Protein AF-A0A1W9GJD9-F1 (afdb_monomer)

Foldseek 3Di:
DALVVLLVLLVVLLVVLVVLLVVLLVAAALDCLLVLVSLLLNLLSVLLNVLSVPDSDPVLSVLSSVVSVVSVVCSVLSVQRGPVNALSLVPVVLVVLLCLQVVQEAEGEGEDQDPDKAKDFPLVVCCVSCCVNRPPSSVVSCVPRPTYIRIYDYSVCRLVVLLCLCVLLNSLLVLLVVLVVPPPPVVLLVLLLVLCPPANVVVDPVRRDDDPVVVVVVSVVLSCLLSQLLSQLSSNLSSLVRSCQQQNVSSLVSLVVVLVVDQQQDQQDPVNSNHQRSLVSSLSSLVVCVVQVVLVLLVVQDDDPPSVLLSVLVNVVSVVSVVSSVDCSSVVSQCVNSSSVSSCVCSVVSVVCSVVVCCVSSPPNGPHPVLLNQQQSVLLVCQLALAASQWGDDPPDIAGGDLSSSSVNLVSCVSSLADTNGDPPDGRDVVRSSSSSVSSSVNSSNSVVRVVVVVVVVVD

Solvent-accessible surface area (backbone atoms only — not comparable to full-atom values): 24378 Å² total; per-residue (Å²): 128,54,60,70,54,40,48,56,49,35,53,52,47,44,52,49,42,52,56,49,48,55,62,54,66,71,52,66,53,80,57,67,49,53,58,52,52,52,50,32,53,52,42,49,46,54,54,46,49,52,48,54,76,76,50,83,53,58,68,59,43,50,48,49,38,50,52,47,52,52,52,53,59,53,48,56,53,55,65,19,31,22,50,93,53,39,67,68,46,51,47,64,60,50,49,51,58,45,36,58,77,36,75,75,52,45,56,41,60,19,41,31,92,50,87,58,71,46,69,42,52,55,40,54,51,45,48,72,67,40,35,89,78,47,47,73,63,46,52,66,40,45,68,80,55,70,40,30,36,44,34,35,40,18,56,90,50,64,71,42,57,55,51,53,36,48,55,40,26,52,53,11,42,60,52,25,51,59,53,60,70,66,50,58,63,68,59,52,51,51,49,53,50,57,72,57,52,96,57,49,54,85,80,34,82,87,44,64,78,50,57,73,77,54,41,53,53,50,50,52,50,52,48,50,52,27,50,47,34,27,50,38,36,48,34,53,51,43,4,48,47,41,10,32,44,52,40,33,70,34,21,55,54,25,49,46,64,57,41,73,80,50,69,44,52,44,71,56,34,82,91,62,67,16,43,62,24,45,40,55,52,52,38,54,53,49,55,47,41,58,74,68,42,47,65,62,48,51,71,66,54,62,67,64,90,64,40,62,58,27,44,52,33,41,54,50,52,52,50,50,51,50,57,60,42,66,57,56,63,38,58,47,50,34,59,72,34,65,56,48,33,58,23,52,66,55,48,66,67,55,57,72,53,40,64,66,53,45,53,73,65,38,60,94,55,55,53,46,70,67,55,52,67,72,39,34,44,52,23,42,55,32,37,42,71,61,40,48,32,33,57,34,86,54,101,87,48,82,41,61,51,60,56,54,46,23,42,37,32,42,49,36,47,60,61,39,51,61,29,71,46,60,42,97,87,49,74,63,53,72,69,46,59,56,47,45,25,51,30,34,43,52,11,37,35,51,23,54,53,50,51,53,51,51,55,55,62,73,76,107

Nearest PDB structures (foldseek):
  6i1z-assembly1_B  TM=1.817E-01  e=1.310E+00  Zea mays

pLDDT: mean 94.55, std 4.41, range [67.75, 98.62]

Structure (mmCIF, N/CA/C/O backbone):
data_AF-A0A1W9GJD9-F1
#
_entry.id   AF-A0A1W9GJD9-F1
#
loop_
_atom_site.group_PDB
_atom_site.id
_atom_site.type_symbol
_atom_site.label_atom_id
_atom_site.label_alt_id
_atom_site.label_comp_id
_atom_site.label_asym_id
_atom_site.label_entity_id
_atom_site.label_seq_id
_atom_site.pdbx_PDB_ins_code
_atom_site.Cartn_x
_atom_site.Cartn_y
_atom_site.Cartn_z
_atom_site.occupancy
_atom_site.B_iso_or_equiv
_atom_site.auth_seq_id
_atom_site.auth_comp_id
_atom_site.auth_asym_id
_atom_site.auth_atom_id
_atom_site.pdbx_PDB_model_num
ATOM 1 N N . MET A 1 1 ? -37.606 2.541 19.329 1.00 88.31 1 MET A N 1
ATOM 2 C CA . MET A 1 1 ? -38.007 1.178 18.948 1.00 88.31 1 MET A CA 1
ATOM 3 C C . MET A 1 1 ? -38.103 0.367 20.220 1.00 88.31 1 MET A C 1
ATOM 5 O O . MET A 1 1 ? -37.184 0.472 21.024 1.00 88.31 1 MET A O 1
ATOM 9 N N . THR A 1 2 ? -39.187 -0.367 20.432 1.00 96.25 2 THR A N 1
ATOM 10 C CA . THR A 1 2 ? -39.323 -1.299 21.561 1.00 96.25 2 THR A CA 1
ATOM 11 C C . THR A 1 2 ? -38.389 -2.510 21.383 1.00 96.25 2 THR A C 1
ATOM 13 O O . THR A 1 2 ? -37.925 -2.753 20.263 1.00 96.25 2 THR A O 1
ATOM 16 N N . PRO A 1 3 ? -38.103 -3.294 22.442 1.00 96.31 3 PRO A N 1
ATOM 17 C CA . PRO A 1 3 ? -37.350 -4.546 22.313 1.00 96.31 3 PRO A CA 1
ATOM 18 C C . PRO A 1 3 ? -37.915 -5.483 21.232 1.00 96.31 3 PRO A C 1
ATOM 20 O O . PRO A 1 3 ? -37.163 -5.961 20.389 1.00 96.31 3 PRO A O 1
ATOM 23 N N . ASP A 1 4 ? -39.239 -5.642 21.157 1.00 97.19 4 A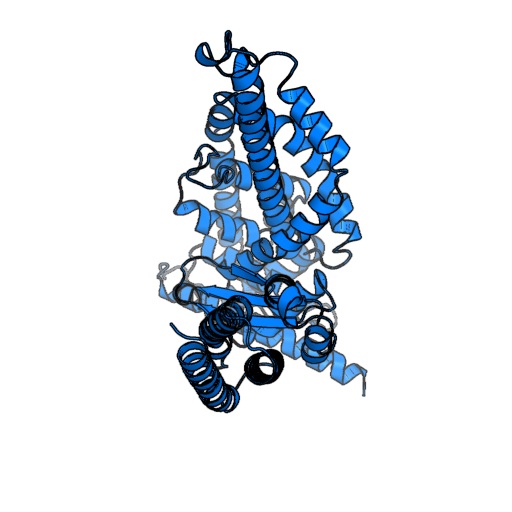SP A N 1
ATOM 24 C CA . ASP A 1 4 ? -39.904 -6.448 20.122 1.00 97.19 4 ASP A CA 1
ATOM 25 C C . ASP A 1 4 ? -39.663 -5.928 18.697 1.00 97.19 4 ASP A C 1
ATOM 27 O O . ASP A 1 4 ? -39.474 -6.705 17.758 1.00 97.19 4 ASP A O 1
ATOM 31 N N . GLU A 1 5 ? -39.669 -4.606 18.508 1.00 97.94 5 GLU A N 1
ATOM 32 C CA . GLU A 1 5 ? -39.357 -3.992 17.214 1.00 97.94 5 GLU A CA 1
ATOM 33 C C . GLU A 1 5 ? -37.888 -4.206 16.831 1.00 97.94 5 GLU A C 1
ATOM 35 O O . GLU A 1 5 ? -37.589 -4.442 15.658 1.00 97.94 5 GLU A O 1
ATOM 40 N N . LEU A 1 6 ? -36.972 -4.154 17.806 1.00 98.00 6 LEU A N 1
ATOM 41 C CA . LEU A 1 6 ? -35.551 -4.436 17.594 1.00 98.00 6 LEU A CA 1
ATOM 42 C C . LEU A 1 6 ? -35.319 -5.904 17.229 1.00 98.00 6 LEU A C 1
ATOM 44 O O . LEU A 1 6 ? -34.577 -6.168 16.289 1.00 98.00 6 LEU A O 1
ATOM 48 N N . LEU A 1 7 ? -35.994 -6.848 17.891 1.00 98.06 7 LEU A N 1
ATOM 49 C CA . LEU A 1 7 ? -35.930 -8.271 17.544 1.00 98.06 7 LEU A CA 1
ATOM 50 C C . LEU A 1 7 ? -36.388 -8.510 16.103 1.00 98.06 7 LEU A C 1
ATOM 52 O O . LEU A 1 7 ? -35.661 -9.108 15.310 1.00 98.06 7 LEU A O 1
ATOM 56 N N . LYS A 1 8 ? -37.558 -7.976 15.725 1.00 98.12 8 LYS A N 1
ATOM 57 C CA . LYS A 1 8 ? -38.079 -8.075 14.350 1.00 98.12 8 LYS A CA 1
ATOM 58 C C . LYS A 1 8 ? -37.104 -7.496 13.326 1.00 98.12 8 LYS A C 1
ATOM 60 O O . LYS A 1 8 ? -36.872 -8.118 12.288 1.00 98.12 8 LYS A O 1
ATOM 65 N N . LEU A 1 9 ? -36.517 -6.333 13.617 1.00 98.25 9 LEU A N 1
ATOM 66 C CA . LEU A 1 9 ? -35.498 -5.724 12.763 1.00 98.25 9 LEU A CA 1
ATOM 67 C C . LEU A 1 9 ? -34.250 -6.611 12.655 1.00 98.25 9 LEU A C 1
ATOM 69 O O . LEU A 1 9 ? -33.761 -6.831 11.549 1.00 98.25 9 LEU A O 1
ATOM 73 N N . GLY A 1 10 ? -33.752 -7.130 13.777 1.00 98.31 10 GLY A N 1
ATOM 74 C CA . GLY A 1 10 ? -32.588 -8.010 13.832 1.00 98.31 10 GLY A CA 1
ATOM 75 C C . GLY A 1 10 ? -32.769 -9.262 12.974 1.00 98.31 10 GLY A C 1
ATOM 76 O O . GLY A 1 10 ? -31.940 -9.527 12.104 1.00 98.31 10 GLY A O 1
ATOM 77 N N . TYR A 1 11 ? -33.893 -9.972 13.118 1.00 98.62 11 TYR A N 1
ATOM 78 C CA . TYR A 1 11 ? -34.207 -11.137 12.279 1.00 98.62 11 TYR A CA 1
ATOM 79 C C . TYR A 1 11 ? -34.337 -10.785 10.796 1.00 98.62 11 TYR A C 1
ATOM 81 O O . TYR A 1 11 ? -33.850 -11.527 9.942 1.00 98.62 11 TYR A O 1
ATOM 89 N N . ALA A 1 12 ? -34.970 -9.654 10.470 1.00 98.50 12 ALA A N 1
ATOM 90 C CA . ALA A 1 12 ? -35.096 -9.206 9.087 1.00 98.50 12 ALA A CA 1
ATOM 91 C C . ALA A 1 12 ? -33.720 -8.927 8.453 1.00 98.50 12 ALA A C 1
ATOM 93 O O . ALA A 1 12 ? -33.458 -9.379 7.336 1.00 98.50 12 ALA A O 1
ATOM 94 N N . LEU A 1 13 ? -32.825 -8.243 9.176 1.00 98.56 13 LEU A N 1
ATOM 95 C CA . LEU A 1 13 ? -31.450 -7.985 8.737 1.00 98.56 13 LEU A CA 1
ATOM 96 C C . LEU A 1 13 ? -30.664 -9.287 8.565 1.00 98.56 13 LEU A C 1
ATOM 98 O O . LEU A 1 13 ? -30.047 -9.493 7.522 1.00 98.56 13 LEU A O 1
ATOM 102 N N . ALA A 1 14 ? -30.721 -10.181 9.552 1.00 98.62 14 ALA A N 1
ATOM 103 C CA . ALA A 1 14 ? -30.008 -11.451 9.519 1.00 98.62 14 ALA A CA 1
ATOM 104 C C . ALA A 1 14 ? -30.457 -12.334 8.342 1.00 98.62 14 ALA A C 1
ATOM 106 O O . ALA A 1 14 ? -29.620 -12.833 7.589 1.00 98.62 14 ALA A O 1
ATOM 107 N N . ARG A 1 15 ? -31.773 -12.445 8.111 1.00 98.44 15 ARG A N 1
ATOM 108 C CA . ARG A 1 15 ? -32.338 -13.170 6.963 1.00 98.44 15 ARG A CA 1
ATOM 109 C C . ARG A 1 15 ? -31.908 -12.555 5.632 1.00 98.44 15 ARG A C 1
ATOM 111 O O . ARG A 1 15 ? -31.566 -13.288 4.706 1.00 98.44 15 ARG A O 1
ATOM 118 N N . ASN A 1 16 ? -31.908 -11.225 5.526 1.00 98.38 16 ASN A N 1
ATOM 119 C CA . ASN A 1 16 ? -31.428 -10.547 4.322 1.00 98.38 16 ASN A CA 1
ATOM 120 C C . ASN A 1 16 ? -29.951 -10.872 4.048 1.00 98.38 16 ASN A C 1
ATOM 122 O O . ASN A 1 16 ? -29.607 -11.239 2.928 1.00 98.38 16 ASN A O 1
ATOM 126 N N . ILE A 1 17 ? -29.099 -10.809 5.075 1.00 98.56 17 ILE A N 1
ATOM 127 C CA . ILE A 1 17 ? -27.674 -11.143 4.957 1.00 98.56 17 ILE A CA 1
ATOM 128 C C . ILE A 1 17 ? -27.485 -12.597 4.517 1.00 98.56 17 ILE A C 1
ATOM 130 O O . ILE A 1 17 ? -26.717 -12.854 3.596 1.00 98.56 17 ILE A O 1
ATOM 134 N N . GLN A 1 18 ? -28.202 -13.549 5.121 1.00 98.44 18 GLN A N 1
ATOM 135 C CA . GLN A 1 18 ? -28.119 -14.968 4.753 1.00 98.44 18 GLN A CA 1
ATOM 136 C C . GLN A 1 18 ? -28.527 -15.217 3.293 1.00 98.44 18 GLN A C 1
ATOM 138 O O . GLN A 1 18 ? -27.819 -15.923 2.573 1.00 98.44 18 GLN A O 1
ATOM 143 N N . ASN A 1 19 ? -29.622 -14.599 2.836 1.00 98.19 19 ASN A N 1
ATOM 144 C CA . ASN A 1 19 ? -30.072 -14.695 1.446 1.00 98.19 19 ASN A CA 1
ATOM 145 C C . ASN A 1 19 ? -29.029 -14.119 0.475 1.00 98.19 19 ASN A C 1
ATOM 147 O O . ASN A 1 19 ? -28.698 -14.752 -0.529 1.00 98.19 19 ASN A O 1
ATOM 151 N N . GLN A 1 20 ? -28.487 -12.935 0.783 1.00 98.31 20 GLN A N 1
ATOM 152 C CA . GLN A 1 20 ? -27.457 -12.300 -0.039 1.00 98.31 20 GLN A CA 1
ATOM 153 C C . GLN A 1 20 ? -26.171 -13.131 -0.062 1.00 98.31 20 GLN A C 1
ATOM 155 O O . GLN A 1 20 ? -25.635 -13.380 -1.136 1.00 98.31 20 GLN A O 1
ATOM 160 N N . LEU A 1 21 ? -25.713 -13.640 1.084 1.00 98.25 21 LEU A N 1
ATOM 161 C CA . LEU A 1 21 ? -24.542 -14.515 1.163 1.00 98.25 21 LEU A CA 1
ATOM 162 C C . LEU A 1 21 ? -24.723 -15.792 0.348 1.00 98.25 21 LEU A C 1
ATOM 164 O O . LEU A 1 21 ? -23.796 -16.183 -0.349 1.00 98.25 21 LEU A O 1
ATOM 168 N N . SER A 1 22 ? -25.901 -16.419 0.384 1.00 98.06 22 SER A N 1
ATOM 169 C CA . SER A 1 22 ? -26.183 -17.596 -0.444 1.00 98.06 22 SER A CA 1
ATOM 170 C C . SER A 1 22 ? -26.040 -17.282 -1.938 1.00 98.06 22 SER A C 1
ATOM 172 O O . SER A 1 22 ? -25.368 -18.023 -2.653 1.00 98.06 22 SER A O 1
ATOM 174 N N . HIS A 1 23 ? -26.587 -16.150 -2.390 1.00 97.81 23 HIS A N 1
ATOM 175 C CA . HIS A 1 23 ? -26.451 -15.699 -3.776 1.00 97.81 23 HIS A CA 1
ATOM 176 C C . HIS A 1 23 ? -25.009 -15.315 -4.150 1.00 97.81 23 HIS A C 1
ATOM 178 O O . HIS A 1 23 ? -24.555 -15.584 -5.258 1.00 97.81 23 HIS A O 1
ATOM 184 N N . ILE A 1 24 ? -24.270 -14.664 -3.250 1.00 97.56 24 ILE A N 1
ATOM 185 C CA . ILE A 1 24 ? -22.880 -14.264 -3.495 1.00 97.56 24 ILE A CA 1
ATOM 186 C C . ILE A 1 24 ? -21.978 -15.498 -3.559 1.00 97.56 24 ILE A C 1
ATOM 188 O O . ILE A 1 24 ? -21.172 -15.622 -4.475 1.00 97.56 24 ILE A O 1
ATOM 192 N N . LEU A 1 25 ? -22.139 -16.435 -2.625 1.00 97.56 25 LEU A N 1
ATOM 193 C CA . LEU A 1 25 ? -21.327 -17.647 -2.541 1.00 97.56 25 LEU A CA 1
ATOM 194 C C . LEU A 1 25 ? -21.620 -18.655 -3.658 1.00 97.56 25 LEU A C 1
ATOM 196 O O . LEU A 1 25 ? -20.788 -19.527 -3.903 1.00 97.56 25 LEU A O 1
ATOM 200 N N . SER A 1 26 ? -22.744 -18.527 -4.372 1.00 97.00 26 SER A N 1
ATOM 201 C CA . SER A 1 26 ? -22.999 -19.311 -5.585 1.00 97.00 26 SER A CA 1
ATOM 202 C C . SER A 1 26 ? -22.218 -18.813 -6.806 1.00 97.00 26 SER A C 1
ATOM 204 O O . SER A 1 26 ? -22.279 -19.449 -7.856 1.00 97.00 26 SER A O 1
ATOM 206 N N . LYS A 1 27 ? -21.536 -17.665 -6.712 1.00 96.81 27 LYS A N 1
ATOM 207 C CA . LYS A 1 27 ? -20.702 -17.124 -7.791 1.00 96.81 27 LYS A CA 1
ATOM 208 C C . LYS A 1 27 ? -19.327 -17.788 -7.808 1.00 96.81 27 LYS A C 1
ATOM 210 O O . LYS A 1 27 ? -18.915 -18.466 -6.858 1.00 96.81 27 LYS A O 1
ATOM 215 N N . ASP A 1 28 ? -18.636 -17.582 -8.921 1.00 96.06 28 ASP A N 1
ATOM 216 C CA . ASP A 1 28 ? -17.248 -17.986 -9.070 1.00 96.06 28 ASP A CA 1
ATOM 217 C C . ASP A 1 28 ? -16.301 -16.982 -8.398 1.00 96.06 28 ASP A C 1
ATOM 219 O O . ASP A 1 28 ? -16.518 -15.763 -8.445 1.00 96.06 28 ASP A O 1
ATOM 223 N N . PHE A 1 29 ? -15.267 -17.527 -7.764 1.00 95.94 29 PHE A N 1
ATOM 224 C CA . PHE A 1 29 ? -14.221 -16.775 -7.091 1.00 95.94 29 PHE A CA 1
ATOM 225 C C . PHE A 1 29 ? -12.864 -17.300 -7.540 1.00 95.94 29 PHE A C 1
ATOM 227 O O . PHE A 1 29 ? -12.702 -18.511 -7.678 1.00 95.94 29 PHE A O 1
ATOM 234 N N . PRO A 1 30 ? -11.872 -16.415 -7.680 1.00 91.50 30 PRO A N 1
ATOM 235 C CA . PRO A 1 30 ? -10.554 -16.811 -8.149 1.00 91.50 30 PRO A CA 1
ATOM 236 C C . PRO A 1 30 ? -9.754 -17.610 -7.111 1.00 91.50 30 PRO A C 1
ATOM 238 O O . PRO A 1 30 ? -8.827 -18.326 -7.472 1.00 91.50 30 PRO A O 1
ATOM 241 N N . THR A 1 31 ? -10.099 -17.494 -5.824 1.00 93.38 31 THR A N 1
ATOM 242 C CA . THR A 1 31 ? -9.481 -18.241 -4.719 1.00 93.38 31 THR A CA 1
ATOM 243 C C . THR A 1 31 ? -10.536 -18.662 -3.693 1.00 93.38 31 THR A C 1
ATOM 245 O O . THR A 1 31 ? -11.693 -18.238 -3.745 1.00 93.38 31 THR A O 1
ATOM 248 N N . GLU A 1 32 ? -10.141 -19.474 -2.709 1.00 95.50 32 GLU A N 1
ATOM 249 C CA . GLU A 1 32 ? -11.020 -19.899 -1.610 1.00 95.50 32 GLU A CA 1
ATOM 250 C C . GLU A 1 32 ? -11.216 -18.826 -0.523 1.00 95.50 32 GLU A C 1
ATOM 252 O O . GLU A 1 32 ? -12.148 -18.913 0.285 1.0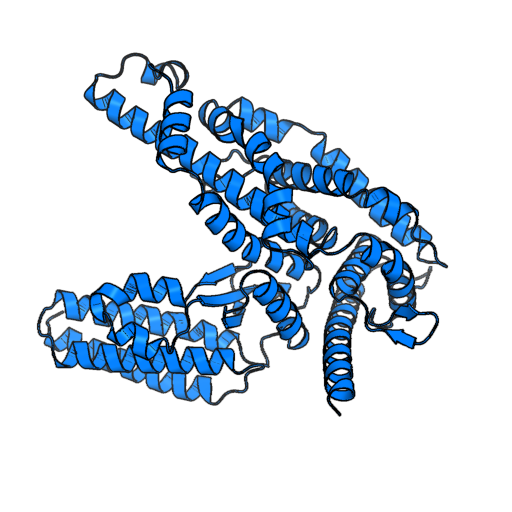0 95.50 32 GLU A O 1
ATOM 257 N N . ALA A 1 33 ? -10.375 -17.787 -0.488 1.00 96.12 33 ALA A N 1
ATOM 258 C CA . ALA A 1 33 ? -10.413 -16.777 0.566 1.00 96.12 33 ALA A CA 1
ATOM 259 C C . ALA A 1 33 ? -11.763 -16.024 0.656 1.00 96.12 33 ALA A C 1
ATOM 261 O O . ALA A 1 33 ? -12.299 -15.930 1.767 1.00 96.12 33 ALA A O 1
ATOM 262 N N . PRO A 1 34 ? -12.405 -15.579 -0.449 1.00 97.12 34 PRO A N 1
ATOM 263 C CA . PRO A 1 34 ? -13.757 -15.017 -0.401 1.00 97.12 34 PRO A CA 1
ATOM 264 C C . PRO A 1 34 ? -14.793 -15.977 0.196 1.00 97.12 34 PRO A C 1
ATOM 266 O O . PRO A 1 34 ? -15.632 -15.565 1.000 1.00 97.12 34 PRO A O 1
ATOM 269 N N . ARG A 1 35 ? -14.722 -17.275 -0.131 1.00 97.44 35 ARG A N 1
ATOM 270 C CA . ARG A 1 35 ? -15.640 -18.281 0.428 1.00 97.44 35 ARG A CA 1
ATOM 271 C C . ARG A 1 35 ? -15.437 -18.430 1.931 1.00 97.44 35 ARG A C 1
ATOM 273 O O . ARG A 1 35 ? -16.414 -18.515 2.677 1.00 97.44 35 ARG A O 1
ATOM 280 N N . LYS A 1 36 ? -14.182 -18.417 2.388 1.00 97.88 36 LYS A N 1
ATOM 281 C CA . LYS A 1 36 ? -13.843 -18.454 3.815 1.00 97.88 36 LYS A CA 1
ATOM 282 C C . LYS A 1 36 ? -14.366 -17.220 4.555 1.00 97.88 36 LYS A C 1
ATOM 284 O O . LYS A 1 36 ? -14.995 -17.379 5.598 1.00 97.88 36 LYS A O 1
ATOM 289 N N . LEU A 1 37 ? -14.218 -16.020 3.991 1.00 97.94 37 LEU A N 1
ATOM 290 C CA . LEU A 1 37 ? -14.795 -14.801 4.570 1.00 97.94 37 LEU A CA 1
ATOM 291 C C . LEU A 1 37 ? -16.329 -14.852 4.623 1.00 97.94 37 LEU A C 1
ATOM 293 O O . LEU A 1 37 ? -16.925 -14.497 5.638 1.00 97.94 37 LEU A O 1
ATOM 297 N N . GLY A 1 38 ? -16.981 -15.363 3.575 1.00 98.12 38 GLY A N 1
ATOM 298 C CA . GLY A 1 38 ? -18.430 -15.570 3.579 1.00 98.12 38 GLY A CA 1
ATOM 299 C C . GLY A 1 38 ? -18.897 -16.532 4.674 1.00 98.12 38 GLY A C 1
ATOM 300 O O . GLY A 1 38 ? -19.896 -16.252 5.335 1.00 98.12 38 GLY A O 1
ATOM 301 N N . LYS A 1 39 ? -18.153 -17.616 4.934 1.00 98.00 39 LYS A N 1
ATOM 302 C CA . LYS A 1 39 ? -18.423 -18.533 6.058 1.00 98.00 39 LYS A CA 1
ATOM 303 C C . LYS A 1 39 ? -18.260 -17.846 7.417 1.00 98.00 39 LYS A C 1
ATOM 305 O O . LYS A 1 39 ? -19.092 -18.061 8.295 1.00 98.00 39 LYS A O 1
ATOM 310 N N . ILE A 1 40 ? -17.249 -16.986 7.579 1.00 98.31 40 ILE A N 1
ATOM 311 C CA . ILE A 1 40 ? -17.082 -16.160 8.788 1.00 98.31 40 ILE A CA 1
ATOM 312 C C . ILE A 1 40 ? -18.309 -15.258 8.974 1.00 98.31 40 ILE A C 1
ATOM 314 O O . ILE A 1 40 ? -18.906 -15.251 10.047 1.00 98.31 40 ILE A O 1
ATOM 318 N N . PHE A 1 41 ? -18.755 -14.556 7.926 1.00 98.44 41 PHE A N 1
ATOM 319 C CA . PHE A 1 41 ? -19.955 -13.713 8.005 1.00 98.44 41 PHE A CA 1
ATOM 320 C C . PHE A 1 41 ? -21.204 -14.521 8.378 1.00 98.44 41 PHE A C 1
ATOM 322 O O . PHE A 1 41 ? -21.967 -14.094 9.243 1.00 98.44 41 PHE A O 1
ATOM 329 N N . GLN A 1 42 ? -21.399 -15.703 7.782 1.00 98.38 42 GLN A N 1
ATOM 330 C CA . GLN A 1 42 ? -22.498 -16.607 8.141 1.00 98.38 42 GLN A CA 1
ATOM 331 C C . GLN A 1 42 ? -22.439 -17.011 9.619 1.00 98.38 42 GLN A C 1
ATOM 333 O O . GLN A 1 42 ? -23.452 -16.925 10.312 1.00 98.38 42 GLN A O 1
ATOM 338 N N . GLY A 1 43 ? -21.260 -17.403 10.112 1.00 98.31 43 GLY A N 1
ATOM 339 C CA . GLY A 1 43 ? -21.061 -17.773 11.511 1.00 98.31 43 GLY A CA 1
ATOM 340 C C . GLY A 1 43 ? -21.358 -16.620 12.471 1.00 98.31 43 GLY A C 1
ATOM 341 O O . GLY A 1 43 ? -22.068 -16.821 13.455 1.00 98.31 43 GLY A O 1
ATOM 342 N N . ILE A 1 44 ? -20.905 -15.401 12.153 1.00 98.50 44 ILE A N 1
ATOM 343 C CA . ILE A 1 44 ? -21.171 -14.213 12.976 1.00 98.50 44 ILE A CA 1
ATOM 344 C C . ILE A 1 44 ? -22.677 -13.960 13.039 1.00 98.50 44 ILE A C 1
ATOM 346 O O . ILE A 1 44 ? -23.219 -13.766 14.122 1.00 98.50 44 ILE A O 1
ATOM 350 N N . VAL A 1 45 ? -23.372 -13.999 11.898 1.00 98.56 45 VAL A N 1
ATOM 351 C CA . VAL A 1 45 ? -24.824 -13.775 11.846 1.00 98.56 45 VAL A CA 1
ATOM 352 C C . VAL A 1 45 ? -25.572 -14.796 12.702 1.00 98.56 45 VAL A C 1
ATOM 354 O O . VAL A 1 45 ? -26.462 -14.405 13.450 1.00 98.56 45 VAL A O 1
ATOM 357 N N . VAL A 1 46 ? -25.190 -16.076 12.655 1.00 98.50 46 VAL A N 1
ATOM 358 C CA . VAL A 1 46 ? -25.792 -17.124 13.499 1.00 98.50 46 VAL A CA 1
ATOM 359 C C . VAL A 1 46 ? -25.584 -16.835 14.987 1.00 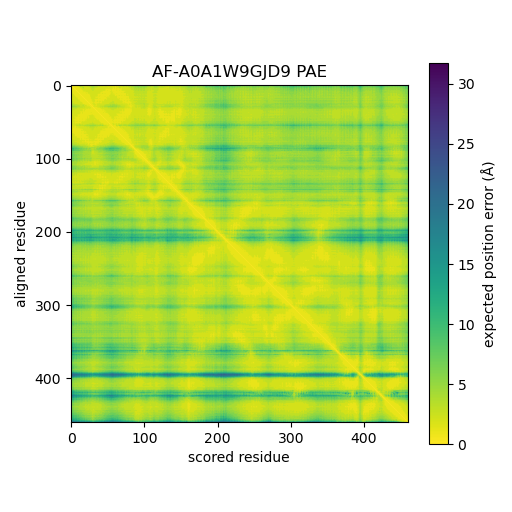98.50 46 VAL A C 1
ATOM 361 O O . VAL A 1 46 ? -26.537 -16.910 15.762 1.00 98.50 46 VAL A O 1
ATOM 364 N N . LYS A 1 47 ? -24.370 -16.455 15.403 1.00 98.44 47 LYS A N 1
ATOM 365 C CA . LYS A 1 47 ? -24.096 -16.125 16.811 1.00 98.44 47 LYS A CA 1
ATOM 366 C C . LYS A 1 47 ? -24.836 -14.859 17.260 1.00 98.44 47 LYS A C 1
ATOM 368 O O . LYS A 1 47 ? -25.368 -14.830 18.363 1.00 98.44 47 LYS A O 1
ATOM 373 N N . VAL A 1 48 ? -24.953 -13.845 16.400 1.00 98.25 48 VAL A N 1
ATOM 374 C CA . VAL A 1 48 ? -25.731 -12.631 16.704 1.00 98.25 48 VAL A CA 1
ATOM 375 C C . VAL A 1 48 ? -27.231 -12.928 16.806 1.00 98.25 48 VAL A C 1
ATOM 377 O O . VAL A 1 48 ? -27.883 -12.371 17.685 1.00 98.25 48 VAL A O 1
ATOM 380 N N . ILE A 1 49 ? -27.783 -13.826 15.978 1.00 98.44 49 ILE A N 1
ATOM 381 C CA . ILE A 1 49 ? -29.170 -14.305 16.134 1.00 98.44 49 ILE A CA 1
ATOM 382 C C . ILE A 1 49 ? -29.361 -14.940 17.515 1.00 98.44 49 ILE A C 1
ATOM 384 O O . ILE A 1 49 ? -30.307 -14.585 18.210 1.00 98.44 49 ILE A O 1
ATOM 388 N N . SER A 1 50 ? -28.438 -15.805 17.945 1.00 98.12 50 SER A N 1
ATOM 389 C CA . SER A 1 50 ? -28.511 -16.415 19.278 1.00 98.12 50 SER A CA 1
ATOM 390 C C . SER A 1 50 ? -28.524 -15.359 20.390 1.00 98.12 50 SER A C 1
ATOM 392 O O . SER A 1 50 ? -29.303 -15.485 21.329 1.00 98.12 50 SER A O 1
ATOM 394 N N . VAL A 1 51 ? -27.746 -14.277 20.261 1.00 98.00 51 VAL A N 1
ATOM 395 C CA . VAL A 1 51 ? -27.792 -13.158 21.219 1.00 98.00 51 VAL A CA 1
ATOM 396 C C . VAL A 1 51 ? -29.144 -12.440 21.205 1.00 98.00 51 VAL A C 1
ATOM 398 O O . VAL A 1 51 ? -29.649 -12.094 22.272 1.00 98.00 51 VAL A O 1
ATOM 401 N N . LEU A 1 52 ? -29.742 -12.218 20.028 1.00 98.06 52 LEU A N 1
ATOM 402 C CA . LEU A 1 52 ? -31.086 -11.639 19.919 1.00 98.06 52 LEU A CA 1
ATOM 403 C C . LEU A 1 52 ? -32.137 -12.533 20.601 1.00 98.06 52 LEU A C 1
ATOM 405 O O . LEU A 1 52 ? -33.042 -12.021 21.245 1.00 98.06 52 LEU A O 1
ATOM 409 N N . GLU A 1 53 ? -32.016 -13.856 20.493 1.00 97.62 53 GLU A N 1
ATOM 410 C CA . GLU A 1 53 ? -32.951 -14.821 21.092 1.00 97.62 53 GLU A CA 1
ATOM 411 C C . GLU A 1 53 ? -32.864 -14.882 22.620 1.00 97.62 53 GLU A C 1
ATOM 413 O O . GLU A 1 53 ? -33.882 -15.052 23.292 1.00 97.62 53 GLU A O 1
ATOM 418 N N . THR A 1 54 ? -31.659 -14.755 23.181 1.00 97.44 54 THR A N 1
ATOM 419 C CA . THR A 1 54 ? -31.420 -14.989 24.614 1.00 97.44 54 THR A CA 1
ATOM 420 C C . THR A 1 54 ? -31.328 -13.719 25.454 1.00 97.44 54 THR A C 1
ATOM 422 O O . THR A 1 54 ? -31.154 -13.814 26.668 1.00 97.44 54 THR A O 1
ATOM 425 N N . ASN A 1 55 ? -31.383 -12.530 24.847 1.00 96.38 55 ASN A N 1
ATOM 426 C CA . ASN A 1 55 ? -31.168 -11.267 25.548 1.00 96.38 55 ASN A CA 1
ATOM 427 C C . ASN A 1 55 ? -32.370 -10.322 25.412 1.00 96.38 55 ASN A C 1
ATOM 429 O O . ASN A 1 55 ? -32.903 -10.124 24.325 1.00 96.38 55 ASN A O 1
ATOM 433 N N . SER A 1 56 ? -32.779 -9.705 26.521 1.00 96.31 56 SER A N 1
ATOM 434 C CA . SER A 1 56 ? -33.878 -8.732 26.565 1.00 96.31 56 SER A CA 1
ATOM 435 C C . SER A 1 56 ? -33.412 -7.290 26.799 1.00 96.31 56 SER A C 1
ATOM 437 O O . SER A 1 56 ? -34.243 -6.383 26.842 1.00 96.31 56 SER A O 1
ATOM 439 N N . ASP A 1 57 ? -32.108 -7.053 26.984 1.00 97.75 57 ASP A N 1
ATOM 440 C CA . ASP A 1 57 ? -31.554 -5.714 27.187 1.00 97.75 57 ASP A CA 1
ATOM 441 C C . ASP A 1 57 ? -31.583 -4.919 25.873 1.00 97.75 57 ASP A C 1
ATOM 443 O O . ASP A 1 57 ? -30.943 -5.267 24.878 1.00 97.75 57 ASP A O 1
ATOM 447 N N . GLU A 1 58 ? -32.310 -3.800 25.877 1.00 97.56 58 GLU A N 1
ATOM 448 C CA . GLU A 1 58 ? -32.484 -2.936 24.709 1.00 97.56 58 GLU A CA 1
ATOM 449 C C . GLU A 1 58 ? -31.149 -2.451 24.110 1.00 97.56 58 GLU A C 1
ATOM 451 O O . GLU A 1 58 ? -31.037 -2.300 22.891 1.00 97.56 58 GLU A O 1
ATOM 456 N N . ARG A 1 59 ? -30.118 -2.206 24.930 1.00 97.75 59 ARG A N 1
ATOM 457 C CA . ARG A 1 59 ? -28.799 -1.750 24.462 1.00 97.75 59 ARG A CA 1
ATOM 458 C C . ARG A 1 59 ? -28.083 -2.858 23.705 1.00 97.75 59 ARG A C 1
ATOM 460 O O . ARG A 1 59 ? -27.522 -2.590 22.644 1.00 97.75 59 ARG A O 1
ATOM 467 N N . VAL A 1 60 ? -28.147 -4.088 24.215 1.00 97.94 60 VAL A N 1
ATOM 468 C CA . VAL A 1 60 ? -27.574 -5.268 23.554 1.00 97.94 60 VAL A CA 1
ATOM 469 C C . VAL A 1 60 ? -28.288 -5.520 22.228 1.00 97.94 60 VAL A C 1
ATOM 471 O O . VAL A 1 60 ? -27.630 -5.678 21.202 1.00 97.94 60 VAL A O 1
ATOM 474 N N . LEU A 1 61 ? -29.623 -5.449 22.208 1.00 98.31 61 LEU A N 1
ATOM 475 C CA . LEU A 1 61 ? -30.417 -5.606 20.985 1.00 98.31 61 LEU A CA 1
ATOM 476 C C . LEU A 1 61 ? -30.107 -4.524 19.938 1.00 98.31 61 LEU A C 1
ATOM 478 O O . LEU A 1 61 ? -29.952 -4.828 18.751 1.00 98.31 61 LEU A O 1
ATOM 482 N N . LYS A 1 62 ? -29.966 -3.258 20.359 1.00 98.19 62 LYS A N 1
ATOM 483 C CA . LYS A 1 62 ? -29.528 -2.161 19.478 1.00 98.19 62 LYS A CA 1
ATOM 484 C C . LYS A 1 62 ? -28.141 -2.424 18.909 1.00 98.19 62 LYS A C 1
ATOM 486 O O . LYS A 1 62 ? -27.938 -2.219 17.711 1.00 98.19 62 LYS A O 1
ATOM 491 N N . PHE A 1 63 ? -27.211 -2.879 19.746 1.00 98.12 63 PHE A N 1
ATOM 492 C CA . PHE A 1 63 ? -25.853 -3.178 19.318 1.00 98.12 63 PHE A CA 1
ATOM 493 C C . PHE A 1 63 ? -25.823 -4.332 18.313 1.00 98.12 63 PHE A C 1
ATOM 495 O O . PHE A 1 63 ? -25.273 -4.165 17.230 1.00 98.12 63 PHE A O 1
ATOM 502 N N . ALA A 1 64 ? -26.529 -5.431 18.586 1.00 98.38 64 ALA A N 1
ATOM 503 C CA . ALA A 1 64 ? -26.688 -6.553 17.663 1.00 98.38 64 ALA A CA 1
ATOM 504 C C . ALA A 1 64 ? -27.271 -6.118 16.303 1.00 98.38 64 ALA A C 1
ATOM 506 O O . ALA A 1 64 ? -26.730 -6.459 15.249 1.00 98.38 64 ALA A O 1
ATOM 507 N N . CYS A 1 65 ? -28.330 -5.299 16.299 1.00 98.50 65 CYS A N 1
ATOM 508 C CA . CYS A 1 65 ? -28.897 -4.752 15.061 1.00 98.50 65 CYS A CA 1
ATOM 509 C C . CYS A 1 65 ? -27.897 -3.867 14.301 1.00 98.50 65 CYS A C 1
ATOM 511 O O . CYS A 1 65 ? -27.829 -3.917 13.072 1.00 98.50 65 CYS A O 1
ATOM 513 N N . HIS A 1 66 ? -27.130 -3.041 15.015 1.00 98.31 66 HIS A N 1
ATOM 514 C CA . HIS A 1 66 ? -26.096 -2.200 14.419 1.00 98.31 66 HIS A CA 1
ATOM 515 C C . HIS A 1 66 ? -24.974 -3.041 13.795 1.00 98.31 66 HIS A C 1
ATOM 517 O O . HIS A 1 66 ? -24.609 -2.813 12.642 1.00 98.31 66 HIS A O 1
ATOM 523 N N . SER A 1 67 ? -24.507 -4.072 14.498 1.00 98.19 67 SER A N 1
ATOM 524 C CA . SER A 1 67 ? -23.536 -5.041 13.992 1.00 98.19 67 SER A CA 1
ATOM 525 C C . SER A 1 67 ? -24.016 -5.730 12.714 1.00 98.19 67 SER A C 1
ATOM 527 O O . SER A 1 67 ? -23.269 -5.790 11.739 1.00 98.19 67 SER A O 1
ATOM 529 N N . LEU A 1 68 ? -25.276 -6.182 12.665 1.00 98.56 68 LEU A N 1
ATOM 530 C CA . LEU A 1 68 ? -25.859 -6.766 11.451 1.00 98.56 68 LEU A CA 1
ATOM 531 C C . LEU A 1 68 ? -25.891 -5.762 10.290 1.00 98.56 68 LEU A C 1
ATOM 533 O O . LEU A 1 68 ? -25.586 -6.135 9.161 1.00 98.56 68 LEU A O 1
ATOM 537 N N . LYS A 1 69 ? -26.192 -4.479 10.538 1.00 98.38 69 LYS A N 1
ATOM 538 C CA . LYS A 1 69 ? -26.118 -3.441 9.492 1.00 98.38 69 LYS A CA 1
ATOM 539 C C . LYS A 1 69 ? -24.698 -3.267 8.950 1.00 98.38 69 LYS A C 1
ATOM 541 O O . LYS A 1 69 ? -24.541 -3.167 7.736 1.00 98.38 69 LYS A O 1
ATOM 546 N N . ILE A 1 70 ? -23.681 -3.270 9.814 1.00 98.00 70 ILE A N 1
ATOM 547 C CA . ILE A 1 70 ? -22.272 -3.188 9.391 1.00 98.00 70 ILE A CA 1
ATOM 548 C C . ILE A 1 70 ? -21.888 -4.410 8.549 1.00 98.00 70 ILE A C 1
ATOM 550 O O . ILE A 1 70 ? -21.324 -4.253 7.468 1.00 98.00 70 ILE A O 1
ATOM 554 N N . ILE A 1 71 ? -22.241 -5.621 8.990 1.00 98.19 71 ILE A N 1
ATOM 555 C CA . ILE A 1 71 ? -21.973 -6.862 8.242 1.00 98.19 71 ILE A CA 1
ATOM 556 C C . ILE A 1 71 ? -22.684 -6.843 6.886 1.00 98.19 71 ILE A C 1
ATOM 558 O O . ILE A 1 71 ? -22.061 -7.143 5.872 1.00 98.19 71 ILE A O 1
ATOM 562 N N . SER A 1 72 ? -23.957 -6.432 6.850 1.00 98.25 72 SER A N 1
ATOM 563 C CA . SER A 1 72 ? -24.700 -6.242 5.600 1.00 98.25 72 SER A CA 1
ATOM 564 C C . SER A 1 72 ? -23.997 -5.248 4.681 1.00 98.25 72 SER A C 1
ATOM 566 O O . SER A 1 72 ? -23.939 -5.477 3.477 1.00 98.25 72 SER A O 1
ATOM 568 N N . GLY A 1 73 ? -23.445 -4.172 5.249 1.00 97.06 73 GLY A N 1
ATOM 569 C CA . GLY A 1 73 ? -22.576 -3.240 4.550 1.00 97.06 73 GLY A CA 1
ATOM 570 C C . GLY A 1 73 ? -21.394 -3.967 3.927 1.00 97.06 73 GLY A C 1
ATOM 571 O O . GLY A 1 73 ? -21.212 -3.865 2.729 1.00 97.06 73 GLY A O 1
ATOM 572 N N . HIS A 1 74 ? -20.642 -4.767 4.680 1.00 98.06 74 HIS A N 1
ATOM 573 C CA . HIS A 1 74 ? -19.432 -5.457 4.208 1.00 98.06 74 HIS A CA 1
ATOM 574 C C . HIS A 1 74 ? -19.662 -6.592 3.191 1.00 98.06 74 HIS A C 1
ATOM 576 O O . HIS A 1 74 ? -18.692 -7.075 2.607 1.00 98.06 74 HIS A O 1
ATOM 582 N N . LEU A 1 75 ? -20.903 -6.997 2.894 1.00 97.94 75 LEU A N 1
ATOM 583 C CA . LEU A 1 75 ? -21.176 -8.004 1.854 1.00 97.94 75 LEU A CA 1
ATOM 584 C C . LEU A 1 75 ? -20.665 -7.588 0.469 1.00 97.94 75 LEU A C 1
ATOM 586 O O . LEU A 1 75 ? -20.239 -8.441 -0.312 1.00 97.94 75 LEU A O 1
ATOM 590 N N . HIS A 1 76 ? -20.613 -6.282 0.189 1.00 96.00 76 HIS A N 1
ATOM 591 C CA . HIS A 1 76 ? -20.057 -5.777 -1.066 1.00 96.00 76 HIS A CA 1
ATOM 592 C C . HIS A 1 76 ? -18.560 -6.096 -1.238 1.00 96.00 76 HIS A C 1
ATOM 594 O O . HIS A 1 76 ? -18.063 -6.068 -2.363 1.00 96.00 76 HIS A O 1
ATOM 600 N N . TYR A 1 77 ? -17.831 -6.421 -0.160 1.00 97.25 77 TYR A N 1
ATOM 601 C CA . TYR A 1 77 ? -16.445 -6.882 -0.262 1.00 97.25 77 TYR A CA 1
ATOM 602 C C . TYR A 1 77 ? -16.352 -8.217 -1.003 1.00 97.25 77 TYR A C 1
ATOM 604 O O . TYR A 1 77 ? -15.496 -8.366 -1.869 1.00 97.25 77 TYR A O 1
ATOM 612 N N . LEU A 1 78 ? -17.275 -9.143 -0.721 1.00 97.62 78 LEU A N 1
ATOM 613 C CA . LEU A 1 78 ? -17.374 -10.428 -1.414 1.00 97.62 78 LEU A CA 1
ATOM 614 C C . LEU A 1 78 ? -17.905 -10.259 -2.838 1.00 97.62 78 LEU A C 1
ATOM 616 O O . LEU A 1 78 ? -17.432 -10.893 -3.769 1.00 97.62 78 LEU A O 1
ATOM 620 N N . GLU A 1 79 ? -18.877 -9.373 -3.052 1.00 95.94 79 GLU A N 1
ATOM 621 C CA . GLU A 1 79 ? -19.360 -9.105 -4.411 1.00 95.94 79 GLU A CA 1
ATOM 622 C C . GLU A 1 79 ? -18.270 -8.525 -5.313 1.00 95.94 79 GLU A C 1
ATOM 624 O O . GLU A 1 79 ? -18.226 -8.816 -6.510 1.00 95.94 79 GLU A O 1
ATOM 629 N N . GLY A 1 80 ? -17.418 -7.667 -4.753 1.00 95.25 80 GLY A N 1
ATOM 630 C CA . GLY A 1 80 ? -16.309 -7.039 -5.456 1.00 95.25 80 GLY A CA 1
ATOM 631 C C . GLY A 1 80 ? -15.148 -7.982 -5.764 1.00 95.25 80 GLY A C 1
ATOM 632 O O . GLY A 1 80 ? -14.350 -7.624 -6.619 1.00 95.25 80 GLY A O 1
ATOM 633 N N . SER A 1 81 ? -15.064 -9.153 -5.122 1.00 96.06 81 SER A N 1
ATOM 634 C CA . SER A 1 81 ? -13.956 -10.114 -5.265 1.00 96.06 81 SER A CA 1
ATOM 635 C C . SER A 1 81 ? -14.238 -11.287 -6.214 1.00 96.06 81 SER A C 1
ATOM 637 O O . SER A 1 81 ? -13.485 -12.258 -6.260 1.00 96.06 81 SER A O 1
ATOM 639 N N . THR A 1 82 ? -15.334 -11.218 -6.967 1.00 94.62 82 THR A N 1
ATOM 640 C CA . THR A 1 82 ? -15.719 -12.236 -7.959 1.00 94.62 82 THR A CA 1
ATOM 641 C C . THR A 1 82 ? -14.765 -12.255 -9.160 1.00 94.62 82 THR A C 1
ATOM 643 O O . THR A 1 82 ? -14.210 -11.219 -9.529 1.00 94.62 82 THR A O 1
ATOM 646 N N . SER A 1 83 ? -14.590 -13.419 -9.803 1.00 91.00 83 SER A N 1
ATOM 647 C CA . SER A 1 83 ? -13.593 -13.626 -10.878 1.00 91.00 83 SER A CA 1
ATOM 648 C C . SER A 1 83 ? -13.749 -12.669 -12.067 1.00 91.00 83 SER A C 1
ATOM 650 O O . SER A 1 83 ? -12.782 -12.347 -12.744 1.00 91.00 83 SER A O 1
ATOM 652 N N . ASN A 1 84 ? -14.961 -12.174 -12.325 1.00 88.88 84 ASN A N 1
ATOM 653 C CA . ASN A 1 84 ? -15.239 -11.228 -13.409 1.00 88.88 84 ASN A CA 1
ATOM 654 C C . ASN A 1 84 ? -14.958 -9.756 -13.051 1.00 88.88 84 ASN A C 1
ATOM 656 O O . ASN A 1 84 ? -15.211 -8.877 -13.874 1.00 88.88 84 ASN A O 1
ATOM 660 N N . ARG A 1 85 ? -14.509 -9.472 -11.824 1.00 88.56 85 ARG A N 1
ATOM 661 C CA . ARG A 1 85 ? -14.254 -8.117 -11.311 1.00 88.56 85 ARG A CA 1
ATOM 662 C C . ARG A 1 85 ? -12.821 -7.888 -10.853 1.00 88.56 85 ARG A C 1
ATOM 664 O O . ARG A 1 85 ? -12.501 -6.756 -10.509 1.00 88.56 85 ARG A O 1
ATOM 671 N N . ILE A 1 86 ? -11.992 -8.929 -10.816 1.00 86.81 86 ILE A N 1
ATOM 672 C CA . ILE A 1 86 ? -10.597 -8.878 -10.365 1.00 86.81 86 ILE A CA 1
ATOM 673 C C . ILE A 1 86 ? -9.700 -9.397 -11.480 1.00 86.81 86 ILE A C 1
ATOM 675 O O . ILE A 1 86 ? -10.042 -10.428 -12.063 1.00 86.81 86 ILE A O 1
ATOM 679 N N . PRO A 1 87 ? -8.558 -8.743 -11.772 1.00 83.12 87 PRO A N 1
ATOM 680 C CA . PRO A 1 87 ? -7.623 -9.290 -12.733 1.00 83.12 87 PRO A CA 1
ATOM 681 C C . PRO A 1 87 ? -7.006 -10.506 -12.053 1.00 83.12 87 PRO A C 1
ATOM 683 O O . PRO A 1 87 ? -6.237 -10.366 -11.103 1.00 83.12 87 PRO A O 1
ATOM 686 N N . THR A 1 88 ? -7.388 -11.704 -12.489 1.00 85.94 88 THR A N 1
ATOM 687 C CA . THR A 1 88 ? -6.944 -12.960 -11.869 1.00 85.94 88 THR A CA 1
ATOM 688 C C . THR A 1 88 ? -5.423 -13.065 -11.836 1.00 85.94 88 THR A C 1
ATOM 690 O O . THR A 1 88 ? -4.862 -13.534 -10.849 1.00 85.94 88 THR A O 1
ATOM 693 N N . SER A 1 89 ? -4.764 -12.509 -12.855 1.00 87.25 89 SER A N 1
ATOM 694 C CA . SER A 1 89 ? -3.311 -12.385 -12.967 1.00 87.25 89 SER A CA 1
ATOM 695 C C . SER A 1 89 ? -2.647 -11.616 -11.820 1.00 87.25 89 SER A C 1
ATOM 697 O O . SER A 1 89 ? -1.471 -11.828 -11.560 1.00 87.25 89 SER A O 1
ATOM 699 N N . MET A 1 90 ? -3.368 -10.739 -11.113 1.00 86.56 90 MET A N 1
ATOM 700 C CA . MET A 1 90 ? -2.827 -9.961 -9.991 1.00 86.56 90 MET A CA 1
ATOM 701 C C . MET A 1 90 ? -2.945 -10.669 -8.645 1.00 86.56 90 MET A C 1
ATOM 703 O O . MET A 1 90 ? -2.315 -10.244 -7.681 1.00 86.56 90 MET A O 1
ATOM 707 N N . ILE A 1 91 ? -3.748 -11.727 -8.546 1.00 89.38 91 ILE A N 1
ATOM 708 C CA . ILE A 1 91 ? -4.092 -12.303 -7.246 1.00 89.38 91 ILE A CA 1
ATOM 709 C C . ILE A 1 91 ? -2.901 -13.020 -6.630 1.00 89.38 91 ILE A C 1
ATOM 711 O O . ILE A 1 91 ? -2.507 -12.643 -5.535 1.00 89.38 91 ILE A O 1
ATOM 715 N N . ALA A 1 92 ? -2.310 -13.992 -7.328 1.00 88.88 92 ALA A N 1
ATOM 716 C CA . ALA A 1 92 ? -1.162 -14.736 -6.810 1.00 88.88 92 ALA A CA 1
ATOM 717 C C . ALA A 1 92 ? 0.062 -13.838 -6.511 1.00 88.88 92 ALA A C 1
ATOM 719 O O . ALA A 1 92 ? 0.623 -13.946 -5.426 1.00 88.88 92 ALA A O 1
ATOM 720 N N . PRO A 1 93 ? 0.451 -12.874 -7.369 1.00 88.00 93 PRO A N 1
ATOM 721 C CA . PRO A 1 93 ? 1.543 -11.954 -7.044 1.00 88.00 93 PRO A CA 1
ATOM 722 C C . PRO A 1 93 ? 1.261 -11.094 -5.811 1.00 88.00 93 PRO A C 1
ATOM 724 O O . PRO A 1 93 ? 2.146 -10.904 -4.980 1.00 88.00 93 PRO A O 1
ATOM 727 N N . VAL A 1 94 ? 0.036 -10.573 -5.672 1.00 89.19 94 VAL A N 1
ATOM 728 C CA . VAL A 1 94 ? -0.332 -9.778 -4.493 1.00 89.19 94 VAL A CA 1
ATOM 729 C C . VAL A 1 94 ? -0.438 -10.664 -3.250 1.00 89.19 94 VAL A C 1
ATOM 731 O O . VAL A 1 94 ? 0.001 -10.240 -2.187 1.00 89.19 94 VAL A O 1
ATOM 734 N N . GLU A 1 95 ? -0.937 -11.897 -3.373 1.00 89.19 95 GLU A N 1
ATOM 735 C CA . GLU A 1 95 ? -0.912 -12.913 -2.311 1.00 89.19 95 GLU A CA 1
ATOM 736 C C . GLU A 1 95 ? 0.505 -13.137 -1.810 1.00 89.19 95 GLU A C 1
ATOM 738 O O . GLU A 1 95 ? 0.767 -12.997 -0.618 1.00 89.19 95 GLU A O 1
ATOM 743 N N . ASN A 1 96 ? 1.424 -13.392 -2.739 1.00 86.50 96 ASN A N 1
ATOM 744 C CA . ASN A 1 96 ? 2.826 -13.602 -2.442 1.00 86.50 96 ASN A CA 1
ATOM 745 C C . ASN A 1 96 ? 3.406 -12.378 -1.728 1.00 86.50 96 ASN A C 1
ATOM 747 O O . ASN A 1 96 ? 3.966 -12.534 -0.648 1.00 86.50 96 ASN A O 1
ATOM 751 N N . LEU A 1 97 ? 3.199 -11.159 -2.242 1.00 86.31 97 LEU A N 1
ATOM 752 C CA . LEU A 1 97 ? 3.639 -9.922 -1.576 1.00 86.31 97 LEU A CA 1
ATOM 753 C C . LEU A 1 97 ? 3.067 -9.771 -0.157 1.00 86.31 97 LEU A C 1
ATOM 755 O O . LEU A 1 97 ? 3.773 -9.347 0.754 1.00 86.31 97 LEU A O 1
ATOM 759 N N . ILE A 1 98 ? 1.800 -10.125 0.059 1.00 89.25 98 ILE A N 1
ATOM 760 C CA . ILE A 1 98 ? 1.191 -10.082 1.393 1.00 89.25 98 ILE A CA 1
ATOM 761 C C . ILE A 1 98 ? 1.835 -11.119 2.295 1.00 89.25 98 ILE A C 1
ATOM 763 O O . ILE A 1 98 ? 2.182 -10.787 3.421 1.00 89.25 98 ILE A O 1
ATOM 767 N N . HIS A 1 99 ? 2.023 -12.352 1.830 1.00 89.19 99 HIS A N 1
ATOM 768 C CA . HIS A 1 99 ? 2.623 -13.425 2.625 1.00 89.19 99 HIS A CA 1
ATOM 769 C C . HIS A 1 99 ? 4.092 -13.169 2.955 1.00 89.19 99 HIS A C 1
ATOM 771 O O . HIS A 1 99 ? 4.575 -13.665 3.969 1.00 89.19 99 HIS A O 1
ATOM 777 N N . GLN A 1 100 ? 4.784 -12.337 2.177 1.00 82.88 100 GLN A N 1
ATOM 778 C CA . GLN A 1 100 ? 6.117 -11.838 2.525 1.00 82.88 100 GLN A CA 1
ATOM 779 C C . GLN A 1 100 ? 6.107 -10.947 3.772 1.00 82.88 100 GLN A C 1
ATOM 781 O O . GLN A 1 100 ? 7.062 -10.957 4.545 1.00 82.88 100 GLN A O 1
ATOM 786 N N . VAL A 1 101 ? 5.030 -10.188 3.978 1.00 85.44 101 VAL A N 1
ATOM 787 C CA . VAL A 1 101 ? 4.870 -9.254 5.103 1.00 85.44 101 VAL A CA 1
ATOM 788 C C . VAL A 1 101 ? 4.120 -9.902 6.275 1.00 85.44 101 VAL A C 1
ATOM 790 O O . VAL A 1 101 ? 4.411 -9.643 7.445 1.00 85.44 101 VAL A O 1
ATOM 793 N N . GLU A 1 102 ? 3.145 -10.750 5.962 1.00 89.06 102 GLU A N 1
ATOM 794 C CA . GLU A 1 102 ? 2.257 -11.459 6.873 1.00 89.06 102 GLU A CA 1
ATOM 795 C C . GLU A 1 102 ? 1.995 -12.893 6.382 1.00 89.06 102 GLU A C 1
ATOM 797 O O . GLU A 1 102 ? 0.953 -13.169 5.779 1.00 89.06 102 GLU A O 1
ATOM 802 N N . PRO A 1 103 ? 2.886 -13.853 6.695 1.00 88.31 103 PRO A N 1
ATOM 803 C CA . PRO A 1 103 ? 2.815 -15.225 6.173 1.00 88.31 103 PRO A CA 1
ATOM 804 C C . PRO A 1 103 ? 1.529 -15.995 6.500 1.00 88.31 103 PRO A C 1
ATOM 806 O O . PRO A 1 103 ? 1.252 -17.032 5.907 1.00 88.31 103 PRO A O 1
ATOM 809 N N . LYS A 1 104 ? 0.762 -15.539 7.496 1.00 91.69 104 LYS A N 1
ATOM 810 C CA . LYS A 1 104 ? -0.482 -16.183 7.948 1.00 91.69 104 LYS A CA 1
ATOM 811 C C . LYS A 1 104 ? -1.736 -15.385 7.595 1.00 91.69 104 LYS A C 1
ATOM 813 O O . LYS A 1 104 ? -2.833 -15.804 7.969 1.00 91.69 104 LYS A O 1
ATOM 818 N N . ALA A 1 105 ? -1.596 -14.235 6.937 1.00 93.69 105 ALA A N 1
ATOM 819 C CA . ALA A 1 105 ? -2.749 -13.437 6.563 1.00 93.69 105 ALA A CA 1
ATOM 820 C C . ALA A 1 105 ? -3.537 -14.118 5.443 1.00 93.69 105 ALA A C 1
ATOM 822 O O . ALA A 1 105 ? -2.986 -14.630 4.469 1.00 93.69 105 ALA A O 1
ATOM 823 N N . LEU A 1 106 ? -4.857 -14.081 5.580 1.00 95.69 106 LEU A N 1
ATOM 824 C CA . LEU A 1 106 ? -5.751 -14.268 4.449 1.00 95.69 106 LEU A CA 1
ATOM 825 C C . LEU A 1 106 ? -6.036 -12.913 3.827 1.00 95.69 106 LEU A C 1
ATOM 827 O O . LEU A 1 106 ? -5.995 -11.890 4.512 1.00 95.69 106 LEU A O 1
ATOM 831 N N . PHE A 1 107 ? -6.392 -12.899 2.552 1.00 95.56 107 PHE A N 1
ATOM 832 C CA . PHE A 1 107 ? -6.839 -11.668 1.932 1.00 95.56 107 PHE A CA 1
ATOM 833 C C . PHE A 1 107 ? -7.799 -11.920 0.776 1.00 95.56 107 PHE A C 1
ATOM 835 O O . PHE A 1 107 ? -7.936 -13.036 0.276 1.00 95.56 107 PHE A O 1
ATOM 842 N N . ILE A 1 108 ? -8.470 -10.855 0.357 1.00 95.75 108 ILE A N 1
ATOM 843 C CA . ILE A 1 108 ? -9.184 -10.788 -0.913 1.00 95.75 108 ILE A CA 1
ATOM 844 C C . ILE A 1 108 ? -8.835 -9.484 -1.621 1.00 95.75 108 ILE A C 1
ATOM 846 O O . ILE A 1 108 ? -8.719 -8.437 -0.981 1.00 95.75 108 ILE A O 1
ATOM 850 N N . LEU A 1 109 ? -8.736 -9.538 -2.947 1.00 95.06 109 LEU A N 1
ATOM 851 C CA . LEU A 1 109 ? -8.807 -8.346 -3.786 1.00 95.06 109 LEU A CA 1
ATOM 852 C C . LEU A 1 109 ? -10.270 -8.057 -4.104 1.00 95.06 109 LEU A C 1
ATOM 854 O O . LEU A 1 109 ? -11.044 -8.978 -4.368 1.00 95.06 109 LEU A O 1
ATOM 858 N N . ARG A 1 110 ? -10.652 -6.782 -4.106 1.00 94.75 110 ARG A N 1
ATOM 859 C CA . ARG A 1 110 ? -11.971 -6.344 -4.561 1.00 94.75 110 ARG A CA 1
ATOM 860 C C . ARG A 1 110 ? -11.869 -5.104 -5.442 1.00 94.75 110 ARG A C 1
ATOM 862 O O . ARG A 1 110 ? -11.115 -4.183 -5.137 1.00 94.75 110 ARG A O 1
ATOM 869 N N . ALA A 1 111 ? -12.706 -5.030 -6.469 1.00 93.69 111 ALA A N 1
ATOM 870 C CA . ALA A 1 111 ? -12.936 -3.784 -7.176 1.00 93.69 111 ALA A CA 1
ATOM 871 C C . ALA A 1 111 ? -13.773 -2.859 -6.286 1.00 93.69 111 ALA A C 1
ATOM 873 O O . ALA A 1 111 ? -14.739 -3.289 -5.641 1.00 93.69 111 ALA A O 1
ATOM 874 N N . GLN A 1 112 ? -13.421 -1.578 -6.251 1.00 94.69 112 GLN A N 1
ATOM 875 C CA . GLN A 1 112 ? -14.171 -0.565 -5.520 1.00 94.69 112 GLN A CA 1
ATOM 876 C C . GLN A 1 112 ? -14.441 0.682 -6.355 1.00 94.69 112 GLN A C 1
ATOM 878 O O . GLN A 1 112 ? -13.777 0.952 -7.353 1.00 94.69 112 GLN A O 1
ATOM 883 N N . ARG A 1 113 ? -15.460 1.439 -5.937 1.00 93.25 113 ARG A N 1
ATOM 884 C CA . ARG A 1 113 ? -15.836 2.719 -6.560 1.00 93.25 113 ARG A CA 1
ATOM 885 C C . ARG A 1 113 ? -15.029 3.907 -6.033 1.00 93.25 113 ARG A C 1
ATOM 887 O O . ARG A 1 113 ? -15.104 4.975 -6.622 1.00 93.25 113 ARG A O 1
ATOM 894 N N . SER A 1 114 ? -14.318 3.732 -4.917 1.00 92.62 114 SER A N 1
ATOM 895 C CA . SER A 1 114 ? -13.381 4.741 -4.416 1.00 92.62 114 SER A CA 1
ATOM 896 C C . SER A 1 114 ? -12.218 4.898 -5.392 1.00 92.62 114 SER A C 1
ATOM 898 O O . SER A 1 114 ? -11.810 3.915 -6.010 1.00 92.62 114 SER A O 1
ATOM 900 N N . TYR A 1 115 ? -11.691 6.117 -5.498 1.00 90.25 115 TYR A N 1
ATOM 901 C CA . TYR A 1 115 ? -10.525 6.433 -6.327 1.00 90.25 115 TYR A CA 1
ATOM 902 C C . TYR A 1 115 ? -9.195 6.062 -5.661 1.00 90.25 115 TYR A C 1
ATOM 904 O O . TYR A 1 115 ? -8.194 5.927 -6.352 1.00 90.25 115 TYR A O 1
ATOM 912 N N . ASN A 1 116 ? -9.193 5.842 -4.345 1.00 91.31 116 ASN A N 1
ATOM 913 C CA . ASN A 1 116 ? -7.989 5.474 -3.603 1.00 91.31 116 ASN A CA 1
ATOM 914 C C . ASN A 1 116 ? -7.882 3.958 -3.467 1.00 91.31 116 ASN A C 1
ATOM 916 O O . ASN A 1 116 ? -8.903 3.269 -3.400 1.00 91.31 116 ASN A O 1
ATOM 920 N N . TYR A 1 117 ? -6.658 3.449 -3.379 1.00 94.00 117 TYR A N 1
ATOM 921 C CA . TYR A 1 117 ? -6.408 2.087 -2.918 1.00 94.00 117 TYR A CA 1
ATOM 922 C C . TYR A 1 117 ? -6.720 1.994 -1.418 1.00 94.00 117 TYR A C 1
ATOM 924 O O . TYR A 1 117 ? -6.860 3.011 -0.737 1.00 94.00 117 TYR A O 1
ATOM 932 N N . SER A 1 118 ? -6.964 0.787 -0.914 1.00 93.69 118 SER A N 1
ATOM 933 C CA . SER A 1 118 ? -7.159 0.594 0.524 1.00 93.69 118 SER A CA 1
ATOM 934 C C . SER A 1 118 ? -6.828 -0.820 0.969 1.00 93.69 118 SER A C 1
ATOM 936 O O . SER A 1 118 ? -7.134 -1.780 0.264 1.00 93.69 118 SER A O 1
ATOM 938 N N . VAL A 1 119 ? -6.277 -0.956 2.176 1.00 94.44 119 VAL A N 1
ATOM 939 C CA . VAL A 1 119 ? -6.086 -2.244 2.858 1.00 94.44 119 VAL A CA 1
ATOM 940 C C . VAL A 1 119 ? -6.777 -2.216 4.219 1.00 94.44 119 VAL A C 1
ATOM 942 O O . VAL A 1 119 ? -6.369 -1.506 5.140 1.00 94.44 119 VAL A O 1
ATOM 945 N N . PHE A 1 120 ? -7.826 -3.025 4.362 1.00 94.75 120 PHE A N 1
ATOM 946 C CA . PHE A 1 120 ? -8.639 -3.097 5.576 1.00 94.75 120 PHE A CA 1
ATOM 947 C C . PHE A 1 120 ? -8.517 -4.461 6.262 1.00 94.75 120 PHE A C 1
ATOM 949 O O . PHE A 1 120 ? -8.888 -5.474 5.670 1.00 94.75 120 PHE A O 1
ATOM 956 N N . ASP A 1 121 ? -8.045 -4.499 7.513 1.00 95.69 121 ASP A N 1
ATOM 957 C CA . ASP A 1 121 ? -8.079 -5.718 8.337 1.00 95.69 121 ASP A CA 1
ATOM 958 C C . ASP A 1 121 ? -9.485 -5.948 8.904 1.00 95.69 121 ASP A C 1
ATOM 960 O O . ASP A 1 121 ? -9.871 -5.417 9.952 1.00 95.69 121 ASP A O 1
ATOM 964 N N . ILE A 1 122 ? -10.272 -6.754 8.192 1.00 97.38 122 ILE A N 1
ATOM 965 C CA . ILE A 1 122 ? -11.648 -7.041 8.590 1.00 97.38 122 ILE A CA 1
ATOM 966 C C . ILE A 1 122 ? -11.712 -7.943 9.825 1.00 97.38 122 ILE A C 1
ATOM 968 O O . ILE A 1 122 ? -12.646 -7.814 10.621 1.00 97.38 122 ILE A O 1
ATOM 972 N N . ALA A 1 123 ? -10.723 -8.823 10.023 1.00 97.06 123 ALA A N 1
ATOM 973 C CA . ALA A 1 123 ? -10.688 -9.713 11.178 1.00 97.06 123 ALA A CA 1
ATOM 974 C C . ALA A 1 123 ? -10.421 -8.918 12.463 1.00 97.06 123 ALA A C 1
ATOM 976 O O . ALA A 1 123 ? -11.190 -9.025 13.423 1.00 97.06 123 ALA A O 1
ATOM 977 N N . GLY A 1 124 ? -9.395 -8.059 12.464 1.00 96.00 124 GLY A N 1
ATOM 978 C CA . GLY A 1 124 ? -9.106 -7.152 13.578 1.00 96.00 124 GLY A CA 1
ATOM 979 C C . GLY A 1 124 ? -10.270 -6.207 13.883 1.00 96.00 124 GLY A C 1
ATOM 980 O O . GLY A 1 124 ? -10.674 -6.061 15.042 1.00 96.00 124 GLY A O 1
ATOM 981 N N . HIS A 1 125 ? -10.894 -5.636 12.845 1.00 97.12 125 HIS A N 1
ATOM 982 C CA . HIS A 1 125 ? -12.076 -4.786 13.008 1.00 97.12 125 HIS A CA 1
ATOM 983 C C . HIS A 1 125 ? -13.230 -5.514 13.710 1.00 97.12 125 HIS A C 1
ATOM 985 O O . HIS A 1 125 ? -13.816 -4.982 14.656 1.00 97.12 125 HIS A O 1
ATOM 991 N N . TYR A 1 126 ? -13.546 -6.741 13.292 1.00 97.62 126 TYR A N 1
ATOM 992 C CA . TYR A 1 126 ? -14.614 -7.523 13.908 1.00 97.62 126 TYR A CA 1
ATOM 993 C C . TYR A 1 126 ? -14.290 -7.995 15.315 1.00 97.62 126 TYR A C 1
ATOM 995 O O . TYR A 1 126 ? -15.196 -7.982 16.140 1.00 97.62 126 TYR A O 1
ATOM 1003 N N . ARG A 1 127 ? -13.038 -8.313 15.650 1.00 97.50 127 ARG A N 1
ATOM 1004 C CA . ARG A 1 127 ? -12.667 -8.574 17.051 1.00 97.50 127 ARG A CA 1
ATOM 1005 C C . ARG A 1 127 ? -12.926 -7.377 17.948 1.00 97.50 127 ARG A C 1
ATOM 1007 O O . ARG A 1 127 ? -13.571 -7.512 18.982 1.00 97.50 127 ARG A O 1
ATOM 1014 N N . LYS A 1 128 ? -12.492 -6.190 17.521 1.00 96.94 128 LYS A N 1
ATOM 1015 C CA . LYS A 1 128 ? -12.704 -4.951 18.277 1.00 96.94 128 LYS A CA 1
ATOM 1016 C C . LYS A 1 128 ? -14.188 -4.608 18.415 1.00 96.94 128 LYS A C 1
ATOM 1018 O O . LYS A 1 128 ? -14.630 -4.202 19.485 1.00 96.94 128 LYS A O 1
ATOM 1023 N N . MET A 1 129 ? -14.951 -4.760 17.334 1.00 97.38 129 MET A N 1
ATOM 1024 C CA . MET A 1 129 ? -16.369 -4.412 17.299 1.00 97.38 129 MET A CA 1
ATOM 1025 C C . MET A 1 129 ? -17.247 -5.449 18.010 1.00 97.38 129 MET A C 1
ATOM 1027 O O . MET A 1 129 ? -18.105 -5.083 18.799 1.00 97.38 129 MET A O 1
ATOM 1031 N N . LEU A 1 130 ? -17.074 -6.737 17.723 1.00 97.88 130 LEU A N 1
ATOM 1032 C CA . LEU A 1 130 ? -17.974 -7.808 18.166 1.00 97.88 130 LEU A CA 1
ATOM 1033 C C . LEU A 1 130 ? -17.480 -8.545 19.405 1.00 97.88 130 LEU A C 1
ATOM 1035 O O . LEU A 1 130 ? -18.278 -9.246 20.021 1.00 97.88 130 LEU A O 1
ATOM 1039 N N . GLY A 1 131 ? -16.215 -8.379 19.799 1.00 97.38 131 GLY A N 1
ATOM 1040 C CA . GLY A 1 131 ? -15.655 -8.984 21.008 1.00 97.38 131 GLY A CA 1
ATOM 1041 C C . GLY A 1 131 ? -16.517 -8.745 22.255 1.00 97.38 131 GLY A C 1
ATOM 1042 O O . GLY A 1 131 ? -16.866 -9.719 22.917 1.00 97.38 131 GLY A O 1
ATOM 1043 N N . PRO A 1 132 ? -16.978 -7.507 22.533 1.00 97.00 132 PRO A N 1
ATOM 1044 C CA . PRO A 1 132 ? -17.871 -7.240 23.665 1.00 97.00 132 PRO A CA 1
ATOM 1045 C C . PRO A 1 132 ? -19.238 -7.940 23.594 1.00 97.00 132 PRO A C 1
ATOM 1047 O O . PRO A 1 132 ? -19.884 -8.104 24.624 1.00 97.00 132 PRO A O 1
ATOM 1050 N N . LEU A 1 133 ? -19.703 -8.311 22.395 1.00 96.88 133 LEU A N 1
ATOM 1051 C CA . LEU A 1 133 ? -21.010 -8.943 22.181 1.00 96.88 133 LEU A CA 1
ATOM 1052 C C . LEU A 1 133 ? -20.930 -10.472 22.184 1.00 96.88 133 LEU A C 1
ATOM 1054 O O . LEU A 1 133 ? -21.841 -11.129 22.676 1.00 96.88 133 LEU A O 1
ATOM 1058 N N . LEU A 1 134 ? -19.876 -11.029 21.587 1.00 97.50 134 LEU A N 1
ATOM 1059 C CA . LEU A 1 134 ? -19.769 -12.455 21.277 1.00 97.50 134 LEU A CA 1
ATOM 1060 C C . LEU A 1 134 ? -18.693 -13.181 22.100 1.00 97.50 134 LEU A C 1
ATOM 1062 O O . LEU A 1 134 ? -18.754 -14.407 22.205 1.00 97.50 134 LEU A O 1
ATOM 1066 N N . GLY A 1 135 ? -17.734 -12.463 22.694 1.00 95.50 135 GLY A N 1
ATOM 1067 C CA . GLY A 1 135 ? -16.648 -13.049 23.486 1.00 95.50 135 GLY A CA 1
ATOM 1068 C C . GLY A 1 135 ? -15.936 -14.188 22.750 1.00 95.50 135 GLY A C 1
ATOM 1069 O O . GLY A 1 135 ? -15.674 -14.094 21.550 1.00 95.50 135 GLY A O 1
ATOM 1070 N N . ASP A 1 136 ? -15.698 -15.295 23.452 1.00 96.00 136 ASP A N 1
ATOM 1071 C CA . ASP A 1 136 ? -14.997 -16.475 22.923 1.00 96.00 136 ASP A CA 1
ATOM 1072 C C . ASP A 1 136 ? -15.702 -17.115 21.715 1.00 96.00 136 ASP A C 1
ATOM 1074 O O . ASP A 1 136 ? -15.051 -17.689 20.840 1.00 96.00 136 ASP A O 1
ATOM 1078 N N . THR A 1 137 ? -17.028 -16.959 21.596 1.00 96.75 137 THR A N 1
ATOM 1079 C CA . THR A 1 137 ? -17.771 -17.505 20.447 1.00 96.75 137 THR A CA 1
ATOM 1080 C C . THR A 1 137 ? -17.403 -16.825 19.129 1.00 96.75 137 THR A C 1
ATOM 1082 O O . THR A 1 137 ? -17.622 -17.402 18.062 1.00 96.75 137 THR A O 1
ATOM 1085 N N . LEU A 1 138 ? -16.825 -15.618 19.176 1.00 97.56 138 LEU A N 1
ATOM 1086 C CA . LEU A 1 138 ? -16.286 -14.961 17.990 1.00 97.56 138 LEU A CA 1
ATOM 1087 C C . LEU A 1 138 ? -15.054 -15.695 17.460 1.00 97.56 138 LEU A C 1
ATOM 1089 O O . LEU A 1 138 ? -14.937 -15.879 16.251 1.00 97.56 138 LEU A O 1
ATOM 1093 N N . GLU A 1 139 ? -14.158 -16.148 18.336 1.00 96.69 139 GLU A N 1
ATOM 1094 C CA . GLU A 1 139 ? -12.941 -16.848 17.913 1.00 96.69 139 GLU A CA 1
ATOM 1095 C C . GLU A 1 139 ? -13.252 -18.233 17.328 1.00 96.69 139 GLU A C 1
ATOM 1097 O O . GLU A 1 139 ? -12.616 -18.641 16.353 1.00 96.69 139 GLU A O 1
ATOM 1102 N N . GLU A 1 140 ? -14.298 -18.912 17.820 1.00 96.81 140 GLU A N 1
ATOM 1103 C CA . GLU A 1 140 ? -14.837 -20.125 17.181 1.00 96.81 140 GLU A CA 1
ATOM 1104 C C . GLU A 1 140 ? -15.223 -19.862 15.716 1.00 96.81 140 GLU A C 1
ATOM 1106 O O . GLU A 1 140 ? -14.911 -20.652 14.821 1.00 96.81 140 GLU A O 1
ATOM 1111 N N . VAL A 1 141 ? -15.889 -18.730 15.460 1.00 97.00 141 VAL A N 1
ATOM 1112 C CA . VAL A 1 141 ? -16.327 -18.330 14.118 1.00 97.00 141 VAL A CA 1
ATOM 1113 C C . VAL A 1 141 ? -15.155 -17.903 13.237 1.00 97.00 141 VAL A C 1
ATOM 1115 O O . VAL A 1 141 ? -15.168 -18.181 12.037 1.00 97.00 141 VAL A O 1
ATOM 1118 N N . MET A 1 142 ? -14.132 -17.263 13.808 1.00 96.94 142 MET A N 1
ATOM 1119 C CA . MET A 1 142 ? -12.930 -16.864 13.071 1.00 96.94 142 MET A CA 1
ATOM 1120 C C . MET A 1 142 ? -12.084 -18.062 12.622 1.00 96.94 142 MET A C 1
ATOM 1122 O O . MET A 1 142 ? -11.262 -17.903 11.723 1.00 96.94 142 MET A O 1
ATOM 1126 N N . GLN A 1 143 ? -12.276 -19.260 13.192 1.00 93.00 143 GLN A N 1
ATOM 1127 C CA . GLN A 1 143 ? -11.597 -20.499 12.773 1.00 93.00 143 GLN A CA 1
ATOM 1128 C C . GLN A 1 143 ? -10.065 -20.346 12.702 1.00 93.00 143 GLN A C 1
ATOM 1130 O O . GLN A 1 143 ? -9.420 -20.769 11.740 1.00 93.00 143 GLN A O 1
ATOM 1135 N N . GLY A 1 144 ? -9.486 -19.674 13.701 1.00 93.62 144 GLY A N 1
ATOM 1136 C CA . GLY A 1 144 ? -8.045 -19.422 13.785 1.00 93.62 144 GLY A CA 1
ATOM 1137 C C . GLY A 1 144 ? -7.502 -18.375 12.805 1.00 93.62 144 GLY A C 1
ATOM 1138 O O . GLY A 1 144 ? -6.290 -18.184 12.743 1.00 93.62 144 GLY A O 1
ATOM 1139 N N . VAL A 1 145 ? -8.354 -17.681 12.041 1.00 96.12 145 VAL A N 1
ATOM 1140 C CA . VAL A 1 145 ? -7.925 -16.569 11.181 1.00 96.12 145 VAL A CA 1
ATOM 1141 C C . VAL A 1 145 ? -7.555 -15.377 12.046 1.00 96.12 145 VAL A C 1
ATOM 1143 O O . VAL A 1 145 ? -8.431 -14.665 12.527 1.00 96.12 145 VAL A O 1
ATOM 1146 N N . THR A 1 146 ? -6.263 -15.129 12.230 1.00 94.56 146 THR A N 1
ATOM 1147 C CA . THR A 1 146 ? -5.781 -13.965 12.986 1.00 94.56 146 THR A CA 1
ATOM 1148 C C . THR A 1 146 ? -5.937 -12.679 12.187 1.00 94.56 146 THR A C 1
ATOM 1150 O O . THR A 1 146 ? -6.433 -11.696 12.723 1.00 94.56 146 THR A O 1
ATOM 1153 N N . THR A 1 147 ? -5.613 -12.716 10.897 1.00 95.12 147 THR A N 1
ATOM 1154 C CA . THR A 1 147 ? -5.564 -11.532 10.036 1.00 95.12 147 THR A CA 1
ATOM 1155 C C . THR A 1 147 ? -6.292 -11.822 8.733 1.00 95.12 147 THR A C 1
ATOM 1157 O O . THR A 1 147 ? -6.051 -12.856 8.103 1.00 95.12 147 THR A O 1
ATOM 1160 N N . PHE A 1 148 ? -7.190 -10.919 8.332 1.00 97.12 148 PHE A N 1
ATOM 1161 C CA . PHE A 1 148 ? -7.886 -11.017 7.053 1.00 97.12 148 PHE A CA 1
ATOM 1162 C C . PHE A 1 148 ? -7.919 -9.640 6.390 1.00 97.12 148 PHE A C 1
ATOM 1164 O O . PHE A 1 148 ? -8.662 -8.762 6.822 1.00 97.12 148 PHE A O 1
ATOM 1171 N N . TYR A 1 149 ? -7.165 -9.458 5.309 1.00 96.38 149 TYR A N 1
ATOM 1172 C CA . TYR A 1 149 ? -7.125 -8.197 4.576 1.00 96.38 149 TYR A CA 1
ATOM 1173 C C . TYR A 1 149 ? -8.145 -8.138 3.437 1.00 96.38 149 TYR A C 1
ATOM 1175 O O . TYR A 1 149 ? -8.305 -9.062 2.643 1.00 96.38 149 TYR A O 1
ATOM 1183 N N . VAL A 1 150 ? -8.828 -7.007 3.320 1.00 96.44 150 VAL A N 1
ATOM 1184 C CA . VAL A 1 150 ? -9.637 -6.653 2.155 1.00 96.44 150 VAL A CA 1
ATOM 1185 C C . VAL A 1 150 ? -8.910 -5.540 1.418 1.00 96.44 150 VAL A C 1
ATOM 1187 O O . VAL A 1 150 ? -8.835 -4.421 1.926 1.00 96.44 150 VAL A O 1
ATOM 1190 N N . ILE A 1 151 ? -8.393 -5.849 0.230 1.00 95.62 151 ILE A N 1
ATOM 1191 C CA . ILE A 1 151 ? -7.648 -4.901 -0.599 1.00 95.62 151 ILE A CA 1
ATOM 1192 C C . ILE A 1 151 ? -8.570 -4.338 -1.672 1.00 95.62 151 ILE A C 1
ATOM 1194 O O . ILE A 1 151 ? -9.051 -5.064 -2.543 1.00 95.62 151 ILE A O 1
ATOM 1198 N N . GLY A 1 152 ? -8.854 -3.045 -1.584 1.00 95.12 152 GLY A N 1
ATOM 1199 C CA . GLY A 1 152 ? -9.669 -2.321 -2.545 1.00 95.12 152 GLY A CA 1
ATOM 1200 C C . GLY A 1 152 ? -8.829 -1.749 -3.680 1.00 95.12 152 GLY A C 1
ATOM 1201 O O . GLY A 1 152 ? -7.959 -0.917 -3.441 1.00 95.12 152 GLY A O 1
ATOM 1202 N N . ILE A 1 153 ? -9.138 -2.145 -4.914 1.00 94.00 153 ILE A N 1
ATOM 1203 C CA . ILE A 1 153 ? -8.557 -1.585 -6.139 1.00 94.00 153 ILE A CA 1
ATOM 1204 C C . ILE A 1 153 ? -9.605 -0.678 -6.799 1.00 94.00 153 ILE A C 1
ATOM 1206 O O . ILE A 1 153 ? -10.731 -1.137 -7.043 1.00 94.00 153 ILE A O 1
ATOM 1210 N N . PRO A 1 154 ? -9.295 0.599 -7.086 1.00 93.81 154 PRO A N 1
ATOM 1211 C CA . PRO A 1 154 ? -10.193 1.473 -7.831 1.00 93.81 154 PRO A CA 1
ATOM 1212 C C . PRO A 1 154 ? -10.583 0.848 -9.170 1.00 93.81 154 PRO A C 1
ATOM 1214 O O . PRO A 1 154 ? -9.729 0.436 -9.948 1.00 93.81 154 PRO A O 1
ATOM 1217 N N . THR A 1 155 ? -11.880 0.803 -9.475 1.00 92.31 155 THR A N 1
ATOM 1218 C CA . THR A 1 155 ? -12.369 0.186 -10.725 1.00 92.31 155 THR A CA 1
ATOM 1219 C C . THR A 1 155 ? -11.815 0.902 -11.962 1.00 92.31 155 THR A C 1
ATOM 1221 O O . THR A 1 155 ? -11.600 0.270 -12.989 1.00 92.31 155 THR A O 1
ATOM 1224 N N . VAL A 1 156 ? -11.560 2.211 -11.861 1.00 91.19 156 VAL A N 1
ATOM 1225 C CA . VAL A 1 156 ? -10.965 3.010 -12.946 1.00 91.19 156 VAL A CA 1
ATOM 1226 C C . VAL A 1 156 ? -9.497 2.660 -13.200 1.00 91.19 156 VAL A C 1
ATOM 1228 O O . VAL A 1 156 ? -9.054 2.725 -14.339 1.00 91.19 156 VAL A O 1
ATOM 1231 N N . GLU A 1 157 ? -8.781 2.206 -12.168 1.00 90.94 157 GLU A N 1
ATOM 1232 C CA . GLU A 1 157 ? -7.376 1.790 -12.253 1.00 90.94 157 GLU A CA 1
ATOM 1233 C C . GLU A 1 157 ? -7.219 0.287 -12.476 1.00 90.94 157 GLU A C 1
ATOM 1235 O O . GLU A 1 157 ? -6.104 -0.204 -12.586 1.00 90.94 157 GLU A O 1
ATOM 1240 N N . TYR A 1 158 ? -8.322 -0.458 -12.571 1.00 86.56 158 TYR A N 1
ATOM 1241 C CA . TYR A 1 158 ? -8.326 -1.903 -12.783 1.00 86.56 158 TYR A CA 1
ATOM 1242 C C . TYR A 1 158 ? -7.395 -2.398 -13.908 1.00 86.56 158 TYR A C 1
ATOM 1244 O O . TYR A 1 158 ? -6.714 -3.402 -13.705 1.00 86.56 158 TYR A O 1
ATOM 1252 N N . PRO A 1 159 ? -7.339 -1.757 -15.096 1.00 88.12 159 PRO A N 1
ATOM 1253 C CA . PRO A 1 159 ? -6.418 -2.193 -16.139 1.00 88.12 159 PRO A CA 1
ATOM 1254 C C . PRO A 1 159 ? -4.987 -1.679 -15.929 1.00 88.12 159 PRO A C 1
ATOM 1256 O O . PRO A 1 159 ? -4.103 -2.091 -16.668 1.00 88.12 159 PRO A O 1
ATOM 1259 N N . ASN A 1 160 ? -4.736 -0.777 -14.979 1.00 93.19 160 ASN A N 1
ATOM 1260 C CA . ASN A 1 160 ? -3.468 -0.073 -14.806 1.00 93.19 160 ASN A CA 1
ATOM 1261 C C . ASN A 1 160 ? -2.531 -0.818 -13.842 1.00 93.19 160 ASN A C 1
ATOM 1263 O O . ASN A 1 160 ? -2.267 -0.384 -12.718 1.00 93.19 160 ASN A O 1
ATOM 1267 N N . VAL A 1 161 ? -2.001 -1.953 -14.300 1.00 94.31 161 VAL A N 1
ATOM 1268 C CA . VAL A 1 161 ? -1.101 -2.806 -13.507 1.00 94.31 161 VAL A CA 1
ATOM 1269 C C . VAL A 1 161 ? 0.154 -2.088 -13.023 1.00 94.31 161 VAL A C 1
ATOM 1271 O O . VAL A 1 161 ? 0.684 -2.416 -11.965 1.00 94.31 161 VAL A O 1
ATOM 1274 N N . LEU A 1 162 ? 0.615 -1.078 -13.758 1.00 96.00 162 LEU A N 1
ATOM 1275 C CA . LEU A 1 162 ? 1.778 -0.290 -13.361 1.00 96.00 162 LEU A CA 1
ATOM 1276 C C . LEU A 1 162 ? 1.513 0.509 -12.079 1.00 96.00 162 LEU A C 1
ATOM 1278 O O . LEU A 1 162 ? 2.384 0.585 -11.210 1.00 96.00 162 LEU A O 1
ATOM 1282 N N . LEU A 1 163 ? 0.299 1.047 -11.930 1.00 94.56 163 LEU A N 1
ATOM 1283 C CA . LEU A 1 163 ? -0.106 1.797 -10.743 1.00 94.56 163 LEU A CA 1
ATOM 1284 C C . LEU A 1 163 ? -0.379 0.890 -9.538 1.00 94.56 163 LEU A C 1
ATOM 1286 O O . LEU A 1 163 ? -0.241 1.330 -8.400 1.00 94.56 163 LEU A O 1
ATOM 1290 N N . HIS A 1 164 ? -0.685 -0.394 -9.757 1.00 92.69 164 HIS A N 1
ATOM 1291 C CA . HIS A 1 164 ? -0.875 -1.365 -8.673 1.00 92.69 164 HIS A CA 1
ATOM 1292 C C . HIS A 1 164 ? 0.374 -1.578 -7.808 1.00 92.69 164 HIS A C 1
ATOM 1294 O O . HIS A 1 164 ? 0.261 -2.155 -6.727 1.00 92.69 164 HIS A O 1
ATOM 1300 N N . ALA A 1 165 ? 1.537 -1.050 -8.204 1.00 93.19 165 ALA A N 1
ATOM 1301 C CA . ALA A 1 165 ? 2.692 -0.958 -7.319 1.00 93.19 165 ALA A CA 1
ATOM 1302 C C . ALA A 1 165 ? 2.382 -0.222 -5.996 1.00 93.19 165 ALA A C 1
ATOM 1304 O O . ALA A 1 165 ? 2.993 -0.521 -4.972 1.00 93.19 165 ALA A O 1
ATOM 1305 N N . ILE A 1 166 ? 1.377 0.663 -5.971 1.00 94.88 166 ILE A N 1
ATOM 1306 C CA . ILE A 1 166 ? 0.934 1.332 -4.740 1.00 94.88 166 ILE A CA 1
ATOM 1307 C C . ILE A 1 166 ? 0.311 0.375 -3.712 1.00 94.88 166 ILE A C 1
ATOM 1309 O O . ILE A 1 166 ? 0.271 0.689 -2.529 1.00 94.88 166 ILE A O 1
ATOM 1313 N N . ILE A 1 167 ? -0.108 -0.835 -4.104 1.00 93.62 167 ILE A N 1
ATOM 1314 C CA . ILE A 1 167 ? -0.562 -1.847 -3.136 1.00 93.62 167 ILE A CA 1
ATOM 1315 C C . ILE A 1 167 ? 0.549 -2.139 -2.117 1.00 93.62 167 ILE A C 1
ATOM 1317 O O . ILE A 1 167 ? 0.260 -2.335 -0.941 1.00 93.62 167 ILE A O 1
ATOM 1321 N N . ALA A 1 168 ? 1.820 -2.104 -2.531 1.00 94.31 168 ALA A N 1
ATOM 1322 C CA . ALA A 1 168 ? 2.939 -2.294 -1.614 1.00 94.31 168 ALA A CA 1
ATOM 1323 C C . ALA A 1 168 ? 3.061 -1.161 -0.575 1.00 94.31 168 ALA A C 1
ATOM 1325 O O . ALA A 1 168 ? 3.475 -1.431 0.549 1.00 94.31 168 ALA A O 1
ATOM 1326 N N . HIS A 1 169 ? 2.647 0.069 -0.907 1.00 96.31 169 HIS A N 1
ATOM 1327 C CA . HIS A 1 169 ? 2.547 1.174 0.056 1.00 96.31 169 HIS A CA 1
ATOM 1328 C C . HIS A 1 169 ? 1.445 0.896 1.084 1.00 96.31 169 HIS A C 1
ATOM 1330 O O . HIS A 1 169 ? 1.688 0.957 2.285 1.00 96.31 169 HIS A O 1
ATOM 1336 N N . GLU A 1 170 ? 0.268 0.462 0.632 1.00 94.69 170 GLU A N 1
ATOM 1337 C CA . GLU A 1 170 ? -0.836 0.126 1.537 1.00 94.69 170 GLU A CA 1
ATOM 1338 C C . GLU A 1 170 ? -0.500 -1.042 2.486 1.00 94.69 170 GLU A C 1
ATOM 1340 O O . GLU A 1 170 ? -0.929 -1.073 3.642 1.00 94.69 170 GLU A O 1
ATOM 1345 N N . LEU A 1 171 ? 0.285 -2.018 2.013 1.00 92.62 171 LEU A N 1
ATOM 1346 C CA . LEU A 1 171 ? 0.850 -3.078 2.859 1.00 92.62 171 LEU A CA 1
ATOM 1347 C C . LEU A 1 171 ? 1.926 -2.536 3.806 1.00 92.62 171 LEU A C 1
ATOM 1349 O O . LEU A 1 171 ? 2.028 -2.990 4.949 1.00 92.62 171 LEU A O 1
ATOM 1353 N N . GLY A 1 172 ? 2.684 -1.541 3.348 1.00 94.50 172 GLY A N 1
ATOM 1354 C CA . GLY A 1 172 ? 3.651 -0.782 4.127 1.00 94.50 172 GLY A CA 1
ATOM 1355 C C . GLY A 1 172 ? 3.067 -0.212 5.416 1.00 94.50 172 GLY A C 1
ATOM 1356 O O . GLY A 1 172 ? 3.726 -0.325 6.448 1.00 94.50 172 GLY A O 1
ATOM 1357 N N . HIS A 1 173 ? 1.806 0.236 5.419 1.00 94.94 173 HIS A N 1
ATOM 1358 C CA . HIS A 1 173 ? 1.148 0.712 6.643 1.00 94.94 173 HIS A CA 1
ATOM 1359 C C . HIS A 1 173 ? 1.140 -0.343 7.756 1.00 94.94 173 HIS A C 1
ATOM 1361 O O . HIS A 1 173 ? 1.330 -0.014 8.917 1.00 94.94 173 HIS A O 1
ATOM 1367 N N . ARG A 1 174 ? 1.023 -1.638 7.434 1.00 91.62 174 ARG A N 1
ATOM 1368 C CA . ARG A 1 174 ? 1.039 -2.722 8.443 1.00 91.62 174 ARG A CA 1
ATOM 1369 C C . ARG A 1 174 ? 2.425 -3.000 9.002 1.00 91.62 174 ARG A C 1
ATOM 1371 O O . ARG A 1 174 ? 2.574 -3.497 10.120 1.00 91.62 174 ARG A O 1
ATOM 1378 N N . VAL A 1 175 ? 3.450 -2.723 8.208 1.00 92.69 175 VAL A N 1
ATOM 1379 C CA . VAL A 1 175 ? 4.840 -2.777 8.656 1.00 92.69 175 VAL A CA 1
ATOM 1380 C C . VAL A 1 175 ? 5.141 -1.555 9.517 1.00 92.69 175 VAL A C 1
ATOM 1382 O O . VAL A 1 175 ? 5.756 -1.705 10.572 1.00 92.69 175 VAL A O 1
ATOM 1385 N N . ALA A 1 176 ? 4.654 -0.381 9.109 1.00 95.38 176 ALA A N 1
ATOM 1386 C CA . ALA A 1 176 ? 4.775 0.865 9.847 1.00 95.38 176 ALA A CA 1
ATOM 1387 C C . ALA A 1 176 ? 4.069 0.794 11.206 1.00 95.38 176 ALA A C 1
ATOM 1389 O O . ALA A 1 176 ? 4.712 1.063 12.215 1.00 95.38 176 ALA A O 1
ATOM 1390 N N . ASP A 1 177 ? 2.819 0.324 11.254 1.00 93.50 177 ASP A N 1
ATOM 1391 C CA . ASP A 1 177 ? 2.059 0.089 12.489 1.00 93.50 177 ASP A CA 1
ATOM 1392 C C . ASP A 1 177 ? 2.884 -0.743 13.475 1.00 93.50 177 ASP A C 1
ATOM 1394 O O . ASP A 1 177 ? 3.162 -0.314 14.592 1.00 93.50 177 ASP A O 1
ATOM 1398 N N . ARG A 1 178 ? 3.378 -1.904 13.030 1.00 91.50 178 ARG A N 1
ATOM 1399 C CA . ARG A 1 178 ? 4.181 -2.802 13.870 1.00 91.50 178 ARG A CA 1
ATOM 1400 C C . ARG A 1 178 ? 5.517 -2.218 14.291 1.00 91.50 178 ARG A C 1
ATOM 1402 O O . ARG A 1 178 ? 6.020 -2.588 15.350 1.00 91.50 178 ARG A O 1
ATOM 1409 N N . TYR A 1 179 ? 6.125 -1.379 13.460 1.00 94.06 179 TYR A N 1
ATOM 1410 C CA . TYR A 1 179 ? 7.343 -0.671 13.824 1.00 94.06 179 TYR A CA 1
ATOM 1411 C C . TYR A 1 179 ? 7.063 0.365 14.917 1.00 94.06 179 TYR A C 1
ATOM 1413 O O . TYR A 1 179 ? 7.740 0.383 15.941 1.00 94.06 179 TYR A O 1
ATOM 1421 N N . LEU A 1 180 ? 6.031 1.185 14.729 1.00 94.81 180 LEU A N 1
ATOM 1422 C CA . LEU A 1 180 ? 5.662 2.260 15.647 1.00 94.81 180 LEU A CA 1
ATOM 1423 C C . LEU A 1 180 ? 5.105 1.721 16.973 1.00 94.81 180 LEU A C 1
ATOM 1425 O O . LEU A 1 180 ? 5.347 2.306 18.023 1.00 94.81 180 LEU A O 1
ATOM 1429 N N . GLU A 1 181 ? 4.440 0.564 16.965 1.00 93.06 181 GLU A N 1
ATOM 1430 C CA . GLU A 1 181 ? 4.012 -0.151 18.177 1.00 93.06 181 GLU A CA 1
ATOM 1431 C C . GLU A 1 181 ? 5.183 -0.687 19.020 1.00 93.06 181 GLU A C 1
ATOM 1433 O O . GLU A 1 181 ? 5.001 -0.961 20.207 1.00 93.06 181 GLU A O 1
ATOM 1438 N N . GLN A 1 182 ? 6.378 -0.841 18.436 1.00 92.69 182 GLN A N 1
ATOM 1439 C CA . GLN A 1 182 ? 7.593 -1.222 19.169 1.00 92.69 182 GLN A CA 1
ATOM 1440 C C . GLN A 1 182 ? 8.292 -0.023 19.818 1.00 92.69 182 GLN A C 1
ATOM 1442 O O . GLN A 1 182 ? 9.216 -0.227 20.610 1.00 92.69 182 GLN A O 1
ATOM 1447 N N . GLU A 1 183 ? 7.892 1.215 19.501 1.00 93.50 183 GL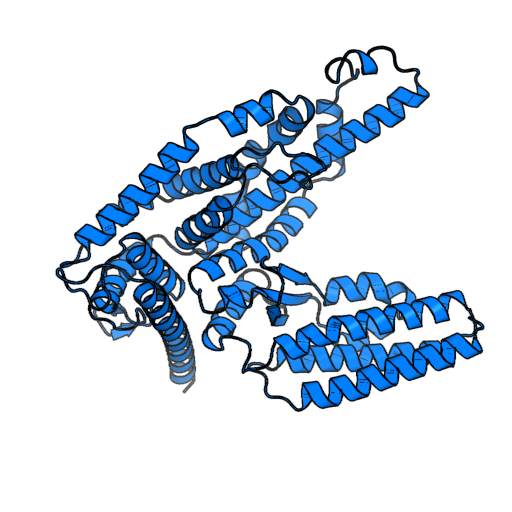U A N 1
ATOM 1448 C CA . GLU A 1 183 ? 8.419 2.379 20.204 1.00 93.50 183 GLU A CA 1
ATOM 1449 C C . GLU A 1 183 ? 7.984 2.337 21.674 1.00 93.50 183 GLU A C 1
ATOM 1451 O O . GLU A 1 183 ? 6.824 2.079 22.008 1.00 93.50 183 GLU A O 1
ATOM 1456 N N . ASP A 1 184 ? 8.920 2.631 22.577 1.00 94.25 184 ASP A N 1
ATOM 1457 C CA . ASP A 1 184 ? 8.583 2.820 23.982 1.00 94.25 184 ASP A CA 1
ATOM 1458 C C . ASP A 1 184 ? 7.688 4.059 24.111 1.00 94.25 184 ASP A C 1
ATOM 1460 O O . ASP A 1 184 ? 8.137 5.204 23.985 1.00 94.25 184 ASP A O 1
ATOM 1464 N N . ARG A 1 185 ? 6.397 3.812 24.355 1.00 94.25 185 ARG A N 1
ATOM 1465 C CA . ARG A 1 185 ? 5.371 4.848 24.455 1.00 94.25 185 ARG A CA 1
ATOM 1466 C C . ARG A 1 185 ? 5.702 5.885 25.523 1.00 94.25 185 ARG A C 1
ATOM 1468 O O . ARG A 1 185 ? 5.400 7.059 25.313 1.00 94.25 185 ARG A O 1
ATOM 1475 N N . GLU A 1 186 ? 6.299 5.487 26.644 1.00 95.69 186 GLU A N 1
ATOM 1476 C CA . GLU A 1 186 ? 6.676 6.424 27.705 1.00 95.69 186 GLU A CA 1
ATOM 1477 C C . GLU A 1 186 ? 7.802 7.341 27.227 1.00 95.69 186 GLU A C 1
ATOM 1479 O O . GLU A 1 186 ? 7.716 8.557 27.406 1.00 95.69 186 GLU A O 1
ATOM 1484 N N . ASN A 1 187 ? 8.789 6.790 26.514 1.00 96.00 187 ASN A N 1
ATOM 1485 C CA . ASN A 1 187 ? 9.868 7.582 25.922 1.00 96.00 187 ASN A CA 1
ATOM 1486 C C . ASN A 1 187 ? 9.366 8.528 24.829 1.00 96.00 187 ASN A C 1
ATOM 1488 O O . ASN A 1 187 ? 9.789 9.681 24.800 1.00 96.00 187 ASN A O 1
ATOM 1492 N N . VAL A 1 188 ? 8.446 8.095 23.960 1.00 95.44 188 VAL A N 1
ATOM 1493 C CA . VAL A 1 188 ? 7.862 8.975 22.930 1.00 95.44 188 VAL A CA 1
ATOM 1494 C C . VAL A 1 188 ? 7.057 10.102 23.578 1.00 95.44 188 VAL A C 1
ATOM 1496 O O . VAL A 1 188 ? 7.195 11.262 23.195 1.00 95.44 188 VAL A O 1
ATOM 1499 N N . VAL A 1 189 ? 6.253 9.797 24.602 1.00 96.44 189 VAL A N 1
ATOM 1500 C CA . VAL A 1 189 ? 5.504 10.814 25.358 1.00 96.44 189 VAL A CA 1
ATOM 1501 C C . VAL A 1 189 ? 6.458 11.793 26.047 1.00 96.44 189 VAL A C 1
ATOM 1503 O O . VAL A 1 189 ? 6.240 13.004 25.983 1.00 96.44 189 VAL A O 1
ATOM 1506 N N . ALA A 1 190 ? 7.517 11.300 26.693 1.00 97.12 190 ALA A N 1
ATOM 1507 C CA . ALA A 1 190 ? 8.526 12.136 27.338 1.00 97.12 190 ALA A CA 1
ATOM 1508 C C . ALA A 1 190 ? 9.252 13.030 26.322 1.00 97.12 190 ALA A C 1
ATOM 1510 O O . ALA A 1 190 ? 9.401 14.229 26.558 1.00 97.12 190 ALA A O 1
ATOM 1511 N N . TYR A 1 191 ? 9.621 12.474 25.168 1.00 96.81 191 TYR A N 1
ATOM 1512 C CA . TYR A 1 191 ? 10.253 13.195 24.069 1.00 96.81 191 TYR A CA 1
ATOM 1513 C C . TYR A 1 191 ? 9.358 14.313 23.520 1.00 96.81 191 TYR A C 1
ATOM 1515 O O . TYR A 1 191 ? 9.788 15.463 23.439 1.00 96.81 191 TYR A O 1
ATOM 1523 N N . VAL A 1 192 ? 8.087 14.029 23.218 1.00 96.88 192 VAL A N 1
ATOM 1524 C CA . VAL A 1 192 ? 7.151 15.057 22.732 1.00 96.88 192 VAL A CA 1
ATOM 1525 C C . VAL A 1 192 ? 6.949 16.149 23.785 1.00 96.88 192 VAL A C 1
ATOM 1527 O O . VAL A 1 192 ? 6.981 17.331 23.455 1.00 96.88 192 VAL A O 1
ATOM 1530 N N . ASN A 1 193 ? 6.824 15.795 25.067 1.00 96.69 193 ASN A N 1
ATOM 1531 C CA . ASN A 1 193 ? 6.749 16.793 26.139 1.00 96.69 193 ASN A CA 1
ATOM 1532 C C . ASN A 1 193 ? 8.027 17.642 26.252 1.00 96.69 193 ASN A C 1
ATOM 1534 O O . ASN A 1 193 ? 7.941 18.841 26.520 1.00 96.69 193 ASN A O 1
ATOM 1538 N N . GLN A 1 194 ? 9.201 17.058 26.002 1.00 96.62 194 GLN A N 1
ATOM 1539 C CA . GLN A 1 194 ? 10.461 17.797 25.937 1.00 96.62 194 GLN A CA 1
ATOM 1540 C C . GLN A 1 194 ? 10.474 18.801 24.774 1.00 96.62 194 GLN A C 1
ATOM 1542 O O . GLN A 1 194 ? 10.958 19.918 24.954 1.00 96.62 194 GLN A O 1
ATOM 1547 N N . LEU A 1 195 ? 9.920 18.444 23.608 1.00 95.25 195 LEU A N 1
ATOM 1548 C CA . LEU A 1 195 ? 9.793 19.356 22.462 1.00 95.25 195 LEU A CA 1
ATOM 1549 C C . LEU A 1 195 ? 8.859 20.541 22.742 1.00 95.25 195 LEU A C 1
ATOM 1551 O O . LEU A 1 195 ? 9.101 21.644 22.244 1.00 95.25 195 LEU A O 1
ATOM 1555 N N . ILE A 1 196 ? 7.807 20.319 23.537 1.00 95.19 196 ILE A N 1
ATOM 1556 C CA . ILE A 1 196 ? 6.891 21.376 23.987 1.00 95.19 196 ILE A CA 1
ATOM 1557 C C . ILE A 1 196 ? 7.607 22.324 24.952 1.00 95.19 196 ILE A C 1
ATOM 1559 O O . ILE A 1 196 ? 7.453 23.537 24.837 1.00 95.19 196 ILE A O 1
ATOM 1563 N N . GLY A 1 197 ? 8.411 21.780 25.868 1.00 93.50 197 GLY A N 1
ATOM 1564 C CA . GLY A 1 197 ? 9.171 22.554 26.844 1.00 93.50 197 GLY A CA 1
ATOM 1565 C C . GLY A 1 197 ? 8.354 23.009 28.066 1.00 93.50 197 GLY A C 1
ATOM 1566 O O . GLY A 1 197 ? 7.206 22.592 28.268 1.00 93.50 197 GLY A O 1
ATOM 1567 N N . PRO A 1 198 ? 8.961 23.827 28.948 1.00 89.94 198 PRO A N 1
ATOM 1568 C CA . PRO A 1 198 ? 8.341 24.282 30.193 1.00 89.94 198 PRO A CA 1
ATOM 1569 C C . PRO A 1 198 ? 7.330 25.423 30.004 1.00 89.94 198 PRO A C 1
ATOM 1571 O O . PRO A 1 198 ? 6.461 25.583 30.854 1.00 89.94 198 PRO A O 1
ATOM 1574 N N . ASP A 1 199 ? 7.383 26.165 28.898 1.00 87.81 199 ASP A N 1
ATOM 1575 C CA . ASP A 1 199 ? 6.401 27.197 28.558 1.00 87.81 199 ASP A CA 1
ATOM 1576 C C . ASP A 1 199 ? 5.892 27.042 27.114 1.00 87.81 199 ASP A C 1
ATOM 1578 O O . ASP A 1 199 ? 6.509 26.369 26.289 1.00 87.81 199 ASP A O 1
ATOM 1582 N N . LEU A 1 200 ? 4.724 27.626 26.826 1.00 92.75 200 LEU A N 1
ATOM 1583 C CA . LEU A 1 200 ? 4.100 27.613 25.498 1.00 92.75 200 LEU A CA 1
ATOM 1584 C C . LEU A 1 200 ? 4.392 28.893 24.698 1.00 92.75 200 LEU A C 1
ATOM 1586 O O . LEU A 1 200 ? 3.690 29.181 23.734 1.00 92.75 200 LEU A O 1
ATOM 1590 N N . LYS A 1 201 ? 5.413 29.682 25.063 1.00 90.56 201 LYS A N 1
ATOM 1591 C CA . LYS A 1 201 ? 5.639 31.007 24.448 1.00 90.56 201 LYS A CA 1
ATOM 1592 C C . LYS A 1 201 ? 5.899 30.929 22.946 1.00 90.56 201 LYS A C 1
ATOM 1594 O O . LYS A 1 201 ? 5.498 31.802 22.188 1.00 90.56 201 LYS A O 1
ATOM 1599 N N . TRP A 1 202 ? 6.524 29.842 22.501 1.00 92.19 202 TRP A N 1
ATOM 1600 C CA . TRP A 1 202 ? 6.789 29.595 21.084 1.00 92.19 202 TRP A CA 1
ATOM 1601 C C . TRP A 1 202 ? 5.521 29.319 20.259 1.00 92.19 202 TRP A C 1
ATOM 1603 O O . TRP A 1 202 ? 5.588 29.378 19.035 1.00 92.19 202 TRP A O 1
ATOM 1613 N N . CYS A 1 203 ? 4.386 29.012 20.898 1.00 91.25 203 CYS A N 1
ATOM 1614 C CA . CYS A 1 203 ? 3.119 28.751 20.214 1.00 91.25 203 CYS A CA 1
ATOM 1615 C C . CYS A 1 203 ? 2.418 30.037 19.742 1.00 91.25 203 CYS A C 1
ATOM 1617 O O . CYS A 1 203 ? 1.490 29.936 18.948 1.00 91.25 203 CYS A O 1
ATOM 1619 N N . GLY A 1 204 ? 2.836 31.214 20.226 1.00 90.50 204 GLY A N 1
ATOM 1620 C CA . GLY A 1 204 ? 2.218 32.504 19.910 1.00 90.50 204 GLY A CA 1
ATOM 1621 C C . GLY A 1 204 ? 1.878 33.325 21.156 1.00 90.50 204 GLY A C 1
ATOM 1622 O O . GLY A 1 204 ? 1.854 32.812 22.279 1.00 90.50 204 GLY A O 1
ATOM 1623 N N . SER A 1 205 ? 1.609 34.618 20.958 1.00 89.44 205 SER A N 1
ATOM 1624 C CA . SER A 1 205 ? 1.311 35.563 22.046 1.00 89.44 205 SER A CA 1
ATOM 1625 C C . SER A 1 205 ? 0.030 35.208 22.808 1.00 89.44 205 SER A C 1
ATOM 1627 O O . SER A 1 205 ? -0.104 35.530 23.989 1.00 89.44 205 SER A O 1
ATOM 1629 N N . GLU A 1 206 ? -0.887 34.477 22.175 1.00 89.69 206 GLU A N 1
ATOM 1630 C CA . GLU A 1 206 ? -2.104 33.950 22.785 1.00 89.69 206 GLU A CA 1
ATOM 1631 C C . GLU A 1 206 ? -1.841 32.879 23.861 1.00 89.69 206 GLU A C 1
ATOM 1633 O O . GLU A 1 206 ? -2.710 32.631 24.698 1.00 89.69 206 GLU A O 1
ATOM 1638 N N . TYR A 1 207 ? -0.639 32.289 23.893 1.00 90.19 207 TYR A N 1
ATOM 1639 C CA . TYR A 1 207 ? -0.245 31.274 24.874 1.00 90.19 207 TYR A CA 1
ATOM 1640 C C . TYR A 1 207 ? 0.615 31.821 26.026 1.00 90.19 207 TYR A C 1
ATOM 1642 O O . TYR A 1 207 ? 0.771 31.137 27.038 1.00 90.19 207 TYR A O 1
ATOM 1650 N N . GLU A 1 208 ? 1.155 33.043 25.921 1.00 85.38 208 GLU A N 1
ATOM 1651 C CA . GLU A 1 208 ? 2.163 33.566 26.862 1.00 85.38 208 GLU A CA 1
ATOM 1652 C C . GLU A 1 208 ? 1.638 33.820 28.285 1.00 85.38 208 GLU A C 1
ATOM 1654 O O . GLU A 1 208 ? 2.432 33.893 29.220 1.00 85.38 208 GLU A O 1
ATOM 1659 N N . ASN A 1 209 ? 0.319 33.937 28.470 1.00 87.62 209 ASN A N 1
ATOM 1660 C CA . ASN A 1 209 ? -0.298 34.291 29.755 1.00 87.62 209 ASN A CA 1
ATOM 1661 C C . ASN A 1 209 ? -1.580 33.492 30.052 1.00 87.62 209 ASN A C 1
ATOM 1663 O O . ASN A 1 209 ? -2.512 34.005 30.679 1.00 87.62 209 ASN A O 1
ATOM 1667 N N . LEU A 1 210 ? -1.666 32.245 29.578 1.00 89.44 210 LEU A N 1
ATOM 1668 C CA . LEU A 1 210 ? -2.827 31.401 29.861 1.00 89.44 210 LEU A CA 1
ATOM 1669 C C . LEU A 1 210 ? -2.936 31.110 31.369 1.00 89.44 210 LEU A C 1
ATOM 1671 O O . LEU A 1 210 ? -1.941 30.745 31.996 1.00 89.44 210 LEU A O 1
ATOM 1675 N N . PRO A 1 211 ? -4.133 31.212 31.978 1.00 90.25 211 PRO A N 1
ATOM 1676 C CA . PRO A 1 211 ? -4.326 30.755 33.349 1.00 90.25 211 PRO A CA 1
ATOM 1677 C C . PRO A 1 211 ? -4.031 29.247 33.470 1.00 90.25 211 PRO A C 1
ATOM 1679 O O . PRO A 1 211 ? -4.295 28.514 32.511 1.00 90.25 211 PRO A O 1
ATOM 1682 N N . PRO A 1 212 ? -3.598 28.739 34.643 1.00 88.06 212 PRO A N 1
ATOM 1683 C CA . PRO A 1 212 ? -3.106 27.361 34.788 1.00 88.06 212 PRO A CA 1
ATOM 1684 C C . PRO A 1 212 ? -4.040 26.266 34.245 1.00 88.06 212 PRO A C 1
ATOM 1686 O O . PRO A 1 212 ? -3.591 25.288 33.653 1.00 88.06 212 PRO A O 1
ATOM 1689 N N . LEU A 1 213 ? -5.359 26.433 34.397 1.00 86.88 213 LEU A N 1
ATOM 1690 C CA . LEU A 1 213 ? -6.349 25.473 33.891 1.00 86.88 213 LEU A CA 1
ATOM 1691 C C . LEU A 1 213 ? -6.399 25.421 32.350 1.00 86.88 213 LEU A C 1
ATOM 1693 O O . LEU A 1 213 ? -6.577 24.349 31.766 1.00 86.88 213 LEU A O 1
ATOM 1697 N N . PHE A 1 214 ? -6.231 26.568 31.687 1.00 91.19 214 PHE A N 1
ATOM 1698 C CA . PHE A 1 214 ? -6.198 26.657 30.226 1.00 91.19 214 PHE A CA 1
ATOM 1699 C C . PHE A 1 214 ? -4.839 26.241 29.669 1.00 91.19 214 PHE A C 1
ATOM 1701 O O . PHE A 1 214 ? -4.794 25.637 28.601 1.00 91.19 214 PHE A O 1
ATOM 1708 N N . GLU A 1 215 ? -3.752 26.483 30.410 1.00 92.12 215 GLU A N 1
ATOM 1709 C CA . GLU A 1 215 ? -2.411 26.034 30.029 1.00 92.12 215 GLU A CA 1
ATOM 1710 C C . GLU A 1 215 ? -2.352 24.506 29.891 1.00 92.12 215 GLU A C 1
ATOM 1712 O O . GLU A 1 215 ? -1.832 24.001 28.899 1.00 92.12 215 GLU A O 1
ATOM 1717 N N . LEU A 1 216 ? -2.951 23.756 30.825 1.00 92.00 216 LEU A N 1
ATOM 1718 C CA . LEU A 1 216 ? -3.011 22.289 30.744 1.00 92.00 216 LEU A CA 1
ATOM 1719 C C . LEU A 1 216 ? -3.733 21.802 29.480 1.00 92.00 216 LEU A C 1
ATOM 1721 O O . LEU A 1 216 ? -3.244 20.909 28.787 1.00 92.00 216 LEU A O 1
ATOM 1725 N N . SER A 1 217 ? -4.876 22.412 29.157 1.00 93.94 217 SER A N 1
ATOM 1726 C CA . SER A 1 217 ? -5.659 22.056 27.966 1.00 93.94 217 SER A CA 1
ATOM 1727 C C . SER A 1 217 ? -4.914 22.414 26.675 1.00 93.94 217 SER A C 1
ATOM 1729 O O . SER A 1 217 ? -4.870 21.615 25.740 1.00 93.94 217 SER A O 1
ATOM 1731 N N . ALA A 1 218 ? -4.274 23.587 26.639 1.00 94.81 218 ALA A N 1
ATOM 1732 C CA . ALA A 1 218 ? -3.435 24.019 25.527 1.00 94.81 218 ALA A CA 1
ATOM 1733 C C . ALA A 1 218 ? -2.239 23.078 25.334 1.00 94.81 218 ALA A C 1
ATOM 1735 O O . ALA A 1 218 ? -2.018 22.590 24.230 1.00 94.81 218 ALA A O 1
ATOM 1736 N N . ARG A 1 219 ? -1.526 22.724 26.409 1.00 95.25 219 ARG A N 1
ATOM 1737 C CA . ARG A 1 219 ? -0.424 21.750 26.381 1.00 95.25 219 ARG A CA 1
ATOM 1738 C C . ARG A 1 219 ? -0.873 20.405 25.825 1.00 95.25 219 ARG A C 1
ATOM 1740 O O . ARG A 1 219 ? -0.201 19.857 24.957 1.00 95.25 219 ARG A O 1
ATOM 1747 N N . GLN A 1 220 ? -2.017 19.887 26.276 1.00 95.56 220 GLN A N 1
ATOM 1748 C CA . GLN A 1 220 ? -2.564 18.635 25.753 1.00 95.56 220 GLN A CA 1
ATOM 1749 C C . GLN A 1 220 ? -2.875 18.741 24.257 1.00 95.56 220 GLN A C 1
ATOM 1751 O O . GLN A 1 220 ? -2.604 17.806 23.505 1.00 95.56 220 GLN A O 1
ATOM 1756 N N . ARG A 1 221 ? -3.411 19.877 23.804 1.00 96.00 221 ARG A N 1
ATOM 1757 C CA . ARG A 1 221 ? -3.687 20.115 22.387 1.00 96.00 221 ARG A CA 1
ATOM 1758 C C . ARG A 1 221 ? -2.410 20.150 21.548 1.00 96.00 221 ARG A C 1
ATOM 1760 O O . ARG A 1 221 ? -2.340 19.454 20.539 1.00 96.00 221 ARG A O 1
ATOM 1767 N N . VAL A 1 222 ? -1.405 20.904 21.987 1.00 96.94 222 VAL A N 1
ATOM 1768 C CA . VAL A 1 222 ? -0.090 20.983 21.334 1.00 96.94 222 VAL A CA 1
ATOM 1769 C C . VAL A 1 222 ? 0.570 19.605 21.281 1.00 96.94 222 VAL A C 1
ATOM 1771 O O . VAL A 1 222 ? 1.060 19.200 20.230 1.00 96.94 222 VAL A O 1
ATOM 1774 N N . PHE A 1 223 ? 0.507 18.846 22.379 1.00 97.62 223 PHE A N 1
ATOM 1775 C CA . PHE A 1 223 ? 0.969 17.461 22.424 1.00 97.62 223 PHE A CA 1
ATOM 1776 C C . PHE A 1 223 ? 0.297 16.605 21.350 1.00 97.62 223 PHE A C 1
ATOM 1778 O O . PHE A 1 223 ? 0.993 15.909 20.616 1.00 97.62 223 PHE A O 1
ATOM 1785 N N . GLN A 1 224 ? -1.034 16.661 21.229 1.00 97.69 224 GLN A N 1
ATOM 1786 C CA . GLN A 1 224 ? -1.755 15.868 20.229 1.00 97.69 224 GLN A CA 1
ATOM 1787 C C . GLN A 1 224 ? -1.345 16.235 18.803 1.00 97.69 224 GLN A C 1
ATOM 1789 O O . GLN A 1 224 ? -1.138 15.331 18.006 1.00 97.69 224 GLN A O 1
ATOM 1794 N N . ILE A 1 225 ? -1.175 17.524 18.499 1.00 97.88 225 ILE A N 1
ATOM 1795 C CA . ILE A 1 225 ? -0.739 17.981 17.172 1.00 97.88 225 ILE A CA 1
ATOM 1796 C C . ILE A 1 225 ? 0.654 17.432 16.844 1.00 97.88 225 ILE A C 1
ATOM 1798 O O . ILE A 1 225 ? 0.821 16.776 15.820 1.00 97.88 225 ILE A O 1
ATOM 1802 N N . ILE A 1 226 ? 1.640 17.645 17.726 1.00 98.19 226 ILE A N 1
ATOM 1803 C CA . ILE A 1 226 ? 3.022 17.193 17.493 1.00 98.19 226 ILE A CA 1
ATOM 1804 C C . ILE A 1 226 ? 3.073 15.666 17.375 1.00 98.19 226 ILE A C 1
ATOM 1806 O O . ILE A 1 226 ? 3.693 15.132 16.458 1.00 98.19 226 ILE A O 1
ATOM 1810 N N . TYR A 1 227 ? 2.402 14.960 18.288 1.00 97.81 227 TYR A N 1
ATOM 1811 C CA . TYR A 1 227 ? 2.376 13.501 18.303 1.00 97.81 227 TYR A CA 1
ATOM 1812 C C . TYR A 1 227 ? 1.726 12.929 17.037 1.00 97.81 227 TYR A C 1
ATOM 1814 O O . TYR A 1 227 ? 2.295 12.036 16.415 1.00 97.81 227 TYR A O 1
ATOM 1822 N N . GLN A 1 228 ? 0.561 13.449 16.634 1.00 97.75 228 GLN A N 1
ATOM 1823 C CA . GLN A 1 228 ? -0.151 12.975 15.445 1.00 97.75 228 GLN A CA 1
ATOM 1824 C C . GLN A 1 228 ? 0.622 13.288 14.165 1.00 97.75 228 GLN A C 1
ATOM 1826 O O . GLN A 1 228 ? 0.769 12.397 13.334 1.00 97.75 228 GLN A O 1
ATOM 1831 N N . ALA A 1 229 ? 1.175 14.497 14.027 1.00 98.38 229 ALA A N 1
ATOM 1832 C CA . ALA A 1 229 ? 1.981 14.858 12.865 1.00 98.38 229 ALA A CA 1
ATOM 1833 C C . ALA A 1 229 ? 3.235 13.984 12.736 1.00 98.38 229 ALA A C 1
ATOM 1835 O O . ALA A 1 229 ? 3.511 13.472 11.653 1.00 98.38 229 ALA A O 1
ATOM 1836 N N . ARG A 1 230 ? 3.946 13.731 13.844 1.00 97.88 230 ARG A N 1
ATOM 1837 C CA . ARG A 1 230 ? 5.099 12.819 13.861 1.00 97.88 230 ARG A CA 1
ATOM 1838 C C . ARG A 1 230 ? 4.687 11.407 13.456 1.00 97.88 230 ARG A C 1
ATOM 1840 O O . ARG A 1 230 ? 5.323 10.802 12.599 1.00 97.88 230 ARG A O 1
ATOM 1847 N N . TYR A 1 231 ? 3.634 10.881 14.084 1.00 97.75 231 TYR A N 1
ATOM 1848 C CA . TYR A 1 231 ? 3.155 9.525 13.830 1.00 97.75 231 TYR A CA 1
ATOM 1849 C C . TYR A 1 231 ? 2.760 9.344 12.361 1.00 97.75 231 TYR A C 1
ATOM 1851 O O . TYR A 1 231 ? 3.257 8.426 11.720 1.00 97.75 231 TYR A O 1
ATOM 1859 N N . ARG A 1 232 ? 1.946 10.253 11.806 1.00 98.06 232 ARG A N 1
ATOM 1860 C CA . ARG A 1 232 ? 1.503 10.190 10.404 1.00 98.06 232 ARG A CA 1
ATOM 1861 C C . ARG A 1 232 ? 2.660 10.367 9.423 1.00 98.06 232 ARG A C 1
ATOM 1863 O O . ARG A 1 232 ? 2.722 9.642 8.436 1.00 98.06 232 ARG A O 1
ATOM 1870 N N . ALA A 1 233 ? 3.616 11.253 9.711 1.00 98.44 233 ALA A N 1
ATOM 1871 C CA . ALA A 1 233 ? 4.822 11.387 8.896 1.00 98.44 233 ALA A CA 1
ATOM 1872 C C . ALA A 1 233 ? 5.623 10.076 8.852 1.00 98.44 233 ALA A C 1
ATOM 1874 O O . ALA A 1 233 ? 5.983 9.613 7.772 1.00 98.44 233 ALA A O 1
ATOM 1875 N N . LEU A 1 234 ? 5.878 9.453 10.008 1.00 98.31 234 LEU A N 1
ATOM 1876 C CA . LEU A 1 234 ? 6.591 8.177 10.069 1.00 98.31 234 LEU A CA 1
ATOM 1877 C C . LEU A 1 234 ? 5.811 7.052 9.390 1.00 98.31 234 LEU A C 1
ATOM 1879 O O . LEU A 1 234 ? 6.398 6.291 8.631 1.00 98.31 234 LEU A O 1
ATOM 1883 N N . GLU A 1 235 ? 4.507 6.961 9.630 1.00 98.06 235 GLU A N 1
ATOM 1884 C CA . GLU A 1 235 ? 3.641 5.942 9.043 1.00 98.06 235 GLU A CA 1
ATOM 1885 C C . GLU A 1 235 ? 3.721 5.948 7.510 1.00 98.06 235 GLU A C 1
ATOM 1887 O O . GLU A 1 235 ? 4.015 4.919 6.902 1.00 98.06 235 GLU A O 1
ATOM 1892 N N . GLU A 1 236 ? 3.538 7.107 6.879 1.00 98.19 236 GLU A N 1
ATOM 1893 C CA . GLU A 1 236 ? 3.571 7.254 5.419 1.00 98.19 236 GLU A CA 1
ATOM 1894 C C . GLU A 1 236 ? 4.970 7.015 4.840 1.00 98.19 236 GLU A C 1
ATOM 1896 O O . GLU A 1 236 ? 5.119 6.292 3.856 1.00 98.19 236 GLU A O 1
ATOM 1901 N N . LEU A 1 237 ? 6.014 7.566 5.470 1.00 98.25 237 LEU A N 1
ATOM 1902 C CA . LEU A 1 237 ? 7.389 7.449 4.973 1.00 98.25 237 LEU A CA 1
ATOM 1903 C C . LEU A 1 237 ? 7.944 6.033 5.122 1.00 98.25 237 LEU A C 1
ATOM 1905 O O . LEU A 1 237 ? 8.668 5.570 4.245 1.00 98.25 237 LEU A O 1
ATOM 1909 N N . ILE A 1 238 ? 7.588 5.328 6.200 1.00 97.56 238 ILE A N 1
ATOM 1910 C CA . ILE A 1 238 ? 7.900 3.902 6.366 1.00 97.56 238 ILE A CA 1
ATOM 1911 C C . ILE A 1 238 ? 7.124 3.073 5.335 1.00 97.56 238 ILE A C 1
ATOM 1913 O O . ILE A 1 238 ? 7.657 2.102 4.802 1.00 97.56 238 ILE A O 1
ATOM 1917 N N . SER A 1 239 ? 5.893 3.460 5.011 1.00 97.31 239 SER A N 1
ATOM 1918 C CA . SER A 1 239 ? 5.079 2.756 4.016 1.00 97.31 239 SER A CA 1
ATOM 1919 C C . SER A 1 239 ? 5.627 2.916 2.596 1.00 97.31 239 SER A C 1
ATOM 1921 O O . SER A 1 239 ? 5.757 1.929 1.871 1.00 97.31 239 SER A O 1
ATOM 1923 N N . ASP A 1 240 ? 6.048 4.128 2.220 1.00 98.12 240 ASP A N 1
ATOM 1924 C CA . ASP A 1 240 ? 6.764 4.403 0.965 1.00 98.12 240 ASP A CA 1
ATOM 1925 C C . ASP A 1 240 ? 8.053 3.603 0.864 1.00 98.12 240 ASP A C 1
ATOM 1927 O O . ASP A 1 240 ? 8.356 2.989 -0.160 1.00 98.12 240 ASP A O 1
ATOM 1931 N N . ALA A 1 241 ? 8.795 3.591 1.964 1.00 96.19 241 ALA A N 1
ATOM 1932 C CA . ALA A 1 241 ? 10.002 2.821 2.125 1.00 96.19 241 ALA A CA 1
ATOM 1933 C C . ALA A 1 241 ? 9.766 1.324 1.863 1.00 96.19 241 ALA A C 1
ATOM 1935 O O . ALA A 1 241 ? 10.447 0.710 1.043 1.00 96.19 241 ALA A O 1
ATOM 1936 N N . VAL A 1 242 ? 8.757 0.725 2.493 1.00 95.38 242 VAL A N 1
ATOM 1937 C CA . VAL A 1 242 ? 8.394 -0.679 2.249 1.00 95.38 242 VAL A CA 1
ATOM 1938 C C . VAL A 1 242 ? 8.014 -0.903 0.787 1.00 95.38 242 VAL A C 1
ATOM 1940 O O . VAL A 1 242 ? 8.483 -1.866 0.181 1.00 95.38 242 VAL A O 1
ATOM 1943 N N . ALA A 1 243 ? 7.231 -0.004 0.188 1.00 96.06 243 ALA A N 1
ATOM 1944 C CA . ALA A 1 243 ? 6.863 -0.104 -1.221 1.00 96.06 243 ALA A CA 1
ATOM 1945 C C . ALA A 1 243 ? 8.096 -0.112 -2.135 1.00 96.06 243 ALA A C 1
ATOM 1947 O O . ALA A 1 243 ? 8.211 -0.960 -3.023 1.00 96.06 243 ALA A O 1
ATOM 1948 N N . PHE A 1 244 ? 9.046 0.790 -1.887 1.00 96.12 244 PHE A N 1
ATOM 1949 C CA . PHE A 1 244 ? 10.300 0.862 -2.628 1.00 96.12 244 PHE A CA 1
ATOM 1950 C C . PHE A 1 244 ? 11.186 -0.363 -2.390 1.00 96.12 244 PHE A C 1
ATOM 1952 O O . PHE A 1 244 ? 11.777 -0.885 -3.327 1.00 96.12 244 PHE A O 1
ATOM 1959 N N . TYR A 1 245 ? 11.247 -0.881 -1.166 1.00 94.06 245 TYR A N 1
ATOM 1960 C CA . TYR A 1 245 ? 11.992 -2.102 -0.862 1.00 94.06 245 TYR A CA 1
ATOM 1961 C C . TYR A 1 245 ? 11.433 -3.321 -1.615 1.00 94.06 245 TYR A C 1
ATOM 1963 O O . TYR A 1 245 ? 12.186 -4.159 -2.118 1.00 94.06 245 TYR A O 1
ATOM 1971 N N . LEU A 1 246 ? 10.103 -3.407 -1.720 1.00 93.88 246 LEU A N 1
ATOM 1972 C CA . LEU A 1 246 ? 9.413 -4.526 -2.354 1.00 93.88 246 LEU A CA 1
ATOM 1973 C C . LEU A 1 246 ? 9.374 -4.435 -3.879 1.00 93.88 246 LEU A C 1
ATOM 1975 O O . LEU A 1 246 ? 9.429 -5.483 -4.512 1.00 93.88 246 LEU A O 1
ATOM 1979 N N . LEU A 1 247 ? 9.266 -3.237 -4.470 1.00 95.44 247 LEU A N 1
ATOM 1980 C CA . LEU A 1 247 ? 9.028 -3.040 -5.913 1.00 95.44 247 LEU A CA 1
ATOM 1981 C C . LEU A 1 247 ? 10.036 -2.111 -6.614 1.00 95.44 247 LEU A C 1
ATOM 1983 O O . LEU A 1 247 ? 9.932 -1.877 -7.822 1.00 95.44 247 LEU A O 1
ATOM 1987 N N . GLY A 1 248 ? 11.004 -1.568 -5.879 1.00 94.88 248 GLY A N 1
ATOM 1988 C CA . GLY A 1 248 ? 12.032 -0.666 -6.387 1.00 94.88 248 GLY A CA 1
ATOM 1989 C C . GLY A 1 248 ? 11.459 0.580 -7.055 1.00 94.88 248 GLY A C 1
ATOM 1990 O O . GLY A 1 248 ? 10.520 1.219 -6.577 1.00 94.88 248 GLY A O 1
ATOM 1991 N N . ILE A 1 249 ? 12.020 0.909 -8.217 1.00 96.88 249 ILE A N 1
ATOM 1992 C CA . ILE A 1 249 ? 11.675 2.112 -8.980 1.00 96.88 249 ILE A CA 1
ATOM 1993 C C . ILE A 1 249 ? 10.208 2.162 -9.439 1.00 96.88 249 ILE A C 1
ATOM 1995 O O . ILE A 1 249 ? 9.664 3.250 -9.626 1.00 96.88 249 ILE A O 1
ATOM 1999 N N . SER A 1 250 ? 9.538 1.012 -9.561 1.00 97.75 250 SER A N 1
ATOM 2000 C CA . SER A 1 250 ? 8.107 0.961 -9.884 1.00 97.75 250 SER A CA 1
ATOM 2001 C C . SER A 1 250 ? 7.255 1.649 -8.815 1.00 97.75 250 SER A C 1
ATOM 2003 O O . SER A 1 250 ? 6.271 2.302 -9.156 1.00 97.75 250 SER A O 1
ATOM 2005 N N . ALA A 1 251 ? 7.643 1.549 -7.536 1.00 97.50 251 ALA A N 1
ATOM 2006 C CA . ALA A 1 251 ? 6.951 2.235 -6.446 1.00 97.50 251 ALA A CA 1
ATOM 2007 C C . ALA A 1 251 ? 7.131 3.756 -6.532 1.00 97.50 251 ALA A C 1
ATOM 2009 O O . ALA A 1 251 ? 6.156 4.485 -6.391 1.00 97.50 251 ALA A O 1
ATOM 2010 N N . LEU A 1 252 ? 8.345 4.234 -6.839 1.00 98.06 252 LEU A N 1
ATOM 2011 C CA . LEU A 1 252 ? 8.614 5.665 -7.024 1.00 98.06 252 LEU A CA 1
ATOM 2012 C C . LEU A 1 252 ? 7.759 6.262 -8.152 1.00 98.06 252 LEU A C 1
ATOM 2014 O O . LEU A 1 252 ? 7.150 7.313 -7.967 1.00 98.06 252 LEU A O 1
ATOM 2018 N N . PHE A 1 253 ? 7.686 5.597 -9.309 1.00 98.25 253 PHE A N 1
ATOM 2019 C CA . PHE A 1 253 ? 6.887 6.094 -10.434 1.00 98.25 253 PHE A CA 1
ATOM 2020 C C . PHE A 1 253 ? 5.381 6.029 -10.177 1.00 98.25 253 PHE A C 1
ATOM 2022 O O . PHE A 1 253 ? 4.667 6.955 -10.551 1.00 98.25 253 PHE A O 1
ATOM 2029 N N . ALA A 1 254 ? 4.894 4.982 -9.507 1.00 97.56 254 ALA A N 1
ATOM 2030 C CA . ALA A 1 254 ? 3.492 4.914 -9.103 1.00 97.56 254 ALA A CA 1
ATOM 2031 C C . ALA A 1 254 ? 3.135 6.019 -8.095 1.00 97.56 254 ALA A C 1
ATOM 2033 O O . ALA A 1 254 ? 2.085 6.647 -8.226 1.00 97.56 254 ALA A O 1
ATOM 2034 N N . LEU A 1 255 ? 4.018 6.287 -7.126 1.00 97.06 255 LEU A N 1
ATOM 2035 C CA . LEU A 1 255 ? 3.823 7.350 -6.144 1.00 97.06 255 LEU A CA 1
ATOM 2036 C C . LEU A 1 255 ? 3.804 8.732 -6.805 1.00 97.06 255 LEU A C 1
ATOM 2038 O O . LEU A 1 255 ? 2.959 9.555 -6.468 1.00 97.06 255 LEU A O 1
ATOM 2042 N N . GLU A 1 256 ? 4.694 8.984 -7.768 1.00 97.38 256 GLU A N 1
ATOM 2043 C CA . GLU A 1 256 ? 4.690 10.242 -8.517 1.00 97.38 256 GLU A CA 1
ATOM 2044 C C . GLU A 1 256 ? 3.410 10.424 -9.343 1.00 97.38 256 GLU A C 1
ATOM 2046 O O . GLU A 1 256 ? 2.805 11.494 -9.278 1.00 97.38 256 GLU A O 1
ATOM 2051 N N . ASP A 1 257 ? 2.960 9.397 -10.074 1.00 95.88 257 ASP A N 1
ATOM 2052 C CA . ASP A 1 257 ? 1.708 9.473 -10.841 1.00 95.88 257 ASP A CA 1
ATOM 2053 C C . ASP A 1 257 ? 0.534 9.881 -9.919 1.00 95.88 257 ASP A C 1
ATOM 2055 O O . ASP A 1 257 ? -0.275 10.731 -10.295 1.00 95.88 257 ASP A O 1
ATOM 2059 N N . ILE A 1 258 ? 0.474 9.363 -8.685 1.00 94.38 258 ILE A N 1
ATOM 2060 C CA . ILE A 1 258 ? -0.539 9.751 -7.682 1.00 94.38 258 ILE A CA 1
ATOM 2061 C C . ILE A 1 258 ? -0.326 11.193 -7.204 1.00 94.38 258 ILE A C 1
ATOM 2063 O O . ILE A 1 258 ? -1.262 12.002 -7.223 1.00 94.38 258 ILE A O 1
ATOM 2067 N N . ALA A 1 259 ? 0.905 11.535 -6.818 1.00 95.69 259 ALA A N 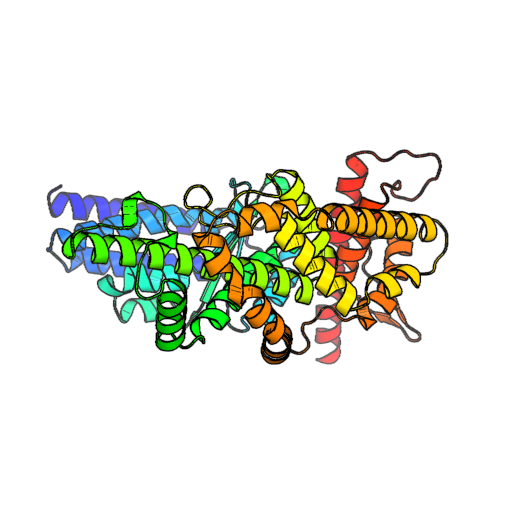1
ATOM 2068 C CA . ALA A 1 259 ? 1.274 12.856 -6.318 1.00 95.69 259 ALA A CA 1
ATOM 2069 C C . ALA A 1 259 ? 1.000 13.975 -7.335 1.00 95.69 259 ALA A C 1
ATOM 2071 O O . ALA A 1 259 ? 0.674 15.093 -6.939 1.00 95.69 259 ALA A O 1
ATOM 2072 N N . SER A 1 260 ? 1.065 13.676 -8.637 1.00 94.69 260 SER A N 1
ATOM 2073 C CA . SER A 1 260 ? 0.841 14.635 -9.728 1.00 94.69 260 SER A CA 1
ATOM 2074 C C . SER A 1 260 ? -0.546 15.296 -9.713 1.00 94.69 260 SER A C 1
ATOM 2076 O O . SER A 1 260 ? -0.740 16.360 -10.300 1.00 94.69 260 SER A O 1
ATOM 2078 N N . THR A 1 261 ? -1.510 14.687 -9.017 1.00 91.50 261 THR A N 1
ATOM 2079 C CA . THR A 1 261 ? -2.879 15.202 -8.865 1.00 91.50 261 THR A CA 1
ATOM 2080 C C . THR A 1 261 ? -3.090 16.011 -7.580 1.00 91.50 261 THR A C 1
ATOM 2082 O O . THR A 1 261 ? -4.193 16.496 -7.328 1.00 91.50 261 THR A O 1
ATOM 2085 N N . SER A 1 262 ? -2.044 16.161 -6.763 1.00 93.94 262 SER A N 1
ATOM 2086 C CA . SER A 1 262 ? -2.096 16.736 -5.419 1.00 93.94 262 SER A CA 1
ATOM 2087 C C . SER A 1 262 ? -1.226 17.989 -5.277 1.00 93.94 262 SER A C 1
ATOM 2089 O O . SER A 1 262 ? -0.369 18.287 -6.107 1.00 93.94 262 SER A O 1
ATOM 2091 N N . VAL A 1 263 ? -1.429 18.734 -4.186 1.00 96.56 263 VAL A N 1
ATOM 2092 C CA . VAL A 1 263 ? -0.542 19.842 -3.805 1.00 96.56 263 VAL A CA 1
ATOM 2093 C C . VAL A 1 263 ? 0.746 19.259 -3.225 1.00 96.56 263 VAL A C 1
ATOM 2095 O O . VAL A 1 263 ? 0.707 18.560 -2.214 1.00 96.56 263 VAL A O 1
ATOM 2098 N N . LEU A 1 264 ? 1.882 19.546 -3.865 1.00 97.38 264 LEU A N 1
ATOM 2099 C CA . LEU A 1 264 ? 3.170 18.951 -3.497 1.00 97.38 264 LEU A CA 1
ATOM 2100 C C . LEU A 1 264 ? 3.655 19.350 -2.098 1.00 97.38 264 LEU A C 1
ATOM 2102 O O . LEU A 1 264 ? 4.240 18.518 -1.403 1.00 97.38 264 LEU A O 1
ATOM 2106 N N . ASP A 1 265 ? 3.356 20.586 -1.693 1.00 97.88 265 ASP A N 1
ATOM 2107 C CA . ASP A 1 265 ? 3.912 21.231 -0.498 1.00 97.88 265 ASP A CA 1
ATOM 2108 C C . ASP A 1 265 ? 2.818 21.557 0.532 1.00 97.88 265 ASP A C 1
ATOM 2110 O O . ASP A 1 265 ? 2.865 22.574 1.219 1.00 97.88 265 ASP A O 1
ATOM 2114 N N . ALA A 1 266 ? 1.766 20.737 0.599 1.00 97.50 266 ALA A N 1
ATOM 2115 C CA . ALA A 1 266 ? 0.684 20.956 1.554 1.00 97.50 266 ALA A CA 1
ATOM 2116 C C . ALA A 1 266 ? 1.207 20.872 2.999 1.00 97.50 266 ALA A C 1
ATOM 2118 O O . ALA A 1 266 ? 1.840 19.883 3.366 1.00 97.50 266 ALA A O 1
ATOM 2119 N N . LEU A 1 267 ? 0.911 21.885 3.823 1.00 98.06 267 LEU A N 1
ATOM 2120 C CA . LEU A 1 267 ? 1.221 21.862 5.253 1.00 98.06 267 LEU A CA 1
ATOM 2121 C C . LEU A 1 267 ? 0.518 20.659 5.915 1.00 98.06 267 LEU A C 1
ATOM 2123 O O . LEU A 1 267 ? -0.697 20.526 5.757 1.00 98.06 267 LEU A O 1
ATOM 2127 N N . PRO A 1 268 ? 1.224 19.805 6.673 1.00 98.06 268 PRO A N 1
ATOM 2128 C CA . PRO A 1 268 ? 0.591 18.755 7.466 1.00 98.06 268 PRO A CA 1
ATOM 2129 C C . PRO A 1 268 ? -0.266 19.373 8.574 1.00 98.06 268 PRO A C 1
ATOM 2131 O O . PRO A 1 268 ? 0.259 19.957 9.520 1.00 98.06 268 PRO A O 1
ATOM 2134 N N . ASP A 1 269 ? -1.587 19.256 8.477 1.00 97.75 269 ASP A N 1
ATOM 2135 C CA . ASP A 1 269 ? -2.517 19.820 9.453 1.00 97.75 269 ASP A CA 1
ATOM 2136 C C . ASP A 1 269 ? -3.789 18.971 9.593 1.00 97.75 269 ASP A C 1
ATOM 2138 O O . ASP A 1 269 ? -3.955 17.924 8.974 1.00 97.75 269 ASP A O 1
ATOM 2142 N N . GLU A 1 270 ? -4.731 19.400 10.426 1.00 96.75 270 GLU A N 1
ATOM 2143 C CA . GLU A 1 270 ? -5.955 18.624 10.653 1.00 96.75 270 GLU A CA 1
ATOM 2144 C C . GLU A 1 270 ? -6.837 18.477 9.411 1.00 96.75 270 GLU A C 1
ATOM 2146 O O . GLU A 1 270 ? -7.581 17.500 9.309 1.00 96.75 270 GLU A O 1
ATOM 2151 N N . SER A 1 271 ? -6.758 19.416 8.464 1.00 96.62 271 SER A N 1
ATOM 2152 C CA . SER A 1 271 ? -7.574 19.395 7.249 1.00 96.62 271 SER A CA 1
ATOM 2153 C C . SER A 1 271 ? -7.170 18.262 6.307 1.00 96.62 271 SER A C 1
ATOM 2155 O O . SER A 1 271 ? -8.027 17.709 5.614 1.00 96.62 271 SER A O 1
ATOM 2157 N N . ASN A 1 272 ? -5.894 17.864 6.337 1.00 96.38 272 ASN A N 1
ATOM 2158 C CA . ASN A 1 272 ? -5.361 16.731 5.584 1.00 96.38 272 ASN A CA 1
ATOM 2159 C C . ASN A 1 272 ? -4.944 15.548 6.470 1.00 96.38 272 ASN A C 1
ATOM 2161 O O . ASN A 1 272 ? -4.288 14.633 5.984 1.00 96.38 272 ASN A O 1
ATOM 2165 N N . GLN A 1 273 ? -5.344 15.532 7.746 1.00 97.31 273 GLN A N 1
ATOM 2166 C CA . GLN A 1 273 ? -4.985 14.479 8.706 1.00 97.31 273 GLN A CA 1
ATOM 2167 C C . GLN A 1 273 ? -3.466 14.319 8.892 1.00 97.31 273 GLN A C 1
ATOM 2169 O O . GLN A 1 273 ? -2.963 13.202 9.047 1.00 97.31 273 GLN A O 1
ATOM 2174 N N . PHE A 1 274 ? -2.757 15.446 8.886 1.00 98.00 274 PHE A N 1
ATOM 2175 C CA . PHE A 1 274 ? -1.313 15.568 9.037 1.00 98.00 274 PHE A CA 1
ATOM 2176 C C . PHE A 1 274 ? -0.524 14.767 8.000 1.00 98.00 274 PHE A C 1
ATOM 2178 O O . PHE A 1 274 ? 0.523 14.194 8.304 1.00 98.00 274 PHE A O 1
ATOM 2185 N N . TYR A 1 275 ? -1.037 14.709 6.774 1.00 97.62 275 TYR A N 1
ATOM 2186 C CA . TYR A 1 275 ? -0.363 14.016 5.687 1.00 97.62 275 TYR A CA 1
ATOM 2187 C C . TYR A 1 275 ? 0.953 14.726 5.335 1.00 97.62 275 TYR A C 1
ATOM 2189 O O . TYR A 1 275 ? 0.945 15.950 5.170 1.00 97.62 275 TYR A O 1
ATOM 2197 N N . PRO A 1 276 ? 2.083 14.006 5.202 1.00 98.06 276 PRO A N 1
ATOM 2198 C CA . PRO A 1 276 ? 3.343 14.618 4.814 1.00 98.06 276 PRO A CA 1
ATOM 2199 C C . PRO A 1 276 ? 3.274 15.192 3.392 1.00 98.06 276 PRO A C 1
ATOM 2201 O O . PRO A 1 276 ? 2.604 14.608 2.532 1.00 98.06 276 PRO A O 1
ATOM 2204 N N . PRO A 1 277 ? 4.010 16.283 3.099 1.00 98.38 277 PRO A N 1
ATOM 2205 C CA . PRO A 1 277 ? 4.049 16.842 1.754 1.00 98.38 277 PRO A CA 1
ATOM 2206 C C . PRO A 1 277 ? 4.561 15.806 0.748 1.00 98.38 277 PRO A C 1
ATOM 2208 O O . PRO A 1 277 ? 5.547 15.108 1.006 1.00 98.38 277 PRO A O 1
ATOM 2211 N N . TRP A 1 278 ? 3.934 15.717 -0.424 1.00 98.19 278 TRP A N 1
ATOM 2212 C CA . TRP A 1 278 ? 4.345 14.768 -1.462 1.00 98.19 278 TRP A CA 1
ATOM 2213 C C . TRP A 1 278 ? 5.785 14.983 -1.915 1.00 98.19 278 TRP A C 1
ATOM 2215 O O . TRP A 1 278 ? 6.501 14.006 -2.143 1.00 98.19 278 TRP A O 1
ATOM 2225 N N . ARG A 1 279 ? 6.242 16.240 -1.995 1.00 98.44 279 ARG A N 1
ATOM 2226 C CA . ARG A 1 279 ? 7.641 16.519 -2.332 1.00 98.44 279 ARG A CA 1
ATOM 2227 C C . ARG A 1 279 ? 8.600 15.926 -1.305 1.00 98.44 279 ARG A C 1
ATOM 2229 O O . ARG A 1 279 ? 9.582 15.297 -1.697 1.00 98.44 279 ARG A O 1
ATOM 2236 N N . TYR A 1 280 ? 8.279 16.045 -0.017 1.00 98.50 280 TYR A N 1
ATOM 2237 C CA . TYR A 1 280 ? 9.085 15.475 1.059 1.00 98.50 280 TYR A CA 1
ATOM 2238 C C . TYR A 1 280 ? 9.205 13.953 0.920 1.00 98.50 280 TYR A C 1
ATOM 2240 O O . TYR A 1 280 ? 10.293 13.395 1.050 1.00 98.50 280 TYR A O 1
ATOM 2248 N N . ARG A 1 281 ? 8.102 13.278 0.585 1.00 98.50 281 ARG A N 1
ATOM 2249 C CA . ARG A 1 281 ? 8.063 11.824 0.365 1.00 98.50 281 ARG A CA 1
ATOM 2250 C C . ARG A 1 281 ? 8.881 11.387 -0.848 1.00 98.50 281 ARG A C 1
ATOM 2252 O O . ARG A 1 281 ? 9.718 10.494 -0.734 1.00 98.50 281 ARG A O 1
ATOM 2259 N N . ILE A 1 282 ? 8.705 12.061 -1.990 1.00 98.44 282 ILE A N 1
ATOM 2260 C CA . ILE A 1 282 ? 9.493 11.818 -3.212 1.00 98.44 282 ILE A CA 1
ATOM 2261 C C . ILE A 1 282 ? 10.986 12.016 -2.922 1.00 98.44 282 ILE A C 1
ATOM 2263 O O . ILE A 1 282 ? 11.803 11.185 -3.314 1.00 98.44 282 ILE A O 1
ATOM 2267 N N . ARG A 1 283 ? 11.348 13.067 -2.176 1.00 98.06 283 ARG A N 1
ATOM 2268 C CA . ARG A 1 283 ? 12.724 13.336 -1.738 1.00 98.06 283 ARG A CA 1
ATOM 2269 C C . ARG A 1 283 ? 13.308 12.172 -0.928 1.00 98.06 283 ARG A C 1
ATOM 2271 O O . ARG A 1 283 ? 14.446 11.784 -1.188 1.00 98.06 283 ARG A O 1
ATOM 2278 N N . GLN A 1 284 ? 12.546 11.582 0.000 1.00 97.69 284 GLN A N 1
ATOM 2279 C CA . GLN A 1 284 ? 13.009 10.408 0.756 1.00 97.69 284 GLN A CA 1
ATOM 2280 C C . GLN A 1 284 ? 13.229 9.188 -0.151 1.00 97.69 284 GLN A C 1
ATOM 2282 O O . GLN A 1 284 ? 14.267 8.531 -0.053 1.00 97.69 284 GLN A O 1
ATOM 2287 N N . LEU A 1 285 ? 12.308 8.914 -1.080 1.00 97.50 285 LEU A N 1
ATOM 2288 C CA . LEU A 1 285 ? 12.466 7.808 -2.031 1.00 97.50 285 LEU A CA 1
ATOM 2289 C C . LEU A 1 285 ? 13.638 8.006 -2.999 1.00 97.50 285 LEU A C 1
ATOM 2291 O O . LEU A 1 285 ? 14.308 7.041 -3.359 1.00 97.50 285 LEU A O 1
ATOM 2295 N N . LEU A 1 286 ? 13.929 9.242 -3.407 1.00 98.00 286 LEU A N 1
ATOM 2296 C CA . LEU A 1 286 ? 15.102 9.544 -4.230 1.00 98.00 286 LEU A CA 1
ATOM 2297 C C . LEU A 1 286 ? 16.411 9.322 -3.466 1.00 98.00 286 LEU A C 1
ATOM 2299 O O . LEU A 1 286 ? 17.352 8.770 -4.032 1.00 98.00 286 LEU A O 1
ATOM 2303 N N . ALA A 1 287 ? 16.464 9.680 -2.179 1.00 96.19 287 ALA A N 1
ATOM 2304 C CA . ALA A 1 287 ? 17.628 9.396 -1.338 1.00 96.19 287 ALA A CA 1
ATOM 2305 C C . ALA A 1 287 ? 17.897 7.885 -1.236 1.00 96.19 287 ALA A C 1
ATOM 2307 O O . ALA A 1 287 ? 19.045 7.440 -1.227 1.00 96.19 287 ALA A O 1
ATOM 2308 N N . TRP A 1 288 ? 16.836 7.084 -1.199 1.00 94.06 288 TRP A N 1
ATOM 2309 C CA . TRP A 1 288 ? 16.927 5.630 -1.220 1.00 94.06 288 TRP A CA 1
ATOM 2310 C C . TRP A 1 288 ? 17.352 5.073 -2.573 1.00 94.06 288 TRP A C 1
ATOM 2312 O O . TRP A 1 288 ? 18.215 4.203 -2.635 1.00 94.06 288 TRP A O 1
ATOM 2322 N N . LEU A 1 289 ? 16.795 5.607 -3.656 1.00 95.69 289 LEU A N 1
ATOM 2323 C CA . LEU A 1 289 ? 17.197 5.271 -5.016 1.00 95.69 289 LEU A CA 1
ATOM 2324 C C . LEU A 1 289 ? 18.697 5.512 -5.240 1.00 95.69 289 LEU A C 1
ATOM 2326 O O . LEU A 1 289 ? 19.356 4.688 -5.878 1.00 95.69 289 LEU A O 1
ATOM 2330 N N . ASP A 1 290 ? 19.232 6.602 -4.685 1.00 95.50 290 ASP A N 1
ATOM 2331 C CA . ASP A 1 290 ? 20.660 6.921 -4.728 1.00 95.50 290 ASP A CA 1
ATOM 2332 C C . ASP A 1 290 ? 21.487 5.977 -3.845 1.00 95.50 290 ASP A C 1
ATOM 2334 O O . ASP A 1 290 ? 22.528 5.489 -4.286 1.00 95.50 290 ASP A O 1
ATOM 2338 N N . LYS A 1 291 ? 21.007 5.653 -2.638 1.00 92.50 291 LYS A N 1
ATOM 2339 C CA . LYS A 1 291 ? 21.659 4.690 -1.737 1.00 92.50 291 LYS A CA 1
ATOM 2340 C C . LYS A 1 291 ? 21.780 3.290 -2.354 1.00 92.50 291 LYS A C 1
ATOM 2342 O O . LYS A 1 291 ? 22.803 2.638 -2.177 1.00 92.50 291 LYS A O 1
ATOM 2347 N N . GLU A 1 292 ? 20.757 2.842 -3.076 1.00 91.06 292 GLU A N 1
ATOM 2348 C CA . GLU A 1 292 ? 20.732 1.541 -3.761 1.00 91.06 292 GLU A CA 1
ATOM 2349 C C . GLU A 1 292 ? 21.453 1.565 -5.127 1.00 91.06 292 GLU A C 1
ATOM 2351 O O . GLU A 1 292 ? 21.483 0.560 -5.839 1.00 91.06 292 GLU A O 1
ATOM 2356 N N . GLU A 1 293 ? 22.036 2.708 -5.513 1.00 94.81 293 GLU A N 1
ATOM 2357 C CA . GLU A 1 293 ? 22.755 2.927 -6.776 1.00 94.81 293 GLU A CA 1
ATOM 2358 C C . GLU A 1 293 ? 21.946 2.547 -8.034 1.00 94.81 293 GLU A C 1
ATOM 2360 O O . GLU A 1 293 ? 22.510 2.176 -9.071 1.00 94.81 293 GLU A O 1
ATOM 2365 N N . LEU A 1 294 ? 20.612 2.657 -7.986 1.00 94.69 294 LEU A N 1
ATOM 2366 C CA . LEU A 1 294 ? 19.764 2.209 -9.097 1.00 94.69 294 LEU A CA 1
ATOM 2367 C C . LEU A 1 294 ? 19.971 3.045 -10.367 1.00 94.69 294 LEU A C 1
ATOM 2369 O O . LEU A 1 294 ? 19.829 2.518 -11.468 1.00 94.69 294 LEU A O 1
ATOM 2373 N N . VAL A 1 295 ? 20.351 4.326 -10.253 1.00 96.44 295 VAL A N 1
ATOM 2374 C CA . VAL A 1 295 ? 20.698 5.152 -11.428 1.00 96.44 295 VAL A CA 1
ATOM 2375 C C . VAL A 1 295 ? 21.868 4.539 -12.193 1.00 96.44 295 VAL A C 1
ATOM 2377 O O . VAL A 1 295 ? 21.804 4.420 -13.415 1.00 96.44 295 VAL A O 1
ATOM 2380 N N . THR A 1 296 ? 22.918 4.122 -11.483 1.00 96.19 296 THR A N 1
ATOM 2381 C CA . THR A 1 296 ? 24.120 3.520 -12.076 1.00 96.19 296 THR A CA 1
ATOM 2382 C C . THR A 1 296 ? 23.771 2.246 -12.837 1.00 96.19 296 THR A C 1
ATOM 2384 O O . THR A 1 296 ? 24.246 2.040 -13.952 1.00 96.19 296 THR A O 1
ATOM 2387 N N . LEU A 1 297 ? 22.883 1.424 -12.278 1.00 95.06 297 LEU A N 1
ATOM 2388 C CA . LEU A 1 297 ? 22.381 0.227 -12.954 1.00 95.06 297 LEU A CA 1
ATOM 2389 C C . LEU A 1 297 ? 21.609 0.567 -14.219 1.00 95.06 297 LEU A C 1
ATOM 2391 O O . LEU A 1 297 ? 21.847 -0.040 -15.255 1.00 95.06 297 LEU A O 1
ATOM 2395 N N . ILE A 1 298 ? 20.714 1.556 -14.154 1.00 96.44 298 ILE A N 1
ATOM 2396 C CA . ILE A 1 298 ? 19.918 1.976 -15.311 1.00 96.44 298 ILE A CA 1
ATOM 2397 C C . ILE A 1 298 ? 20.828 2.473 -16.438 1.00 96.44 298 ILE A C 1
ATOM 2399 O O . ILE A 1 298 ? 20.578 2.164 -17.601 1.00 96.44 298 ILE A O 1
ATOM 2403 N N . VAL A 1 299 ? 21.905 3.195 -16.111 1.00 97.12 299 VAL A N 1
ATOM 2404 C CA . VAL A 1 299 ? 22.932 3.600 -17.085 1.00 97.12 299 VAL A CA 1
ATOM 2405 C C . VAL A 1 299 ? 23.571 2.382 -17.763 1.00 97.12 299 VAL A C 1
ATOM 2407 O O . VAL A 1 299 ? 23.792 2.423 -18.972 1.00 97.12 299 VAL A O 1
ATOM 2410 N N . GLY A 1 300 ? 23.814 1.305 -17.013 1.00 95.81 300 GLY A N 1
ATOM 2411 C CA . GLY A 1 300 ? 24.394 0.054 -17.509 1.00 95.81 300 GLY A CA 1
ATOM 2412 C C . GLY A 1 300 ? 23.440 -0.864 -18.282 1.00 95.81 300 GLY A C 1
ATOM 2413 O O . GLY A 1 300 ? 23.885 -1.889 -18.787 1.00 95.81 300 GLY A O 1
ATOM 2414 N N . ILE A 1 301 ? 22.146 -0.537 -18.400 1.00 95.12 301 ILE A N 1
ATOM 2415 C CA . ILE A 1 301 ? 21.205 -1.350 -19.188 1.00 95.12 301 ILE A CA 1
ATOM 2416 C C . ILE A 1 301 ? 21.526 -1.185 -20.669 1.00 95.12 301 ILE A C 1
ATOM 2418 O O . ILE A 1 301 ? 21.191 -0.158 -21.261 1.00 95.12 301 ILE A O 1
ATOM 2422 N N . ASP A 1 302 ? 22.131 -2.202 -21.270 1.00 92.06 302 ASP A N 1
ATOM 2423 C CA . ASP A 1 302 ? 22.466 -2.235 -22.690 1.00 92.06 302 ASP A CA 1
ATOM 2424 C C . ASP A 1 302 ? 21.464 -3.055 -23.512 1.00 92.06 302 ASP A C 1
ATOM 2426 O O . ASP A 1 302 ? 20.735 -3.901 -22.997 1.00 92.06 302 ASP A O 1
ATOM 2430 N N . GLY A 1 303 ? 21.415 -2.777 -24.815 1.00 93.38 303 GLY A N 1
ATOM 2431 C CA . GLY A 1 303 ? 20.548 -3.475 -25.760 1.00 93.38 303 GLY A CA 1
ATOM 2432 C C . GLY A 1 303 ? 20.396 -2.730 -27.086 1.00 93.38 303 GLY A C 1
ATOM 2433 O O . GLY A 1 303 ? 20.837 -1.585 -27.235 1.00 93.38 303 GLY A O 1
ATOM 2434 N N . ALA A 1 304 ? 19.779 -3.387 -28.069 1.00 95.00 304 ALA A N 1
ATOM 2435 C CA . ALA A 1 304 ? 19.474 -2.775 -29.363 1.00 95.00 304 ALA A CA 1
ATOM 2436 C C . ALA A 1 304 ? 18.365 -1.708 -29.245 1.00 95.00 304 ALA A C 1
ATOM 2438 O O . ALA A 1 304 ? 17.689 -1.589 -28.222 1.00 95.00 304 ALA A O 1
ATOM 2439 N N . ALA A 1 305 ? 18.154 -0.914 -30.301 1.00 93.50 305 ALA A N 1
ATOM 2440 C CA . ALA A 1 305 ? 17.024 0.017 -30.348 1.00 93.50 305 ALA A CA 1
ATOM 2441 C C . ALA A 1 305 ? 15.697 -0.730 -30.078 1.00 93.50 305 ALA A C 1
ATOM 2443 O O . ALA A 1 305 ? 15.499 -1.801 -30.655 1.00 93.50 305 ALA A O 1
ATOM 2444 N N . PRO A 1 306 ? 14.793 -0.196 -29.230 1.00 96.25 306 PRO A N 1
ATOM 2445 C CA . PRO A 1 306 ? 14.760 1.171 -28.685 1.00 96.25 306 PRO A CA 1
ATOM 2446 C C . PRO A 1 306 ? 15.401 1.364 -27.294 1.00 96.25 306 PRO A C 1
ATOM 2448 O O . PRO A 1 306 ? 15.204 2.405 -26.670 1.00 96.25 306 PRO A O 1
ATOM 2451 N N . ILE A 1 307 ? 16.152 0.394 -26.766 1.00 97.00 307 ILE A N 1
ATOM 2452 C CA . ILE A 1 307 ? 16.618 0.400 -25.364 1.00 97.00 307 ILE A CA 1
ATOM 2453 C C . ILE A 1 307 ? 17.424 1.652 -24.977 1.00 97.00 307 ILE A C 1
ATOM 2455 O O . ILE A 1 307 ? 17.128 2.220 -23.922 1.00 97.00 307 ILE A O 1
ATOM 2459 N N . PRO A 1 308 ? 18.366 2.167 -25.796 1.00 97.38 308 PRO A N 1
ATOM 2460 C CA . PRO A 1 308 ? 19.076 3.402 -25.464 1.00 97.38 308 PRO A CA 1
ATOM 2461 C C . PRO A 1 308 ? 18.151 4.614 -25.261 1.00 97.38 308 PRO A C 1
ATOM 2463 O O . PRO A 1 308 ? 18.407 5.432 -24.374 1.00 97.38 308 PRO A O 1
ATOM 2466 N N . ASP A 1 309 ? 17.067 4.712 -26.037 1.00 96.44 309 ASP A N 1
ATOM 2467 C CA . ASP A 1 309 ? 16.082 5.794 -25.926 1.00 96.44 309 ASP A CA 1
ATOM 2468 C C . ASP A 1 309 ? 15.198 5.622 -24.689 1.00 96.44 309 ASP A C 1
ATOM 2470 O O . ASP A 1 309 ? 14.938 6.597 -23.979 1.00 96.44 309 ASP A O 1
ATOM 2474 N N . ILE A 1 310 ? 14.806 4.380 -24.376 1.00 97.56 310 ILE A N 1
ATOM 2475 C CA . ILE A 1 310 ? 14.088 4.047 -23.138 1.00 97.56 310 ILE A CA 1
ATOM 2476 C C . ILE A 1 310 ? 14.924 4.447 -21.922 1.00 97.56 310 ILE A C 1
ATOM 2478 O O . ILE A 1 310 ? 14.462 5.213 -21.076 1.00 97.56 310 ILE A O 1
ATOM 2482 N N . ARG A 1 311 ? 16.181 3.995 -21.866 1.00 97.56 311 ARG A N 1
ATOM 2483 C CA . ARG A 1 311 ? 17.137 4.335 -20.806 1.00 97.56 311 ARG A CA 1
ATOM 2484 C C . ARG A 1 311 ? 17.275 5.848 -20.648 1.00 97.56 311 ARG A C 1
ATOM 2486 O O . ARG A 1 311 ? 17.160 6.368 -19.541 1.00 97.56 311 ARG A O 1
ATOM 2493 N N . LYS A 1 312 ? 17.464 6.573 -21.755 1.00 98.00 312 LYS A N 1
ATOM 2494 C CA . LYS A 1 312 ? 17.558 8.040 -21.753 1.00 98.00 312 LYS A CA 1
ATOM 2495 C C . LYS A 1 312 ? 16.297 8.701 -21.190 1.00 98.00 312 LYS A C 1
ATOM 2497 O O . LYS A 1 312 ? 16.412 9.650 -20.416 1.00 98.00 312 LYS A O 1
ATOM 2502 N N . ALA A 1 313 ? 15.109 8.228 -21.563 1.00 98.12 313 ALA A N 1
ATOM 2503 C CA . ALA A 1 313 ? 13.847 8.775 -21.071 1.00 98.12 313 ALA A CA 1
ATOM 2504 C C . ALA A 1 313 ? 13.643 8.519 -19.571 1.00 98.12 313 ALA A C 1
ATOM 2506 O O . ALA A 1 313 ? 13.245 9.430 -18.848 1.00 98.12 313 ALA A O 1
ATOM 2507 N N . VAL A 1 314 ? 13.973 7.316 -19.095 1.00 98.31 314 VAL A N 1
ATOM 2508 C CA . VAL A 1 314 ? 13.910 6.953 -17.671 1.00 98.31 314 VAL A CA 1
ATOM 2509 C C . VAL A 1 314 ? 14.861 7.818 -16.848 1.00 98.31 314 VAL A C 1
ATOM 2511 O O . VAL A 1 314 ? 14.433 8.429 -15.872 1.00 98.31 314 VAL A O 1
ATOM 2514 N N . LEU A 1 315 ? 16.122 7.952 -17.271 1.00 98.44 315 LEU A N 1
ATOM 2515 C CA . LEU A 1 315 ? 17.097 8.817 -16.598 1.00 98.44 315 LEU A CA 1
ATOM 2516 C C . LEU A 1 315 ? 16.643 10.282 -16.582 1.00 98.44 315 LEU A C 1
ATOM 2518 O O . LEU A 1 315 ? 16.781 10.955 -15.565 1.00 98.44 315 LEU A O 1
ATOM 2522 N N . LYS A 1 316 ? 16.037 10.766 -17.673 1.00 98.44 316 LYS A N 1
ATOM 2523 C CA . LYS A 1 316 ? 15.455 12.112 -17.724 1.00 98.44 316 LYS A CA 1
ATOM 2524 C C . LYS A 1 316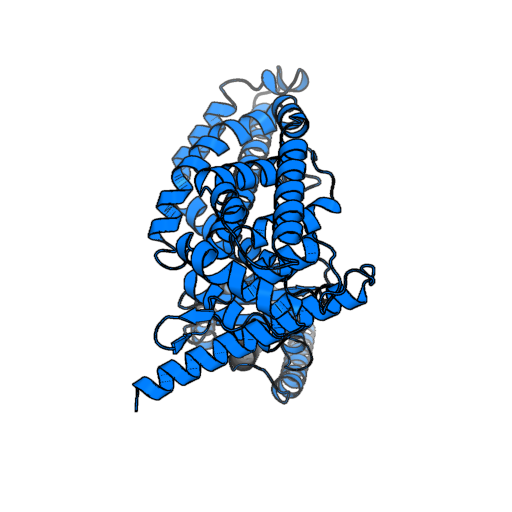 ? 14.286 12.277 -16.746 1.00 98.44 316 LYS A C 1
ATOM 2526 O O . LYS A 1 316 ? 14.185 13.330 -16.125 1.00 98.44 316 LYS A O 1
ATOM 2531 N N . ARG A 1 317 ? 13.411 11.272 -16.603 1.00 98.25 317 ARG A N 1
ATOM 2532 C CA . ARG A 1 317 ? 12.324 11.297 -15.606 1.00 98.25 317 ARG A CA 1
ATOM 2533 C C . ARG A 1 317 ? 12.895 11.339 -14.191 1.00 98.25 317 ARG A C 1
ATOM 2535 O O . ARG A 1 317 ? 12.455 12.164 -13.407 1.00 98.25 317 ARG A O 1
ATOM 2542 N N . ILE A 1 318 ? 13.906 10.524 -13.887 1.00 98.56 318 ILE A N 1
ATOM 2543 C CA . ILE A 1 318 ? 14.576 10.549 -12.577 1.00 98.56 318 ILE A CA 1
ATOM 2544 C C . ILE A 1 318 ? 15.196 11.925 -12.309 1.00 98.56 318 ILE A C 1
ATOM 2546 O O . ILE A 1 318 ? 14.984 12.465 -11.229 1.00 98.56 318 ILE A O 1
ATOM 2550 N N . GLU A 1 319 ? 15.907 12.525 -13.270 1.00 98.38 319 GLU A N 1
ATOM 2551 C CA . GLU A 1 319 ? 16.473 13.870 -13.077 1.00 98.38 319 GLU A CA 1
ATOM 2552 C C . GLU A 1 319 ? 15.377 14.918 -12.867 1.00 98.38 319 GLU A C 1
ATOM 2554 O O . GLU A 1 319 ? 15.514 15.759 -11.991 1.00 98.38 319 GLU A O 1
ATOM 2559 N N . HIS A 1 320 ? 14.248 14.821 -13.576 1.00 98.12 320 HIS A N 1
ATOM 2560 C CA . HIS A 1 320 ? 13.102 15.696 -13.323 1.00 98.12 320 HIS A CA 1
ATOM 2561 C C . HIS A 1 320 ? 12.560 15.557 -11.893 1.00 98.12 320 HIS A C 1
ATOM 2563 O O . HIS A 1 320 ? 12.252 16.563 -11.259 1.00 98.12 320 HIS A O 1
ATOM 2569 N N . LEU A 1 321 ? 12.476 14.335 -11.359 1.00 98.38 321 LEU A N 1
ATOM 2570 C CA . LEU A 1 321 ? 12.082 14.116 -9.964 1.00 98.38 321 LEU A CA 1
ATOM 2571 C C . LEU A 1 321 ? 13.119 14.683 -8.991 1.00 98.38 321 LEU A C 1
ATOM 2573 O O . LEU A 1 321 ? 12.742 15.261 -7.974 1.00 98.38 321 LEU A O 1
ATOM 2577 N N . LYS A 1 322 ? 14.415 14.559 -9.304 1.00 98.44 322 LYS A N 1
ATOM 2578 C CA . LYS A 1 322 ? 15.486 15.193 -8.524 1.00 98.44 322 LYS A CA 1
ATOM 2579 C C . LYS A 1 322 ? 15.367 16.712 -8.553 1.00 98.44 322 LYS A C 1
ATOM 2581 O O . LYS A 1 322 ? 15.480 17.322 -7.501 1.00 98.44 322 LYS A O 1
ATOM 2586 N N . ASP A 1 323 ? 15.091 17.311 -9.707 1.00 98.00 323 ASP A N 1
ATOM 2587 C CA . ASP A 1 323 ? 14.837 18.748 -9.842 1.00 98.00 323 ASP A CA 1
ATOM 2588 C C . ASP A 1 323 ? 13.621 19.187 -9.024 1.00 98.00 323 ASP A C 1
ATOM 2590 O O . ASP A 1 323 ? 13.700 20.169 -8.290 1.00 98.00 323 ASP A O 1
ATOM 2594 N N . LEU A 1 324 ? 12.526 18.428 -9.087 1.00 96.94 324 LEU A N 1
ATOM 2595 C CA . LEU A 1 324 ? 11.331 18.666 -8.279 1.00 96.94 324 LEU A CA 1
ATOM 2596 C C . LEU A 1 324 ? 11.647 18.596 -6.779 1.00 96.94 324 LEU A C 1
ATOM 2598 O O . LEU A 1 324 ? 11.179 19.432 -6.017 1.00 96.94 324 LEU A O 1
ATOM 2602 N N . ALA A 1 325 ? 12.463 17.632 -6.355 1.00 97.56 325 ALA A N 1
ATOM 2603 C CA . ALA A 1 325 ? 12.862 17.455 -4.962 1.00 97.56 325 ALA A CA 1
ATOM 2604 C C . ALA A 1 325 ? 14.001 18.387 -4.504 1.00 97.56 325 ALA A C 1
ATOM 2606 O O . ALA A 1 325 ? 14.321 18.383 -3.319 1.00 97.56 325 ALA A O 1
ATOM 2607 N N . ARG A 1 326 ? 14.633 19.161 -5.401 1.00 97.69 326 ARG A N 1
ATOM 2608 C CA . ARG A 1 326 ? 15.623 20.199 -5.043 1.00 97.69 326 ARG A CA 1
ATOM 2609 C C . ARG A 1 326 ? 14.962 21.464 -4.496 1.00 97.69 326 ARG A C 1
ATOM 2611 O O . ARG A 1 326 ? 15.636 22.239 -3.826 1.00 97.69 326 ARG A O 1
ATOM 2618 N N . ASP A 1 327 ? 13.691 21.698 -4.810 1.00 97.69 327 ASP A N 1
ATOM 2619 C CA . ASP A 1 327 ? 12.936 22.822 -4.262 1.00 97.69 327 ASP A CA 1
ATOM 2620 C C . ASP A 1 327 ? 12.532 22.519 -2.810 1.00 97.69 327 ASP A C 1
ATOM 2622 O O . ASP A 1 327 ? 11.791 21.577 -2.542 1.00 97.69 327 ASP A O 1
ATOM 2626 N N . ASP A 1 328 ? 13.019 23.331 -1.875 1.00 98.19 328 ASP A N 1
ATOM 2627 C CA . ASP A 1 328 ? 12.833 23.159 -0.435 1.00 98.19 328 ASP A CA 1
ATOM 2628 C C . ASP A 1 328 ? 11.565 23.830 0.122 1.00 98.19 328 ASP A C 1
ATOM 2630 O O . ASP A 1 328 ? 11.459 23.982 1.339 1.00 98.19 328 ASP A O 1
ATOM 2634 N N . SER A 1 329 ? 10.588 24.240 -0.700 1.00 98.12 329 SER A N 1
ATOM 2635 C CA . SER A 1 329 ? 9.354 24.856 -0.173 1.00 98.12 329 SER A CA 1
ATOM 2636 C C . SER A 1 329 ? 8.545 23.938 0.750 1.00 98.12 329 SER A C 1
ATOM 2638 O O . SER A 1 329 ? 7.925 24.434 1.689 1.00 98.12 329 SER A O 1
ATOM 2640 N N . ASP A 1 330 ? 8.598 22.614 0.570 1.00 98.06 330 ASP A N 1
ATOM 2641 C CA . ASP A 1 330 ? 8.022 21.649 1.514 1.00 98.06 330 ASP A CA 1
ATOM 2642 C C . ASP A 1 330 ? 8.691 21.734 2.895 1.00 98.06 330 ASP A C 1
ATOM 2644 O O . ASP A 1 330 ? 8.014 21.785 3.925 1.00 98.06 330 ASP A O 1
ATOM 2648 N N . LEU A 1 331 ? 10.024 21.819 2.917 1.00 98.06 331 LEU A N 1
ATOM 2649 C CA . LEU A 1 331 ? 10.806 21.991 4.141 1.00 98.06 331 LEU A CA 1
ATOM 2650 C C . LEU A 1 331 ? 10.593 23.376 4.754 1.00 98.06 331 LEU A C 1
ATOM 2652 O O . LEU A 1 331 ? 10.510 23.491 5.973 1.00 98.06 331 LEU A O 1
ATOM 2656 N N . ALA A 1 332 ? 10.490 24.423 3.934 1.00 98.25 332 ALA A N 1
ATOM 2657 C CA . ALA A 1 332 ? 10.208 25.776 4.396 1.00 98.25 332 ALA A CA 1
ATOM 2658 C C . ALA A 1 332 ? 8.853 25.833 5.113 1.00 98.25 332 ALA A C 1
ATOM 2660 O O . ALA A 1 332 ? 8.800 26.294 6.247 1.00 98.25 332 ALA A O 1
ATOM 2661 N N . ILE A 1 333 ? 7.795 25.263 4.525 1.00 97.69 333 ILE A N 1
ATOM 2662 C CA . ILE A 1 333 ? 6.456 25.204 5.134 1.00 97.69 333 ILE A CA 1
ATOM 2663 C C . ILE A 1 333 ? 6.464 24.400 6.444 1.00 97.69 333 ILE A C 1
ATOM 2665 O O . ILE A 1 333 ? 5.839 24.813 7.423 1.00 97.69 333 ILE A O 1
ATOM 2669 N N . ILE A 1 334 ? 7.200 23.282 6.496 1.00 98.12 334 ILE A N 1
ATOM 2670 C CA . ILE A 1 334 ? 7.405 22.516 7.737 1.00 98.12 334 ILE A CA 1
ATOM 2671 C C . ILE A 1 334 ? 8.102 23.377 8.802 1.00 98.12 334 ILE A C 1
ATOM 2673 O O . ILE A 1 334 ? 7.658 23.402 9.947 1.00 98.12 334 ILE A O 1
ATOM 2677 N N . ASN A 1 335 ? 9.168 24.092 8.433 1.00 97.69 335 ASN A N 1
ATOM 2678 C CA . ASN A 1 335 ? 9.997 24.875 9.354 1.00 97.69 335 ASN A CA 1
ATOM 2679 C C . ASN A 1 335 ? 9.333 26.181 9.820 1.00 97.69 335 ASN A C 1
ATOM 2681 O O . ASN A 1 335 ? 9.583 26.632 10.938 1.00 97.69 335 ASN A O 1
ATOM 2685 N N . GLU A 1 336 ? 8.497 26.797 8.984 1.00 97.12 336 GLU A N 1
ATOM 2686 C CA . GLU A 1 336 ? 7.734 28.005 9.315 1.00 97.12 336 GLU A CA 1
ATOM 2687 C C . GLU A 1 336 ? 6.637 27.721 10.349 1.00 97.12 336 GLU A C 1
ATOM 2689 O O . GLU A 1 336 ? 6.305 28.584 11.165 1.00 97.12 336 GLU A O 1
ATOM 2694 N N . ASN A 1 337 ? 6.095 26.499 10.368 1.00 97.06 337 ASN A N 1
ATOM 2695 C CA . ASN A 1 337 ? 5.125 26.080 11.366 1.00 97.06 337 ASN A CA 1
ATOM 2696 C C . ASN A 1 337 ? 5.817 25.429 12.574 1.00 97.06 337 ASN A C 1
ATOM 2698 O O . ASN A 1 337 ? 6.210 24.265 12.536 1.00 97.06 337 ASN A O 1
ATOM 2702 N N . GLY A 1 338 ? 5.892 26.151 13.697 1.00 95.94 338 GLY A N 1
ATOM 2703 C CA . GLY A 1 338 ? 6.593 25.682 14.899 1.00 95.94 338 GLY A CA 1
ATOM 2704 C C . GLY A 1 338 ? 6.099 24.347 15.481 1.00 95.94 338 GLY A C 1
ATOM 2705 O O . GLY A 1 338 ? 6.881 23.657 16.143 1.00 95.94 338 GLY A O 1
ATOM 2706 N N . PHE A 1 339 ? 4.837 23.960 15.241 1.00 97.31 339 PHE A N 1
ATOM 2707 C CA . PHE A 1 339 ? 4.303 22.657 15.657 1.00 97.31 339 PHE A CA 1
ATOM 2708 C C . PHE A 1 339 ? 4.834 21.531 14.770 1.00 97.31 339 PHE A C 1
ATOM 2710 O O . PHE A 1 339 ? 5.287 20.502 15.275 1.00 97.31 339 PHE A O 1
ATOM 2717 N N . ILE A 1 340 ? 4.789 21.736 13.453 1.00 98.19 340 ILE A N 1
ATOM 2718 C CA . ILE A 1 340 ? 5.189 20.729 12.471 1.00 98.19 340 ILE A CA 1
ATOM 2719 C C . ILE A 1 340 ? 6.712 20.584 12.431 1.00 98.19 340 ILE A C 1
ATOM 2721 O O . ILE A 1 340 ? 7.195 19.456 12.439 1.00 98.19 340 ILE A O 1
ATOM 2725 N N . GLU A 1 341 ? 7.479 21.673 12.533 1.00 97.94 341 GLU A N 1
ATOM 2726 C CA . GLU A 1 341 ? 8.943 21.628 12.687 1.00 97.94 341 GLU A CA 1
ATOM 2727 C C . GLU A 1 341 ? 9.361 20.685 13.822 1.00 97.94 341 GLU A C 1
ATOM 2729 O O . GLU A 1 341 ? 10.207 19.808 13.642 1.00 97.94 341 GLU A O 1
ATOM 2734 N N . ARG A 1 342 ? 8.713 20.807 14.988 1.00 97.88 342 ARG A N 1
ATOM 2735 C CA . ARG A 1 342 ? 8.971 19.936 16.144 1.00 97.88 342 ARG A CA 1
ATOM 2736 C C . ARG A 1 342 ? 8.593 18.491 15.867 1.00 97.88 342 ARG A C 1
ATOM 2738 O O . ARG A 1 342 ? 9.363 17.602 16.219 1.00 97.88 342 ARG A O 1
ATOM 2745 N N . ALA A 1 343 ? 7.441 18.258 15.244 1.00 97.81 343 ALA A N 1
ATOM 2746 C CA . ALA A 1 343 ? 6.986 16.916 14.893 1.00 97.81 343 ALA A CA 1
ATOM 2747 C C . ALA A 1 343 ? 7.937 16.201 13.918 1.00 97.81 343 ALA A C 1
ATOM 2749 O O . ALA A 1 343 ? 8.084 14.985 13.992 1.00 97.81 343 ALA A O 1
ATOM 2750 N N . TYR A 1 344 ? 8.604 16.949 13.036 1.00 98.31 344 TYR A N 1
ATOM 2751 C CA . TYR A 1 344 ? 9.523 16.414 12.028 1.00 98.31 344 TYR A CA 1
ATOM 2752 C C . TYR A 1 344 ? 10.977 16.318 12.502 1.00 98.31 344 TYR A C 1
ATOM 2754 O O . TYR A 1 344 ? 11.813 15.743 11.802 1.00 98.31 344 TYR A O 1
ATOM 2762 N N . ARG A 1 345 ? 11.302 16.844 13.688 1.00 97.12 345 ARG A N 1
ATOM 2763 C CA . ARG A 1 345 ? 12.685 16.974 14.162 1.00 97.12 345 ARG A CA 1
ATOM 2764 C C . ARG A 1 345 ? 13.421 15.637 14.286 1.00 97.12 345 ARG A C 1
ATOM 2766 O O . ARG A 1 345 ? 14.604 15.573 13.956 1.00 97.12 345 ARG A O 1
ATOM 2773 N N . ASP A 1 346 ? 12.765 14.580 14.763 1.00 95.50 346 ASP A N 1
ATOM 2774 C CA . ASP A 1 346 ? 13.372 13.248 14.893 1.00 95.50 346 ASP A CA 1
ATOM 2775 C C . ASP A 1 346 ? 13.057 12.295 13.740 1.00 95.50 346 ASP A C 1
ATOM 2777 O O . ASP A 1 346 ? 13.714 11.253 13.646 1.00 95.50 346 ASP A O 1
ATOM 2781 N N . VAL A 1 347 ? 12.134 12.645 12.839 1.00 97.00 347 VAL A N 1
ATOM 2782 C CA . VAL A 1 347 ? 11.727 11.795 11.706 1.00 97.00 347 VAL A CA 1
ATOM 2783 C C . VAL A 1 347 ? 12.934 11.263 10.917 1.00 97.00 347 VAL A C 1
ATOM 2785 O O . VAL A 1 347 ? 13.040 10.041 10.782 1.00 97.00 347 VAL A O 1
ATOM 2788 N N . PRO A 1 348 ? 13.923 12.084 10.495 1.00 95.75 348 PRO A N 1
ATOM 2789 C CA . PRO A 1 348 ? 15.105 11.575 9.792 1.00 95.75 348 PRO A CA 1
ATOM 2790 C C . PRO A 1 348 ? 15.904 10.537 10.594 1.00 95.75 348 PRO A C 1
ATOM 2792 O O . PRO A 1 348 ? 16.427 9.574 10.033 1.00 95.75 348 PRO A O 1
ATOM 2795 N N . SER A 1 349 ? 15.988 10.708 11.917 1.00 94.44 349 SER A N 1
ATOM 2796 C CA . SER A 1 349 ? 16.742 9.803 12.792 1.00 94.44 349 SER A CA 1
ATOM 2797 C C . SER A 1 349 ? 16.058 8.444 12.965 1.00 94.44 349 SER A C 1
ATOM 2799 O O . SER A 1 349 ? 16.739 7.426 13.112 1.00 94.44 349 SER A O 1
ATOM 2801 N N . VAL A 1 350 ? 14.722 8.418 12.925 1.00 94.69 350 VAL A N 1
ATOM 2802 C CA . VAL A 1 350 ? 13.935 7.182 12.925 1.00 94.69 350 VAL A CA 1
ATOM 2803 C C . VAL A 1 350 ? 14.078 6.493 11.570 1.00 94.69 350 VAL A C 1
ATOM 2805 O O . VAL A 1 350 ? 14.433 5.316 11.523 1.00 94.69 350 VAL A O 1
ATOM 2808 N N . LEU A 1 351 ? 13.924 7.235 10.466 1.00 94.38 351 LEU A N 1
ATOM 2809 C CA . LEU A 1 351 ? 14.052 6.695 9.109 1.00 94.38 351 LEU A CA 1
ATOM 2810 C C . LEU A 1 351 ? 15.425 6.064 8.841 1.00 94.38 351 LEU A C 1
ATOM 2812 O O . LEU A 1 351 ? 15.508 5.004 8.221 1.00 94.38 351 LEU A O 1
ATOM 2816 N N . ALA A 1 352 ? 16.502 6.646 9.374 1.00 92.81 352 ALA A N 1
ATOM 2817 C CA . ALA A 1 352 ? 17.854 6.101 9.244 1.00 92.81 352 ALA A CA 1
ATOM 2818 C C . ALA A 1 352 ? 18.018 4.686 9.840 1.00 92.81 352 ALA A C 1
ATOM 2820 O O . ALA A 1 352 ? 18.911 3.946 9.426 1.00 92.81 352 ALA A O 1
ATOM 2821 N N . LYS A 1 353 ? 17.160 4.288 10.789 1.00 92.38 353 LYS A N 1
ATOM 2822 C CA . LYS A 1 353 ? 17.181 2.958 11.425 1.00 92.38 353 LYS A CA 1
ATOM 2823 C C . LYS A 1 353 ? 16.344 1.923 10.669 1.00 92.38 353 LYS A C 1
ATOM 2825 O O . LYS A 1 353 ? 16.444 0.734 10.966 1.00 92.38 353 LYS A O 1
ATOM 2830 N N . MET A 1 354 ? 15.534 2.352 9.700 1.00 90.00 354 MET A N 1
ATOM 2831 C CA . MET A 1 354 ? 14.586 1.479 9.006 1.00 90.00 354 MET A CA 1
ATOM 2832 C C . MET A 1 354 ? 15.222 0.351 8.196 1.00 90.00 354 MET A C 1
ATOM 2834 O O . MET A 1 354 ? 14.681 -0.751 8.249 1.00 90.00 354 MET A O 1
ATOM 2838 N N . PRO A 1 355 ? 16.354 0.545 7.490 1.00 88.44 355 PRO A N 1
ATOM 2839 C CA . PRO A 1 355 ? 16.951 -0.530 6.700 1.00 88.44 355 PRO A CA 1
ATOM 2840 C C . PRO A 1 355 ? 17.192 -1.808 7.512 1.00 88.44 355 PRO A C 1
ATOM 2842 O O . PRO A 1 355 ? 16.801 -2.884 7.078 1.00 88.44 355 PRO A O 1
ATOM 2845 N N . LEU A 1 356 ? 17.703 -1.681 8.744 1.00 86.62 356 LEU A N 1
ATOM 2846 C CA . LEU A 1 356 ? 17.920 -2.821 9.645 1.00 86.62 356 LEU A CA 1
ATOM 2847 C C . LEU A 1 356 ? 16.608 -3.515 10.033 1.00 86.62 356 LEU A C 1
ATOM 2849 O O . LEU A 1 356 ? 16.546 -4.739 10.159 1.00 86.62 356 LEU A O 1
ATOM 2853 N N . PHE A 1 357 ? 15.543 -2.737 10.226 1.00 88.62 357 PHE A N 1
ATOM 2854 C CA . PHE A 1 357 ? 14.229 -3.291 10.513 1.00 88.62 357 PHE A CA 1
ATOM 2855 C C . PHE A 1 357 ? 13.686 -4.071 9.311 1.00 88.62 357 PHE A C 1
ATOM 2857 O O . PHE A 1 357 ? 13.267 -5.219 9.479 1.00 88.62 357 PHE A O 1
ATOM 2864 N N . PHE A 1 358 ? 13.756 -3.499 8.105 1.00 87.25 358 PHE A N 1
ATOM 2865 C CA . PHE A 1 358 ? 13.324 -4.169 6.876 1.00 87.25 358 PHE A CA 1
ATOM 2866 C C . PHE A 1 358 ? 14.131 -5.429 6.597 1.00 87.25 358 PHE A C 1
ATOM 2868 O O . PHE A 1 358 ? 13.532 -6.467 6.346 1.00 87.25 358 PHE A O 1
ATOM 2875 N N . GLU A 1 359 ? 15.454 -5.396 6.748 1.00 83.25 359 GLU A N 1
ATOM 2876 C CA . GLU A 1 359 ? 16.304 -6.582 6.607 1.00 83.25 359 GLU A CA 1
ATOM 2877 C C . GLU A 1 359 ? 15.883 -7.711 7.557 1.00 83.25 359 GLU A C 1
ATOM 2879 O O . GLU A 1 359 ? 15.900 -8.879 7.172 1.00 83.25 359 GLU A O 1
ATOM 2884 N N . SER A 1 360 ? 15.456 -7.381 8.782 1.00 86.81 360 SER A N 1
ATOM 2885 C CA . SER A 1 360 ? 15.010 -8.379 9.761 1.00 86.81 360 SER A CA 1
ATOM 2886 C C . SER A 1 360 ? 13.606 -8.936 9.495 1.00 86.81 360 SER A C 1
ATOM 2888 O O . SER A 1 360 ? 13.331 -10.089 9.828 1.00 86.81 360 SER A O 1
ATOM 2890 N N . LYS A 1 361 ? 12.697 -8.128 8.931 1.00 84.12 361 LYS A N 1
ATOM 2891 C CA . LYS A 1 361 ? 11.275 -8.481 8.758 1.00 84.12 361 LYS A CA 1
ATOM 2892 C C . LYS A 1 361 ? 10.924 -8.956 7.356 1.00 84.12 361 LYS A C 1
ATOM 2894 O O . LYS A 1 361 ? 10.023 -9.771 7.214 1.00 84.12 361 LYS A O 1
ATOM 2899 N N . LEU A 1 362 ? 11.635 -8.457 6.354 1.00 83.50 362 LEU A N 1
ATOM 2900 C CA . LEU A 1 362 ? 11.410 -8.687 4.928 1.00 83.50 362 LEU A CA 1
ATOM 2901 C C . LEU A 1 362 ? 12.620 -9.383 4.283 1.00 83.50 362 LEU A C 1
ATOM 2903 O O . LEU A 1 362 ? 12.828 -9.289 3.073 1.00 83.50 362 LEU A O 1
ATOM 2907 N N . SER A 1 363 ? 13.442 -10.067 5.089 1.00 79.75 363 SER A N 1
ATOM 2908 C CA . SER A 1 363 ? 14.663 -10.735 4.630 1.00 79.75 363 SER A CA 1
ATOM 2909 C C . SER A 1 363 ? 14.394 -11.657 3.440 1.00 79.75 363 SER A C 1
ATOM 2911 O O . SER A 1 363 ? 13.487 -12.490 3.479 1.00 79.75 363 SER A O 1
ATOM 2913 N N . GLY A 1 364 ? 15.183 -11.502 2.375 1.00 81.75 364 GLY A N 1
ATOM 2914 C CA . GLY A 1 364 ? 15.050 -12.288 1.144 1.00 81.75 364 GLY A CA 1
ATOM 2915 C C . GLY A 1 364 ? 13.881 -11.886 0.240 1.00 81.75 364 GLY A C 1
ATOM 2916 O O . GLY A 1 364 ? 13.733 -12.464 -0.831 1.00 81.75 364 GLY A O 1
ATOM 2917 N N . GLN A 1 365 ? 13.078 -10.893 0.634 1.00 84.44 365 GLN A N 1
ATOM 2918 C CA . GLN A 1 365 ? 11.928 -10.410 -0.139 1.00 84.44 365 GLN A CA 1
ATOM 2919 C C . GLN A 1 365 ? 12.209 -9.100 -0.874 1.00 84.44 365 GLN A C 1
ATOM 2921 O O . GLN A 1 365 ? 11.368 -8.633 -1.637 1.00 84.44 365 GLN A O 1
ATOM 2926 N N . GLN A 1 366 ? 13.392 -8.512 -0.691 1.00 88.62 366 GLN A N 1
ATOM 2927 C CA . GLN A 1 366 ? 13.813 -7.310 -1.406 1.00 88.62 366 GLN A CA 1
ATOM 2928 C C . GLN A 1 366 ? 13.777 -7.521 -2.919 1.00 88.62 366 GLN A C 1
ATOM 2930 O O . GLN A 1 366 ? 14.216 -8.560 -3.423 1.00 88.62 366 GLN A O 1
ATOM 2935 N N . TYR A 1 367 ? 13.319 -6.511 -3.656 1.00 91.12 367 TYR A N 1
ATOM 2936 C CA . TYR A 1 367 ? 13.586 -6.464 -5.086 1.00 91.12 367 TYR A CA 1
ATOM 2937 C C . TYR A 1 367 ? 15.064 -6.133 -5.299 1.00 91.12 367 TYR A C 1
ATOM 2939 O O . TYR A 1 367 ? 15.504 -5.002 -5.093 1.00 91.12 367 TYR A O 1
ATOM 2947 N N . SER A 1 368 ? 15.853 -7.164 -5.604 1.00 87.12 368 SER A N 1
ATOM 2948 C CA . SER A 1 368 ? 17.305 -7.064 -5.518 1.00 87.12 368 SER A CA 1
ATOM 2949 C C . SER A 1 368 ? 17.910 -6.288 -6.686 1.00 87.12 368 SER A C 1
ATOM 2951 O O . SER A 1 368 ? 17.457 -6.366 -7.831 1.00 87.12 368 SER A O 1
ATOM 2953 N N . ARG A 1 369 ? 19.020 -5.606 -6.395 1.00 90.25 369 ARG A N 1
ATOM 2954 C CA . ARG A 1 369 ? 19.885 -4.954 -7.382 1.00 90.25 369 ARG A CA 1
ATOM 2955 C C . ARG A 1 369 ? 20.250 -5.884 -8.547 1.00 90.25 369 ARG A C 1
ATOM 2957 O O . ARG A 1 369 ? 20.130 -5.507 -9.709 1.00 90.25 369 ARG A O 1
ATOM 2964 N N . ALA A 1 370 ? 20.665 -7.104 -8.210 1.00 90.75 370 ALA A N 1
ATOM 2965 C CA . ALA A 1 370 ? 21.104 -8.112 -9.169 1.00 90.75 370 ALA A CA 1
ATOM 2966 C C . ALA A 1 370 ? 19.961 -8.568 -10.091 1.00 90.75 370 ALA A C 1
ATOM 2968 O O . ALA A 1 370 ? 20.178 -8.810 -11.277 1.00 90.75 370 ALA A O 1
ATOM 2969 N N . THR A 1 371 ? 18.735 -8.644 -9.566 1.00 91.88 371 THR A N 1
ATOM 2970 C CA . THR A 1 371 ? 17.538 -8.965 -10.355 1.00 91.88 371 THR A CA 1
ATOM 2971 C C . THR A 1 371 ? 17.298 -7.897 -11.424 1.00 91.88 371 THR A C 1
ATOM 2973 O O . THR A 1 371 ? 17.183 -8.224 -12.602 1.00 91.88 371 THR A O 1
ATOM 2976 N N . LEU A 1 372 ? 17.322 -6.612 -11.047 1.00 92.19 372 LEU A N 1
ATOM 2977 C CA . LEU A 1 372 ? 17.156 -5.508 -12.000 1.00 92.19 372 LEU A CA 1
ATOM 2978 C C . LEU A 1 372 ? 18.232 -5.537 -13.101 1.00 92.19 372 LEU A C 1
ATOM 2980 O O . LEU A 1 372 ? 17.913 -5.405 -14.282 1.00 92.19 372 LEU A O 1
ATOM 2984 N N . GLU A 1 373 ? 19.496 -5.712 -12.708 1.00 93.00 373 GLU A N 1
ATOM 2985 C CA . GLU A 1 373 ? 20.656 -5.708 -13.609 1.00 93.00 373 GLU A CA 1
ATOM 2986 C C . GLU A 1 373 ? 20.587 -6.819 -14.664 1.00 93.00 373 GLU A C 1
ATOM 2988 O O . GLU A 1 373 ? 20.898 -6.597 -15.833 1.00 93.00 373 GLU A O 1
ATOM 2993 N N . THR A 1 374 ? 20.155 -8.013 -14.261 1.00 93.31 374 THR A N 1
ATOM 2994 C CA . THR A 1 374 ? 20.189 -9.203 -15.122 1.00 93.31 374 THR A CA 1
ATOM 2995 C C . THR A 1 374 ? 18.949 -9.363 -16.002 1.00 93.31 374 THR A C 1
ATOM 2997 O O . THR A 1 374 ? 19.041 -9.934 -17.095 1.00 93.31 374 THR A O 1
ATOM 3000 N N . GLU A 1 3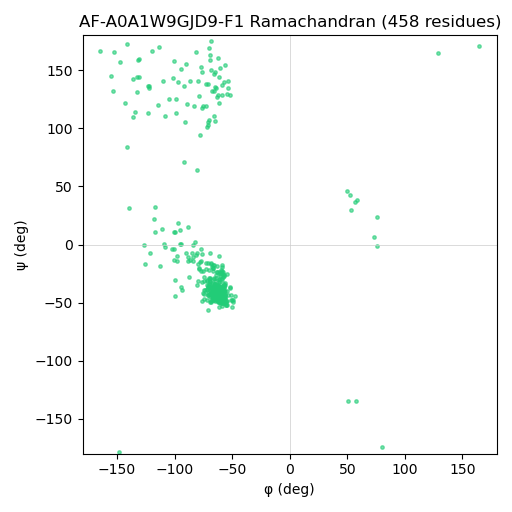75 ? 17.793 -8.857 -15.563 1.00 95.94 375 GLU A N 1
ATOM 3001 C CA . GLU A 1 375 ? 16.514 -9.124 -16.225 1.00 95.94 375 GLU A CA 1
ATOM 3002 C C . GLU A 1 375 ? 16.055 -7.986 -17.148 1.00 95.94 375 GLU A C 1
ATOM 3004 O O . GLU A 1 375 ? 15.633 -8.246 -18.277 1.00 95.94 375 GLU A O 1
ATOM 3009 N N . ILE A 1 376 ? 16.149 -6.718 -16.721 1.00 97.19 376 ILE A N 1
ATOM 3010 C CA . ILE A 1 376 ? 15.403 -5.616 -17.361 1.00 97.19 376 ILE A CA 1
ATOM 3011 C C . ILE A 1 376 ? 15.726 -5.426 -18.838 1.00 97.19 376 ILE A C 1
ATOM 3013 O O . ILE A 1 376 ? 14.799 -5.238 -19.624 1.00 97.19 376 ILE A O 1
ATOM 3017 N N . GLY A 1 377 ? 16.999 -5.488 -19.238 1.00 96.81 377 GLY A N 1
ATOM 3018 C CA . GLY A 1 377 ? 17.379 -5.319 -20.645 1.00 96.81 377 GLY A CA 1
ATOM 3019 C C . GLY A 1 377 ? 16.633 -6.301 -21.552 1.00 96.81 377 GLY A C 1
ATOM 3020 O O . GLY A 1 377 ? 15.973 -5.893 -22.505 1.00 96.81 377 GLY A O 1
ATOM 3021 N N . GLN A 1 378 ? 16.624 -7.581 -21.176 1.00 96.56 378 GLN A N 1
ATOM 3022 C CA . GLN A 1 378 ? 15.952 -8.647 -21.925 1.00 96.56 378 GLN A CA 1
ATOM 3023 C C . GLN A 1 378 ? 14.427 -8.468 -21.944 1.00 96.56 378 GLN A C 1
ATOM 3025 O O . GLN A 1 378 ? 13.775 -8.682 -22.967 1.00 96.56 378 GLN A O 1
ATOM 3030 N N . LEU A 1 379 ? 13.842 -8.032 -20.826 1.00 97.88 379 LEU A N 1
ATOM 3031 C CA . LEU A 1 379 ? 12.405 -7.769 -20.738 1.00 97.88 379 LEU A CA 1
ATOM 3032 C C . LEU A 1 379 ? 11.978 -6.582 -21.616 1.00 97.88 379 LEU A C 1
ATOM 3034 O O . LEU A 1 379 ? 10.915 -6.627 -22.241 1.00 97.88 379 LEU A O 1
ATOM 3038 N N . LEU A 1 380 ? 12.818 -5.548 -21.724 1.00 97.94 380 LEU A N 1
ATOM 3039 C CA . LEU A 1 380 ? 12.600 -4.428 -22.641 1.00 97.94 380 LEU A CA 1
ATOM 3040 C C . LEU A 1 380 ? 12.701 -4.855 -24.110 1.00 97.94 380 LEU A C 1
ATOM 3042 O O . LEU A 1 380 ? 11.898 -4.387 -24.920 1.00 97.94 380 LEU A O 1
ATOM 3046 N N . GLU A 1 381 ? 13.627 -5.756 -24.460 1.00 96.94 381 GLU A N 1
ATOM 3047 C CA . GLU A 1 381 ? 13.711 -6.326 -25.814 1.00 96.94 381 GLU A CA 1
ATOM 3048 C C . GLU A 1 381 ? 12.404 -7.029 -26.193 1.00 96.94 381 GLU A C 1
ATOM 3050 O O . GLU A 1 381 ? 11.858 -6.779 -27.269 1.00 96.94 381 GLU A O 1
ATOM 3055 N N . ARG A 1 382 ? 11.843 -7.847 -25.293 1.00 96.94 382 ARG A N 1
ATOM 3056 C CA . ARG A 1 382 ? 10.563 -8.535 -25.533 1.00 96.94 382 ARG A CA 1
ATOM 3057 C C . ARG A 1 382 ? 9.412 -7.559 -25.723 1.00 96.94 382 ARG A C 1
ATOM 3059 O O . ARG A 1 382 ? 8.671 -7.668 -26.705 1.00 96.94 382 ARG A O 1
ATOM 3066 N N . LEU A 1 383 ? 9.295 -6.575 -24.829 1.00 97.12 383 LEU A N 1
ATOM 3067 C CA . LEU A 1 383 ? 8.290 -5.528 -24.976 1.00 97.12 383 LEU A CA 1
ATOM 3068 C C . LEU A 1 383 ? 8.452 -4.825 -26.322 1.00 97.12 383 LEU A C 1
ATOM 3070 O O . LEU A 1 383 ? 7.463 -4.662 -27.025 1.00 97.12 383 LEU A O 1
ATOM 3074 N N . SER A 1 384 ? 9.675 -4.513 -26.757 1.00 96.56 384 SER A N 1
ATOM 3075 C CA . SER A 1 384 ? 9.896 -3.799 -28.019 1.00 96.56 384 SER A CA 1
ATOM 3076 C C . SER A 1 384 ? 9.309 -4.474 -29.262 1.00 96.56 384 SER A C 1
ATOM 3078 O O . SER A 1 384 ? 8.929 -3.783 -30.203 1.00 96.56 384 SER A O 1
ATOM 3080 N N . VAL A 1 385 ? 9.135 -5.796 -29.247 1.00 95.94 385 VAL A N 1
ATOM 3081 C CA . VAL A 1 385 ? 8.503 -6.560 -30.336 1.00 95.94 385 VAL A CA 1
ATOM 3082 C C . VAL A 1 385 ? 7.039 -6.932 -30.048 1.00 95.94 385 VAL A C 1
ATOM 3084 O O . VAL A 1 385 ? 6.426 -7.706 -30.778 1.00 95.94 385 VAL A O 1
ATOM 3087 N N . GLY A 1 386 ? 6.445 -6.356 -29.001 1.00 95.75 386 GLY A N 1
ATOM 3088 C CA . GLY A 1 386 ? 5.055 -6.566 -28.598 1.00 95.75 386 GLY A CA 1
ATOM 3089 C C . GLY A 1 386 ? 4.796 -7.900 -27.894 1.00 95.75 386 GLY A C 1
ATOM 3090 O O . GLY A 1 386 ? 3.659 -8.377 -27.929 1.00 95.75 386 GLY A O 1
ATOM 3091 N N . ILE A 1 387 ? 5.825 -8.494 -27.283 1.00 97.00 387 ILE A N 1
ATOM 3092 C CA . ILE A 1 387 ? 5.761 -9.757 -26.535 1.00 97.00 387 ILE A CA 1
ATOM 3093 C C . ILE A 1 387 ? 5.734 -9.452 -25.023 1.00 97.00 387 ILE A C 1
ATOM 3095 O O . ILE A 1 387 ? 6.389 -8.501 -24.590 1.00 97.00 387 ILE A O 1
ATOM 3099 N N . PRO A 1 388 ? 4.982 -10.218 -24.202 1.00 97.69 388 PRO A N 1
ATOM 3100 C CA . PRO A 1 388 ? 4.999 -10.063 -22.747 1.00 97.69 388 PRO A CA 1
ATOM 3101 C C . PRO A 1 388 ? 6.423 -10.147 -22.155 1.00 97.69 388 PRO A C 1
ATOM 3103 O O . PRO A 1 388 ? 7.221 -10.968 -22.612 1.00 97.69 388 PRO A O 1
ATOM 3106 N N . PRO A 1 389 ? 6.770 -9.328 -21.146 1.00 97.44 389 PRO A N 1
ATOM 3107 C CA . PRO A 1 389 ? 8.059 -9.397 -20.453 1.00 97.44 389 PRO A CA 1
ATOM 3108 C C . PRO A 1 389 ? 8.083 -10.522 -19.397 1.00 97.44 389 PRO A C 1
ATOM 3110 O O . PRO A 1 389 ? 8.185 -10.252 -18.205 1.00 97.44 389 PRO A O 1
ATOM 3113 N N . ASP A 1 390 ? 7.965 -11.781 -19.820 1.00 96.75 390 ASP A N 1
ATOM 3114 C CA . ASP A 1 390 ? 7.783 -12.962 -18.951 1.00 96.75 390 ASP A CA 1
ATOM 3115 C C . ASP A 1 390 ? 8.907 -13.998 -18.997 1.00 96.75 390 ASP A C 1
ATOM 3117 O O . ASP A 1 390 ? 8.757 -15.106 -18.485 1.00 96.75 390 ASP A O 1
ATOM 3121 N N . GLU A 1 391 ? 10.037 -13.668 -19.614 1.00 94.62 391 GLU A N 1
ATOM 3122 C CA . GLU A 1 391 ? 11.081 -14.648 -19.889 1.00 94.62 391 GLU A CA 1
ATOM 3123 C C . GLU A 1 391 ? 12.448 -13.976 -19.983 1.00 94.62 391 GLU A C 1
ATOM 3125 O O . GLU A 1 391 ? 12.617 -12.991 -20.708 1.00 94.62 391 GLU A O 1
ATOM 3130 N N . VAL A 1 392 ? 13.430 -14.552 -19.291 1.00 93.12 392 VAL A N 1
ATOM 3131 C CA . VAL A 1 392 ? 14.842 -14.170 -19.390 1.00 93.12 392 VAL A CA 1
ATOM 3132 C C . VAL A 1 392 ? 15.673 -15.376 -19.811 1.00 93.12 392 VAL A C 1
ATOM 3134 O O . VAL A 1 392 ? 15.484 -16.501 -19.335 1.00 93.12 392 VAL A O 1
ATOM 3137 N N . LYS A 1 393 ? 16.601 -15.153 -20.741 1.00 89.06 393 LYS A N 1
ATOM 3138 C CA . LYS A 1 393 ? 17.538 -16.176 -21.196 1.00 89.06 393 LYS A CA 1
ATOM 3139 C C . LYS A 1 393 ? 18.647 -16.318 -20.165 1.00 89.06 393 LYS A C 1
ATOM 3141 O O . LYS A 1 393 ? 19.318 -15.346 -19.820 1.00 89.06 393 LYS A O 1
ATOM 3146 N N . THR A 1 394 ? 18.883 -17.549 -19.730 1.00 80.06 394 THR A N 1
ATOM 3147 C CA . THR A 1 394 ? 20.093 -17.922 -18.989 1.00 80.06 394 THR A CA 1
ATOM 3148 C C . THR A 1 394 ? 20.949 -18.875 -19.822 1.00 80.06 394 THR A C 1
ATOM 3150 O O . THR A 1 394 ? 20.512 -19.365 -20.863 1.00 80.06 394 THR A O 1
ATOM 3153 N N . ALA A 1 395 ? 22.183 -19.143 -19.382 1.00 73.38 395 ALA A N 1
ATOM 3154 C CA . ALA A 1 395 ? 23.130 -19.994 -20.109 1.00 73.38 395 ALA A CA 1
ATOM 3155 C C . ALA A 1 395 ? 22.620 -21.427 -20.367 1.00 73.38 395 ALA A C 1
ATOM 3157 O O . ALA A 1 395 ? 23.107 -22.090 -21.280 1.00 73.38 395 ALA A O 1
ATOM 3158 N N . SER A 1 396 ? 21.659 -21.907 -19.573 1.00 67.75 396 SER A N 1
ATOM 3159 C CA . SER A 1 396 ? 21.201 -23.301 -19.586 1.00 67.75 396 SER A CA 1
ATOM 3160 C C . SER A 1 396 ? 19.695 -23.482 -19.781 1.00 67.75 396 SER A C 1
ATOM 3162 O O . SER A 1 396 ? 19.270 -24.590 -20.101 1.00 67.75 396 SER A O 1
ATOM 3164 N N . SER A 1 397 ? 18.877 -22.443 -19.592 1.00 76.50 397 SER A N 1
ATOM 3165 C CA . SER A 1 397 ? 17.414 -22.550 -19.673 1.00 76.50 397 SER A CA 1
ATOM 3166 C C . SER A 1 397 ? 16.721 -21.191 -19.787 1.00 76.50 397 SER A C 1
ATOM 3168 O O . SER A 1 397 ? 17.305 -20.132 -19.540 1.00 76.50 397 SER A O 1
ATOM 3170 N N . LEU A 1 398 ? 15.443 -21.238 -20.150 1.00 76.12 398 LEU A N 1
ATOM 3171 C CA . LEU A 1 398 ? 14.517 -20.122 -20.003 1.00 76.12 398 LEU A CA 1
ATOM 3172 C C . LEU A 1 398 ? 13.991 -20.148 -18.572 1.00 76.12 398 LEU A C 1
ATOM 3174 O O . LEU A 1 398 ? 13.398 -21.148 -18.166 1.00 76.12 398 LEU A O 1
ATOM 3178 N N . ASN A 1 399 ? 14.246 -19.084 -17.815 1.00 85.81 399 ASN A N 1
ATOM 3179 C CA . ASN A 1 399 ? 13.770 -18.967 -16.440 1.00 85.81 399 ASN A CA 1
ATOM 3180 C C . ASN A 1 399 ? 12.683 -17.886 -16.372 1.00 85.81 399 ASN A C 1
ATOM 3182 O O . ASN A 1 399 ? 12.820 -16.853 -17.040 1.00 85.81 399 ASN A O 1
ATOM 3186 N N . PRO A 1 400 ? 11.611 -18.102 -15.587 1.00 92.69 400 PRO A N 1
ATOM 3187 C CA . PRO A 1 400 ? 10.662 -17.036 -15.311 1.00 92.69 400 PRO A CA 1
ATOM 3188 C C . PRO A 1 400 ? 11.390 -15.922 -14.537 1.00 92.69 400 PRO A C 1
ATOM 3190 O O . PRO A 1 400 ? 12.037 -16.229 -13.531 1.00 92.69 400 PRO A O 1
ATOM 3193 N N . PRO A 1 401 ? 11.326 -14.658 -14.993 1.00 94.81 401 PRO A N 1
ATOM 3194 C CA . PRO A 1 401 ? 11.891 -13.531 -14.266 1.00 94.81 401 PRO A CA 1
ATOM 3195 C C . PRO A 1 401 ? 11.109 -13.264 -12.979 1.00 94.81 401 PRO A C 1
ATOM 3197 O O . PRO A 1 401 ? 10.042 -13.834 -12.721 1.00 94.81 401 PRO A O 1
ATOM 3200 N N . ASP A 1 402 ? 11.605 -12.325 -12.185 1.00 93.94 402 ASP A N 1
ATOM 3201 C CA . ASP A 1 402 ? 10.802 -11.731 -11.131 1.00 93.94 402 ASP A CA 1
ATOM 3202 C C . ASP A 1 402 ? 9.652 -10.898 -11.738 1.00 93.94 402 ASP A C 1
ATOM 3204 O O . ASP A 1 402 ? 9.855 -10.064 -12.625 1.00 93.94 402 ASP A O 1
ATOM 3208 N N . PHE A 1 403 ? 8.418 -11.080 -11.255 1.00 95.00 403 PHE A N 1
ATOM 3209 C CA . PHE A 1 403 ? 7.260 -10.323 -11.754 1.00 95.00 403 PHE A CA 1
ATOM 3210 C C . PHE A 1 403 ? 7.433 -8.808 -11.545 1.00 95.00 403 PHE A C 1
ATOM 3212 O O . PHE A 1 403 ? 6.884 -7.994 -12.290 1.00 95.00 403 PHE A O 1
ATOM 3219 N N . ARG A 1 404 ? 8.235 -8.414 -10.553 1.00 95.44 404 ARG A N 1
ATOM 3220 C CA . ARG A 1 404 ? 8.561 -7.017 -10.255 1.00 95.44 404 ARG A CA 1
ATOM 3221 C C . ARG A 1 404 ? 9.404 -6.388 -11.359 1.00 95.44 404 ARG A C 1
ATOM 3223 O O . ARG A 1 404 ? 9.194 -5.219 -11.689 1.00 95.44 404 ARG A O 1
ATOM 3230 N N . SER A 1 405 ? 10.269 -7.176 -11.998 1.00 97.06 405 SER A N 1
ATOM 3231 C CA . SER A 1 405 ? 11.021 -6.769 -13.187 1.00 97.06 405 SER A CA 1
ATOM 3232 C C . SER A 1 405 ? 10.103 -6.546 -14.385 1.00 97.06 405 SER A C 1
ATOM 3234 O O . SER A 1 405 ? 10.299 -5.588 -15.131 1.00 97.06 405 SER A O 1
ATOM 3236 N N . ALA A 1 406 ? 9.057 -7.363 -14.547 1.00 97.44 406 ALA A N 1
ATOM 3237 C CA . ALA A 1 406 ? 8.052 -7.166 -15.595 1.00 97.44 406 ALA A CA 1
ATOM 3238 C C . ALA A 1 406 ? 7.300 -5.831 -15.422 1.00 97.44 406 ALA A C 1
ATOM 3240 O O . ALA A 1 406 ? 7.111 -5.093 -16.394 1.00 97.44 406 ALA A O 1
ATOM 3241 N N . ILE A 1 407 ? 6.932 -5.477 -14.182 1.00 97.50 407 ILE A N 1
ATOM 3242 C CA . ILE A 1 407 ? 6.314 -4.180 -13.855 1.00 97.50 407 ILE A CA 1
ATOM 3243 C C . ILE A 1 407 ? 7.292 -3.027 -14.136 1.00 97.50 407 ILE A C 1
ATOM 3245 O O . ILE A 1 407 ? 6.918 -2.052 -14.792 1.00 97.50 407 ILE A O 1
ATOM 3249 N N . ALA A 1 408 ? 8.553 -3.146 -13.706 1.00 98.00 408 ALA A N 1
ATOM 3250 C CA . ALA A 1 408 ? 9.578 -2.129 -13.949 1.00 98.00 408 ALA A CA 1
ATOM 3251 C C . ALA A 1 408 ? 9.846 -1.918 -15.452 1.00 98.00 408 ALA A C 1
ATOM 3253 O O . ALA A 1 408 ? 9.904 -0.778 -15.917 1.00 98.00 408 ALA A O 1
ATOM 3254 N N . ALA A 1 409 ? 9.925 -2.998 -16.236 1.00 98.19 409 ALA A N 1
ATOM 3255 C CA . ALA A 1 409 ? 10.070 -2.933 -17.689 1.00 98.19 409 ALA A CA 1
ATOM 3256 C C . ALA A 1 409 ? 8.880 -2.211 -18.347 1.00 98.19 409 ALA A C 1
ATOM 3258 O O . ALA A 1 409 ? 9.073 -1.353 -19.212 1.00 98.19 409 ALA A O 1
ATOM 3259 N N . GLY A 1 410 ? 7.652 -2.487 -17.893 1.00 98.06 410 GLY A N 1
ATOM 3260 C CA . GLY A 1 410 ? 6.458 -1.770 -18.342 1.00 98.06 410 GLY A CA 1
ATOM 3261 C C . GLY A 1 410 ? 6.502 -0.271 -18.028 1.00 98.06 410 GLY A C 1
ATOM 3262 O O . GLY A 1 410 ? 6.216 0.552 -18.901 1.00 98.06 410 GLY A O 1
ATOM 3263 N N . TRP A 1 411 ? 6.940 0.103 -16.823 1.00 98.25 411 TRP A N 1
ATOM 3264 C CA . TRP A 1 411 ? 7.152 1.502 -16.438 1.00 98.25 411 TRP A CA 1
ATOM 3265 C C . TRP A 1 411 ? 8.199 2.213 -17.294 1.00 98.25 411 TRP A C 1
ATOM 3267 O O . TRP A 1 411 ? 8.007 3.373 -17.670 1.00 98.25 411 TRP A O 1
ATOM 3277 N N . PHE A 1 412 ? 9.302 1.537 -17.610 1.00 98.31 412 PHE A N 1
ATOM 3278 C CA . PHE A 1 412 ? 10.372 2.090 -18.437 1.00 98.31 412 PHE A CA 1
ATOM 3279 C C . PHE A 1 412 ? 9.853 2.381 -19.845 1.00 98.31 412 PHE A C 1
ATOM 3281 O O . PHE A 1 412 ? 10.037 3.482 -20.366 1.00 98.31 412 PHE A O 1
ATOM 3288 N N . TYR A 1 413 ? 9.108 1.435 -20.414 1.00 97.25 413 TYR A N 1
ATOM 3289 C CA . TYR A 1 413 ? 8.501 1.585 -21.731 1.00 97.25 413 TYR A CA 1
ATOM 3290 C C . TYR A 1 413 ? 7.447 2.708 -21.765 1.00 97.25 413 TYR A C 1
ATOM 3292 O O . TYR A 1 413 ? 7.479 3.564 -22.652 1.00 97.25 413 TYR A O 1
ATOM 3300 N N . ARG A 1 414 ? 6.565 2.773 -20.754 1.00 96.88 414 ARG A N 1
ATOM 3301 C CA . ARG A 1 414 ? 5.567 3.849 -20.596 1.00 96.88 414 ARG A CA 1
ATOM 3302 C C . ARG A 1 414 ? 6.219 5.223 -20.457 1.00 96.88 414 ARG A C 1
ATOM 3304 O O . ARG A 1 414 ? 5.781 6.184 -21.086 1.00 96.88 414 ARG A O 1
ATOM 3311 N N . THR A 1 415 ? 7.297 5.313 -19.681 1.00 97.19 415 THR A N 1
ATOM 3312 C CA . THR A 1 415 ? 8.065 6.554 -19.493 1.00 97.19 415 THR A CA 1
ATOM 3313 C C . THR A 1 415 ? 8.672 7.047 -20.805 1.00 97.19 415 THR A C 1
ATOM 3315 O O . THR A 1 415 ? 8.663 8.246 -21.081 1.00 97.19 415 THR A O 1
ATOM 3318 N N . ALA A 1 416 ? 9.160 6.129 -21.640 1.00 96.19 416 ALA A N 1
ATOM 3319 C CA . ALA A 1 416 ? 9.746 6.465 -22.930 1.00 96.19 416 ALA A CA 1
ATOM 3320 C C . ALA A 1 416 ? 8.721 6.963 -23.960 1.00 96.19 416 ALA A C 1
ATOM 3322 O O . ALA A 1 416 ? 9.102 7.661 -24.899 1.00 96.19 416 ALA A O 1
ATOM 3323 N N . ARG A 1 417 ? 7.433 6.629 -23.781 1.00 94.06 417 ARG A N 1
ATOM 3324 C CA . ARG A 1 417 ? 6.352 6.915 -24.739 1.00 94.06 417 ARG A CA 1
ATOM 3325 C C . ARG A 1 417 ? 6.714 6.477 -26.163 1.00 94.06 417 ARG A C 1
ATOM 3327 O O . ARG A 1 417 ? 6.531 7.218 -27.128 1.00 94.06 417 ARG A O 1
ATOM 3334 N N . ILE A 1 418 ? 7.252 5.267 -26.282 1.00 90.19 418 ILE A N 1
ATOM 3335 C CA . ILE A 1 418 ? 7.640 4.648 -27.554 1.00 90.19 418 ILE A CA 1
ATOM 3336 C C . ILE A 1 418 ? 6.522 3.712 -28.020 1.00 90.19 418 ILE A C 1
ATOM 3338 O O . ILE A 1 418 ? 5.906 3.036 -27.204 1.00 90.19 418 ILE A O 1
ATOM 3342 N N . SER A 1 419 ? 6.223 3.688 -29.318 1.00 85.69 419 SER A N 1
ATOM 3343 C CA . SER A 1 419 ? 5.193 2.813 -29.896 1.00 85.69 419 SER A CA 1
ATOM 3344 C C . SER A 1 419 ? 5.427 1.328 -29.582 1.00 85.69 419 SER A C 1
ATOM 3346 O O . SER A 1 419 ? 6.550 0.897 -29.327 1.00 85.69 419 SER A O 1
ATOM 3348 N N . LEU A 1 420 ? 4.346 0.541 -29.584 1.00 84.06 420 LEU A N 1
ATOM 3349 C CA . LEU A 1 420 ? 4.373 -0.882 -29.234 1.00 84.06 420 LEU A CA 1
ATOM 3350 C C . LEU A 1 420 ? 3.562 -1.714 -30.249 1.00 84.06 420 LEU A C 1
ATOM 3352 O O . LEU A 1 420 ? 2.331 -1.587 -30.263 1.00 84.06 420 LEU A O 1
ATOM 3356 N N . PRO A 1 421 ? 4.183 -2.603 -31.058 1.00 85.94 421 PRO A N 1
ATOM 3357 C CA . PRO A 1 421 ? 5.628 -2.840 -31.155 1.00 85.94 421 PRO A CA 1
ATOM 3358 C C . PRO A 1 421 ? 6.374 -1.587 -31.626 1.00 85.94 421 PRO A C 1
ATOM 3360 O O . PRO A 1 421 ? 5.767 -0.682 -32.198 1.00 85.94 421 PRO A O 1
ATOM 3363 N N . PHE A 1 422 ? 7.679 -1.552 -31.371 1.00 86.69 422 PHE A N 1
ATOM 3364 C CA . PHE A 1 422 ? 8.518 -0.415 -31.707 1.00 86.69 422 PHE A CA 1
ATOM 3365 C C . PHE A 1 422 ? 8.540 -0.162 -33.213 1.00 86.69 422 PHE A C 1
ATOM 3367 O O . PHE A 1 422 ? 8.971 -1.004 -34.000 1.00 86.69 422 PHE A O 1
ATOM 3374 N N . ASP A 1 423 ? 8.128 1.044 -33.580 1.00 84.56 423 ASP A N 1
ATOM 3375 C CA . ASP A 1 423 ? 8.235 1.597 -34.922 1.00 84.56 423 ASP A CA 1
ATOM 3376 C C . ASP A 1 423 ? 8.562 3.093 -34.812 1.00 84.56 423 ASP A C 1
ATOM 3378 O O . ASP A 1 423 ? 7.808 3.865 -34.209 1.00 84.56 423 ASP A O 1
ATOM 3382 N N . GLN A 1 424 ? 9.685 3.505 -35.410 1.00 80.19 424 GLN A N 1
ATOM 3383 C CA . GLN A 1 424 ? 10.167 4.891 -35.401 1.00 80.19 424 GLN A CA 1
ATOM 3384 C C . GLN A 1 424 ? 9.179 5.883 -36.041 1.00 80.19 424 GLN A C 1
ATOM 3386 O O . GLN A 1 424 ? 9.244 7.078 -35.755 1.00 80.19 424 GLN A O 1
ATOM 3391 N N . GLY A 1 425 ? 8.267 5.414 -36.898 1.00 82.12 425 GLY A N 1
ATOM 3392 C CA . GLY A 1 425 ? 7.255 6.239 -37.557 1.00 82.12 425 GLY A CA 1
ATOM 3393 C C . GLY A 1 425 ? 5.966 6.437 -36.755 1.00 82.12 425 GLY A C 1
ATOM 3394 O O . GLY A 1 425 ? 5.167 7.312 -37.100 1.00 82.12 425 GLY A O 1
ATOM 3395 N N . ILE A 1 426 ? 5.741 5.655 -35.693 1.00 86.19 426 ILE A N 1
ATOM 3396 C CA . ILE A 1 426 ? 4.477 5.652 -34.945 1.00 86.19 426 ILE A CA 1
ATOM 3397 C C . ILE A 1 426 ? 4.599 6.517 -33.689 1.00 86.19 426 ILE A C 1
ATOM 3399 O O . ILE A 1 426 ? 5.461 6.306 -32.837 1.00 86.19 426 ILE A O 1
ATOM 3403 N N . LYS A 1 427 ? 3.690 7.489 -33.549 1.00 89.94 427 LYS A N 1
ATOM 3404 C CA . LYS A 1 427 ? 3.579 8.317 -32.342 1.00 89.94 427 LYS A CA 1
ATOM 3405 C C . LYS A 1 427 ? 2.884 7.556 -31.214 1.00 89.94 427 LYS A C 1
ATOM 3407 O O . LYS A 1 427 ? 2.036 6.698 -31.445 1.00 89.94 427 LYS A O 1
ATOM 3412 N N . TRP A 1 428 ? 3.211 7.925 -29.981 1.00 90.75 428 TRP A N 1
ATOM 3413 C CA . TRP A 1 428 ? 2.508 7.433 -28.803 1.00 90.75 428 TRP A CA 1
ATOM 3414 C C . TRP A 1 428 ? 1.022 7.817 -28.805 1.00 90.75 428 TRP A C 1
ATOM 3416 O O . TRP A 1 428 ? 0.651 8.927 -29.187 1.00 90.75 428 TRP A O 1
ATOM 3426 N N . HIS A 1 429 ? 0.195 6.907 -28.298 1.00 91.75 429 HIS A N 1
ATOM 3427 C CA . HIS A 1 429 ? -1.263 6.995 -28.205 1.00 91.75 429 HIS A CA 1
ATOM 3428 C C . HIS A 1 429 ? -1.713 6.260 -26.939 1.00 91.75 429 HIS A C 1
ATOM 3430 O O . HIS A 1 429 ? -0.992 5.379 -26.476 1.00 91.75 429 HIS A O 1
ATOM 3436 N N . LEU A 1 430 ? -2.897 6.585 -26.410 1.00 89.75 430 LEU A N 1
ATOM 3437 C CA . LEU A 1 430 ? -3.441 5.956 -25.195 1.00 89.75 430 LEU A CA 1
ATOM 3438 C C . LEU A 1 430 ? -3.571 4.428 -25.324 1.00 89.75 430 LEU A C 1
ATOM 3440 O O . LEU A 1 430 ? -3.301 3.706 -24.371 1.00 89.75 430 LEU A O 1
ATOM 3444 N N . ASP A 1 431 ? -3.859 3.916 -26.522 1.00 92.94 431 ASP A N 1
ATOM 3445 C CA . ASP A 1 431 ? -3.922 2.472 -26.781 1.00 92.94 431 ASP A CA 1
ATOM 3446 C C . ASP A 1 431 ? -2.589 1.753 -26.490 1.00 92.94 431 ASP A C 1
ATOM 3448 O O . ASP A 1 431 ? -2.576 0.555 -26.196 1.00 92.94 431 ASP A O 1
ATOM 3452 N N . HIS A 1 432 ? -1.456 2.469 -26.535 1.00 93.38 432 HIS A N 1
ATOM 3453 C CA . HIS A 1 432 ? -0.156 1.922 -26.150 1.00 93.38 432 HIS A CA 1
ATOM 3454 C C . HIS A 1 432 ? -0.038 1.733 -24.633 1.00 93.38 432 HIS A C 1
ATOM 3456 O O . HIS A 1 432 ? 0.483 0.700 -24.214 1.00 93.38 432 HIS A O 1
ATOM 3462 N N . ASP A 1 433 ? -0.576 2.649 -23.815 1.00 93.50 433 ASP A N 1
ATOM 3463 C CA . ASP A 1 433 ? -0.664 2.466 -22.358 1.00 93.50 433 ASP A CA 1
ATOM 3464 C C . ASP A 1 433 ? -1.478 1.205 -22.038 1.00 93.50 433 ASP A C 1
ATOM 3466 O O . ASP A 1 433 ? -1.035 0.334 -21.285 1.00 93.50 433 ASP A O 1
ATOM 3470 N N . GLU A 1 434 ? -2.646 1.047 -22.665 1.00 94.44 434 GLU A N 1
ATOM 3471 C CA . GLU A 1 434 ? -3.478 -0.146 -22.483 1.00 94.44 434 GLU A CA 1
ATOM 3472 C C . GLU A 1 434 ? -2.778 -1.427 -22.951 1.00 94.44 434 GLU A C 1
ATOM 3474 O O . GLU A 1 434 ? -2.976 -2.503 -22.381 1.00 94.44 434 GLU A O 1
ATOM 3479 N N . ARG A 1 435 ? -1.988 -1.350 -24.027 1.00 95.88 435 ARG A N 1
ATOM 3480 C CA . ARG A 1 435 ? -1.256 -2.502 -24.559 1.00 95.88 435 ARG A CA 1
ATOM 3481 C C . ARG A 1 435 ? -0.113 -2.915 -23.636 1.00 95.88 435 ARG A C 1
ATOM 3483 O O . ARG A 1 435 ? 0.025 -4.111 -23.389 1.00 95.88 435 ARG A O 1
ATOM 3490 N N . ILE A 1 436 ? 0.664 -1.969 -23.102 1.00 97.00 436 ILE A N 1
ATOM 3491 C CA . ILE A 1 436 ? 1.713 -2.261 -22.111 1.00 97.00 436 ILE A CA 1
ATOM 3492 C C . ILE A 1 436 ? 1.093 -2.930 -20.897 1.00 97.00 436 ILE A C 1
ATOM 3494 O O . ILE A 1 436 ? 1.540 -4.002 -20.502 1.00 97.00 436 ILE A O 1
ATOM 3498 N N . ASN A 1 437 ? 0.034 -2.340 -20.346 1.00 95.94 437 ASN A N 1
ATOM 3499 C CA . ASN A 1 437 ? -0.632 -2.888 -19.176 1.00 95.94 437 ASN A CA 1
ATOM 3500 C C . ASN A 1 437 ? -1.121 -4.327 -19.410 1.00 95.94 437 ASN A C 1
ATOM 3502 O O . ASN A 1 437 ? -0.872 -5.207 -18.590 1.00 95.94 437 ASN A O 1
ATOM 3506 N N . ARG A 1 438 ? -1.743 -4.602 -20.565 1.00 95.50 438 ARG A N 1
ATOM 3507 C CA . ARG A 1 438 ? -2.159 -5.961 -20.950 1.00 95.50 438 ARG A CA 1
ATOM 3508 C C . ARG A 1 438 ? -0.985 -6.934 -21.058 1.00 95.50 438 ARG A C 1
ATOM 3510 O O . ARG A 1 438 ? -1.096 -8.068 -20.599 1.00 95.50 438 ARG A O 1
ATOM 3517 N N . LEU A 1 439 ? 0.126 -6.516 -21.665 1.00 97.25 439 LEU A N 1
ATOM 3518 C CA . LEU A 1 439 ? 1.314 -7.361 -21.813 1.00 97.25 439 LEU A CA 1
ATOM 3519 C C . LEU A 1 439 ? 1.990 -7.638 -20.469 1.00 97.25 439 LEU A C 1
ATOM 3521 O O . LEU A 1 439 ? 2.400 -8.769 -20.235 1.00 97.25 439 LEU A O 1
ATOM 3525 N N . VAL A 1 440 ? 2.058 -6.648 -19.579 1.00 97.31 440 VAL A N 1
ATOM 3526 C CA . VAL A 1 440 ? 2.598 -6.810 -18.222 1.00 97.31 440 VAL A CA 1
ATOM 3527 C C . VAL A 1 440 ? 1.692 -7.712 -17.382 1.00 97.31 440 VAL A C 1
ATOM 3529 O O . VAL A 1 440 ? 2.196 -8.635 -16.757 1.00 97.31 440 VAL A O 1
ATOM 3532 N N . LEU A 1 441 ? 0.365 -7.538 -17.422 1.00 94.81 441 LEU A N 1
ATOM 3533 C CA . LEU A 1 441 ? -0.576 -8.436 -16.733 1.00 94.81 441 LEU A CA 1
ATOM 3534 C C . LEU A 1 441 ? -0.432 -9.883 -17.203 1.00 94.81 441 LEU A C 1
ATOM 3536 O O . LEU A 1 441 ? -0.368 -10.791 -16.378 1.00 94.81 441 LEU A O 1
ATOM 3540 N N . LYS A 1 442 ? -0.343 -10.087 -18.522 1.00 95.62 442 LYS A N 1
ATOM 3541 C CA . LYS A 1 442 ? -0.104 -11.411 -19.094 1.00 95.62 442 LYS A CA 1
ATOM 3542 C C . LYS A 1 442 ? 1.242 -11.973 -18.645 1.00 95.62 442 LYS A C 1
ATOM 3544 O O . LYS A 1 442 ? 1.327 -13.157 -18.353 1.00 95.62 442 LYS A O 1
ATOM 3549 N N . ALA A 1 443 ? 2.275 -11.134 -18.571 1.00 96.50 443 ALA A N 1
ATOM 3550 C CA . ALA A 1 443 ? 3.581 -11.586 -18.130 1.00 96.50 443 ALA A CA 1
ATOM 3551 C C . ALA A 1 443 ? 3.578 -12.051 -16.677 1.00 96.50 443 ALA A C 1
ATOM 3553 O O . ALA A 1 443 ? 4.099 -13.118 -16.379 1.00 96.50 443 ALA A O 1
ATOM 3554 N N . ILE A 1 444 ? 2.942 -11.284 -15.796 1.00 95.31 444 ILE A N 1
ATOM 3555 C CA . ILE A 1 444 ? 2.779 -11.633 -14.387 1.00 95.31 444 ILE A CA 1
ATOM 3556 C C . ILE A 1 444 ? 2.068 -12.989 -14.242 1.00 95.31 444 ILE A C 1
ATOM 3558 O O . ILE A 1 444 ? 2.539 -13.848 -13.503 1.00 95.31 444 ILE A O 1
ATOM 3562 N N . GLU A 1 445 ? 0.984 -13.214 -14.990 1.00 93.25 445 GLU A N 1
ATOM 3563 C CA . GLU A 1 445 ? 0.283 -14.504 -15.005 1.00 93.25 445 GLU A CA 1
ATOM 3564 C C . GLU A 1 445 ? 1.190 -15.650 -15.477 1.00 93.25 445 GLU A C 1
ATOM 3566 O O . GLU A 1 445 ? 1.288 -16.675 -14.802 1.00 93.25 445 GLU A O 1
ATOM 3571 N N . THR A 1 446 ? 1.894 -15.474 -16.602 1.00 94.94 446 THR A N 1
ATOM 3572 C CA . THR A 1 446 ? 2.816 -16.492 -17.128 1.00 94.94 446 THR A CA 1
ATOM 3573 C C . THR A 1 446 ? 3.926 -16.819 -16.125 1.00 94.94 446 THR A C 1
ATOM 3575 O O . THR A 1 446 ? 4.240 -17.991 -15.928 1.00 94.94 446 THR A O 1
ATOM 3578 N N . ILE A 1 447 ? 4.517 -15.804 -15.487 1.00 94.88 447 ILE A N 1
ATOM 3579 C CA . ILE A 1 447 ? 5.607 -15.960 -14.513 1.00 94.88 447 ILE A CA 1
ATOM 3580 C C . ILE A 1 447 ? 5.170 -16.855 -13.353 1.00 94.88 447 ILE A C 1
ATOM 3582 O O . ILE A 1 447 ? 5.886 -17.795 -13.007 1.00 94.88 447 ILE A O 1
ATOM 3586 N N . GLU A 1 448 ? 3.996 -16.600 -12.773 1.00 91.62 448 GLU A N 1
ATOM 3587 C CA . GLU A 1 448 ? 3.486 -17.397 -11.653 1.00 91.62 448 GLU A CA 1
ATOM 3588 C C . GLU A 1 448 ? 3.140 -18.829 -12.090 1.00 91.62 448 GLU A C 1
ATOM 3590 O O . GLU A 1 448 ? 3.566 -19.785 -11.444 1.00 91.62 448 GLU A O 1
ATOM 3595 N N . LEU A 1 449 ? 2.503 -19.007 -13.254 1.00 91.88 449 LEU A N 1
ATOM 3596 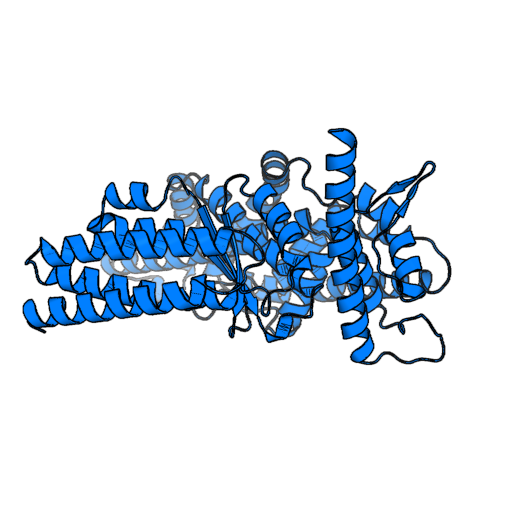C CA . LEU A 1 449 ? 2.223 -20.341 -13.803 1.00 91.88 449 LEU A CA 1
ATOM 3597 C C . LEU A 1 449 ? 3.500 -21.162 -14.045 1.00 91.88 449 LEU A C 1
ATOM 3599 O O . LEU A 1 449 ? 3.524 -22.370 -13.799 1.00 91.88 449 LEU A O 1
ATOM 3603 N N . LEU A 1 450 ? 4.573 -20.526 -14.522 1.00 92.19 450 LEU A N 1
ATOM 3604 C CA . LEU A 1 450 ? 5.864 -21.185 -14.735 1.00 92.19 450 LEU A CA 1
ATOM 3605 C C . LEU A 1 450 ? 6.541 -21.573 -13.416 1.00 92.19 450 LEU A C 1
ATOM 3607 O O . LEU A 1 450 ? 7.163 -22.639 -13.349 1.00 92.19 450 LEU A O 1
ATOM 3611 N N . LYS A 1 451 ? 6.416 -20.750 -12.367 1.00 90.50 451 LYS A N 1
ATOM 3612 C CA . LYS A 1 451 ? 6.909 -21.083 -11.021 1.00 90.50 451 LYS A CA 1
ATOM 3613 C C . LYS A 1 451 ? 6.166 -22.287 -10.448 1.00 90.50 451 LYS A C 1
ATOM 3615 O O . LYS A 1 451 ? 6.819 -23.242 -10.023 1.00 90.50 451 LYS A O 1
ATOM 3620 N N . ASP A 1 452 ? 4.838 -22.287 -10.522 1.00 89.56 452 ASP A N 1
ATOM 3621 C CA . ASP A 1 452 ? 3.997 -23.392 -10.051 1.00 89.56 452 ASP A CA 1
ATOM 3622 C C . ASP A 1 452 ? 4.307 -24.694 -10.794 1.00 89.56 452 ASP A C 1
ATOM 3624 O O . ASP A 1 452 ? 4.490 -25.750 -10.181 1.00 89.56 452 ASP A O 1
ATOM 3628 N N . TYR A 1 453 ? 4.433 -24.620 -12.122 1.00 90.81 453 TYR A N 1
ATOM 3629 C CA . TYR A 1 453 ? 4.806 -25.768 -12.943 1.00 90.81 453 TYR A CA 1
ATOM 3630 C C . TYR A 1 453 ? 6.192 -26.311 -12.572 1.00 90.81 453 TYR A C 1
ATOM 3632 O O . TYR A 1 453 ? 6.369 -27.525 -12.443 1.00 90.81 453 TYR A O 1
ATOM 3640 N N . SER A 1 454 ? 7.166 -25.422 -12.357 1.00 89.69 454 SER A N 1
ATOM 3641 C CA . SER A 1 454 ? 8.524 -25.802 -11.957 1.00 89.69 454 SER A CA 1
ATOM 3642 C C . SER A 1 454 ? 8.526 -26.501 -10.597 1.00 89.69 454 SER A C 1
ATOM 3644 O O . SER A 1 454 ? 9.096 -27.586 -10.477 1.00 89.69 454 SER A O 1
ATOM 3646 N N . ALA A 1 455 ? 7.825 -25.946 -9.603 1.00 89.75 455 ALA A N 1
ATOM 3647 C CA . ALA A 1 455 ? 7.680 -26.549 -8.280 1.00 89.75 455 ALA A CA 1
ATOM 3648 C C . ALA A 1 455 ? 7.009 -27.929 -8.356 1.00 89.75 455 ALA A C 1
ATOM 3650 O O . ALA A 1 455 ? 7.524 -28.905 -7.813 1.00 89.75 455 ALA A O 1
ATOM 3651 N N . TRP A 1 456 ? 5.908 -28.045 -9.101 1.00 92.81 456 TRP A N 1
ATOM 3652 C CA . TRP A 1 456 ? 5.232 -29.322 -9.327 1.00 92.81 456 TRP A CA 1
ATOM 3653 C C . TRP A 1 456 ? 6.149 -30.357 -9.986 1.00 92.81 456 TRP A C 1
ATOM 3655 O O . TRP A 1 456 ? 6.196 -31.506 -9.545 1.00 92.81 456 TRP A O 1
ATOM 3665 N N . SER A 1 457 ? 6.915 -29.958 -11.006 1.00 91.38 457 SER A N 1
ATOM 3666 C CA . SER A 1 457 ? 7.809 -30.865 -11.734 1.00 91.38 457 SER A CA 1
ATOM 3667 C C . SER A 1 457 ? 8.939 -31.428 -10.869 1.00 91.38 457 SER A C 1
ATOM 3669 O O . SER A 1 457 ? 9.366 -32.549 -11.110 1.00 91.38 457 SER A O 1
ATOM 3671 N N . GLN A 1 458 ? 9.381 -30.691 -9.844 1.00 91.31 458 GLN A N 1
ATOM 3672 C CA . GLN A 1 458 ? 10.406 -31.133 -8.890 1.00 91.31 458 GLN A CA 1
ATOM 3673 C C . GLN A 1 458 ? 9.867 -32.092 -7.819 1.00 91.31 458 GLN A C 1
ATOM 3675 O O . GLN A 1 458 ? 10.642 -32.812 -7.196 1.00 91.31 458 GLN A O 1
ATOM 3680 N N . THR A 1 459 ? 8.552 -32.092 -7.573 1.00 92.25 459 THR A N 1
ATOM 3681 C CA . THR A 1 459 ? 7.910 -33.002 -6.603 1.00 92.25 459 THR A CA 1
ATOM 3682 C C . THR A 1 459 ? 7.570 -34.378 -7.177 1.00 92.25 459 THR A C 1
ATOM 3684 O O . THR A 1 459 ? 7.137 -35.259 -6.433 1.00 92.25 459 THR A O 1
ATOM 3687 N N . LYS A 1 460 ? 7.739 -34.554 -8.489 1.00 79.81 460 LYS A N 1
ATOM 3688 C CA . LYS A 1 460 ? 7.548 -35.813 -9.211 1.00 79.81 460 LYS A CA 1
ATOM 3689 C C . LYS A 1 460 ? 8.880 -36.492 -9.464 1.00 79.81 460 LYS A C 1
ATOM 3691 O O . LYS A 1 460 ? 8.887 -37.741 -9.393 1.00 79.81 460 LYS A O 1
#

Sequence (460 aa):
MTPDELLKLGYALARNIQNQLSHILSKDFPTEAPRKLGKIFQGIVVKVISVLETNSDERVLKFACHSLKIISGHLHYLEGSTSNRIPTSMIAPVENLIHQVEPKALFILRAQRSYNYSVFDIAGHYRKMLGPLLGDTLEEVMQGVTTFYVIGIPTVEYPNVLLHAIIAHELGHRVADRYLEQEDRENVVAYVNQLIGPDLKWCGSEYENLPPLFELSAR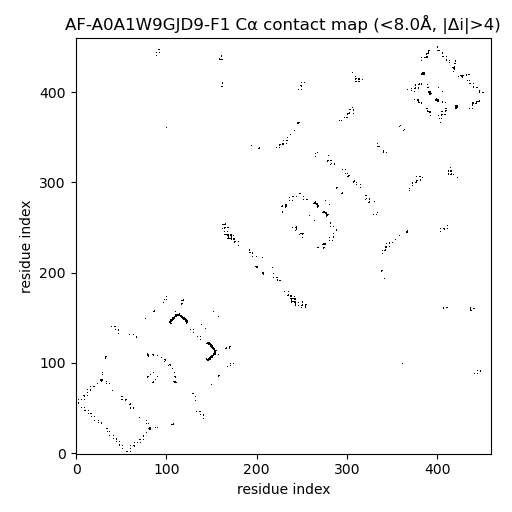QRVFQIIYQARYRALEELISDAVAFYLLGISALFALEDIASTSVLDALPDESNQFYPPWRYRIRQLLAWLDKEELVTLIVGIDGAAPIPDIRKAVLKRIEHLKDLARDDSDLAIINENGFIERAYRDVPSVLAKMPLFFESKLSGQQYSRATLETEIGQLLERLSVGIPPDEVKTASSLNPPDFRSAIAAGWFYRTARISLPFDQGIKWHLDHDERINRLVLKAIETIELLKDYSAWSQTK

Radius of gyration: 25.52 Å; Cα contacts (8 Å, |Δi|>4): 600; chains: 1; bounding box: 64×71×72 Å

Mean predicted aligned error: 4.26 Å

Secondary structure (DSSP, 8-state):
--HHHHHHHHHHHHHHHHHHHHHHHTS--SSSHHHHHHHHHHHHHHHHHHHHHH---HHHHHHHHHHHHHHHHHHHHHHHTSTTTS-GGGHHHHHHHHHHH-TT-EEEEEEESSSS-EEEEHHHHHHHHHHHHHTHHHHHHHTT---EEEEEEEGGGTT-TTGGGGHHHHHHHHHHHHHHTTS-HHHHHHHHHHHH-S--GGG-GGGTT--HHHHHHHHHHHHHHHHHHHHHHHHHHHHHHHHHHHHTHHHHHHHHHHHTTS-TT---SGGGTTPPPHHHHHHHHHHHHHHTTHHHHHHT---STTHHHHHHHHHHHHHHHHHHHH-THHHHHHHHSHHHHHHHSSHHHHHTTHHHHHHHHSTT-S--HHHHHHHHHHHHHHHHTT--S--EE-SS-EE---HHHHHHHHHHHHHHT--SS--TTPPP-HHHHHHHHHHHHHHHHHHHHHHHHHHHHHT-